Protein AF-A0A2J1DWC1-F1 (afdb_monomer)

Structure (mmCIF, N/CA/C/O backbone):
data_AF-A0A2J1DWC1-F1
#
_entry.id   AF-A0A2J1DWC1-F1
#
loop_
_atom_site.group_PDB
_atom_site.id
_atom_site.type_symbol
_atom_site.label_atom_id
_atom_site.label_alt_id
_atom_site.label_comp_id
_atom_site.label_asym_id
_atom_site.label_entity_id
_atom_site.label_seq_id
_atom_site.pdbx_PDB_ins_code
_atom_site.Cartn_x
_atom_site.Cartn_y
_atom_site.Cartn_z
_atom_site.occupancy
_atom_site.B_iso_or_equiv
_atom_site.auth_seq_id
_atom_site.auth_comp_id
_atom_site.auth_asym_id
_atom_site.auth_atom_id
_atom_site.pdbx_PDB_model_num
ATOM 1 N N . MET A 1 1 ? 9.635 -19.373 20.327 1.00 70.00 1 MET A N 1
ATOM 2 C CA . MET A 1 1 ? 8.698 -18.655 21.226 1.00 70.00 1 MET A CA 1
ATOM 3 C C . MET A 1 1 ? 7.294 -18.745 20.641 1.00 70.00 1 MET A C 1
ATOM 5 O O . MET A 1 1 ? 7.175 -18.596 19.432 1.00 70.00 1 MET A O 1
ATOM 9 N N . LYS A 1 2 ? 6.262 -19.048 21.442 1.00 87.00 2 LYS A N 1
ATOM 10 C CA . LYS A 1 2 ? 4.868 -19.122 20.964 1.00 87.00 2 LYS A CA 1
ATOM 11 C C . LYS A 1 2 ? 4.270 -17.714 20.952 1.00 87.00 2 LYS A C 1
ATOM 13 O O . LYS A 1 2 ? 4.265 -17.069 21.991 1.00 87.00 2 LYS A O 1
ATOM 18 N N . ILE A 1 3 ? 3.750 -17.234 19.822 1.00 90.88 3 ILE A N 1
ATOM 19 C CA . ILE A 1 3 ? 3.245 -15.851 19.717 1.00 90.88 3 ILE A CA 1
ATOM 20 C C . ILE A 1 3 ? 2.165 -15.500 20.764 1.00 90.88 3 ILE A C 1
ATOM 22 O O . ILE A 1 3 ? 2.158 -14.388 21.282 1.00 90.88 3 ILE A O 1
ATOM 26 N N . ASN A 1 4 ? 1.317 -16.459 21.160 1.00 93.69 4 ASN A N 1
ATOM 27 C CA . ASN A 1 4 ? 0.284 -16.251 22.184 1.00 93.69 4 ASN A CA 1
ATOM 28 C C . ASN A 1 4 ? 0.818 -16.148 23.617 1.00 93.69 4 ASN A C 1
ATOM 30 O O . ASN A 1 4 ? 0.072 -15.719 24.491 1.00 93.69 4 ASN A O 1
ATOM 34 N N . SER A 1 5 ? 2.080 -16.488 23.896 1.00 93.69 5 SER A N 1
ATOM 35 C CA . SER A 1 5 ? 2.663 -16.262 25.227 1.00 93.69 5 SER A CA 1
ATOM 36 C C . SER A 1 5 ? 3.180 -14.834 25.412 1.00 93.69 5 SER A C 1
ATOM 38 O O . SER A 1 5 ? 3.588 -14.478 26.511 1.00 93.69 5 SER A O 1
ATOM 40 N N . LEU A 1 6 ? 3.194 -14.020 24.352 1.00 93.12 6 LEU A N 1
ATOM 41 C CA . LEU A 1 6 ? 3.639 -12.632 24.429 1.00 93.12 6 LEU A CA 1
ATOM 42 C C . LEU A 1 6 ? 2.623 -11.773 25.198 1.00 93.12 6 LEU A C 1
ATOM 44 O O . LEU A 1 6 ? 1.414 -11.971 25.019 1.00 93.12 6 LEU A O 1
ATOM 48 N N . PRO A 1 7 ? 3.085 -10.832 26.040 1.00 94.38 7 PRO A N 1
ATOM 49 C CA . PRO A 1 7 ? 2.201 -9.898 26.723 1.00 94.38 7 PRO A CA 1
ATOM 50 C C . PRO A 1 7 ? 1.623 -8.874 25.737 1.00 94.38 7 PRO A C 1
ATOM 52 O O . PRO A 1 7 ? 2.029 -8.807 24.571 1.00 94.38 7 PRO A O 1
ATOM 55 N N . THR A 1 8 ? 0.689 -8.058 26.218 1.00 96.12 8 THR A N 1
ATOM 56 C CA . THR A 1 8 ? 0.310 -6.817 25.539 1.00 96.12 8 THR A CA 1
ATOM 57 C C . THR A 1 8 ? 1.558 -5.959 25.307 1.00 96.12 8 THR A C 1
ATOM 59 O O . THR A 1 8 ? 2.380 -5.844 26.223 1.00 96.12 8 THR A O 1
ATOM 62 N N . PRO A 1 9 ? 1.739 -5.352 24.119 1.00 94.88 9 PRO A N 1
ATOM 63 C CA . PRO A 1 9 ? 2.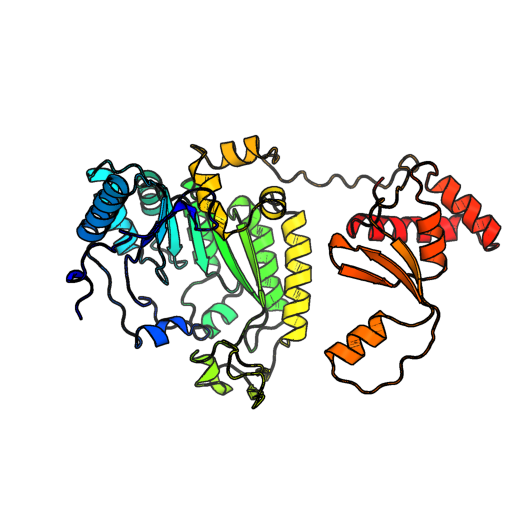834 -4.417 23.892 1.00 94.88 9 PRO A CA 1
ATOM 64 C C . PRO A 1 9 ? 2.860 -3.306 24.951 1.00 94.88 9 PRO A C 1
ATOM 66 O O . PRO A 1 9 ? 1.815 -2.811 25.382 1.00 94.88 9 PRO A O 1
ATOM 69 N N . CYS A 1 10 ? 4.061 -2.939 25.392 1.00 94.62 10 CYS A N 1
ATOM 70 C CA . CYS A 1 10 ? 4.260 -1.898 26.390 1.00 94.62 10 CYS A CA 1
ATOM 71 C C . CYS A 1 10 ? 4.674 -0.598 25.699 1.00 94.62 10 CYS A C 1
ATOM 73 O O . CYS A 1 10 ? 5.706 -0.562 25.032 1.00 94.62 10 CYS A O 1
ATOM 75 N N . PHE A 1 11 ? 3.873 0.451 25.879 1.00 94.88 11 PHE A N 1
ATOM 76 C CA . PHE A 1 11 ? 4.200 1.817 25.460 1.00 94.88 11 PHE A CA 1
ATOM 77 C C . PHE A 1 11 ? 4.398 2.746 26.668 1.00 94.88 11 PHE A C 1
ATOM 79 O O . PHE A 1 11 ? 4.451 3.966 26.519 1.00 94.88 11 PHE A O 1
ATOM 86 N N . ASP A 1 12 ? 4.489 2.183 27.876 1.00 93.00 12 ASP A N 1
ATOM 87 C CA . ASP A 1 12 ? 4.673 2.950 29.103 1.00 93.00 12 ASP A CA 1
ATOM 88 C C . ASP A 1 12 ? 6.047 3.638 29.095 1.00 93.00 12 ASP A C 1
ATOM 90 O O . ASP A 1 12 ? 7.043 3.084 28.629 1.00 93.00 12 ASP A O 1
ATOM 94 N N . GLY A 1 13 ? 6.099 4.873 29.596 1.00 91.56 13 GLY A N 1
ATOM 95 C CA . GLY A 1 13 ? 7.318 5.690 29.598 1.00 91.56 13 GLY A CA 1
ATOM 96 C C . GLY A 1 13 ?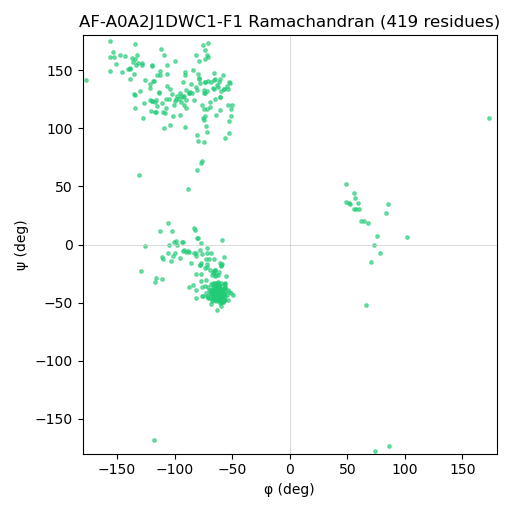 7.652 6.357 28.259 1.00 91.56 13 GLY A C 1
ATOM 97 O O . GLY A 1 13 ? 8.537 7.208 28.224 1.00 91.56 13 GLY A O 1
ATOM 98 N N . LEU A 1 14 ? 6.932 6.041 27.176 1.00 92.38 14 LEU A N 1
ATOM 99 C CA . LEU A 1 14 ? 7.037 6.769 25.913 1.00 92.38 14 LEU A CA 1
ATOM 100 C C . LEU A 1 14 ? 6.128 8.000 25.941 1.00 92.38 14 LEU A C 1
ATOM 102 O O . LEU A 1 14 ? 4.932 7.907 26.226 1.00 92.38 14 LEU A O 1
ATOM 106 N N . ASN A 1 15 ? 6.672 9.162 25.588 1.00 90.12 15 ASN A N 1
ATOM 107 C CA . ASN A 1 15 ? 5.858 10.348 25.364 1.00 90.12 15 ASN A CA 1
ATOM 108 C C . ASN A 1 15 ? 5.235 10.276 23.963 1.00 90.12 15 ASN A C 1
ATOM 110 O O . ASN A 1 15 ? 5.837 10.679 22.972 1.00 90.12 15 ASN A O 1
ATOM 114 N N . LEU A 1 16 ? 4.008 9.753 23.879 1.00 88.94 16 LEU A N 1
ATOM 115 C CA . LEU A 1 16 ? 3.312 9.540 22.602 1.00 88.94 16 LEU A CA 1
ATOM 116 C C . LEU A 1 16 ? 3.104 10.827 21.781 1.00 88.94 16 LEU A C 1
ATOM 118 O O . LEU A 1 16 ? 2.848 10.741 20.585 1.00 88.94 16 LEU A O 1
ATOM 122 N N . LYS A 1 17 ? 3.241 12.009 22.397 1.00 86.06 17 LYS A N 1
ATOM 123 C CA . LYS A 1 17 ? 3.149 13.311 21.719 1.00 86.06 17 LYS A CA 1
ATOM 124 C C . LYS A 1 17 ? 4.401 13.681 20.918 1.00 86.06 17 LYS A C 1
ATOM 126 O O . LYS A 1 17 ? 4.322 14.584 20.096 1.00 86.06 17 LYS A O 1
ATOM 131 N N . ASP A 1 18 ? 5.527 13.003 21.148 1.00 89.06 18 ASP A N 1
ATOM 132 C CA . ASP A 1 18 ? 6.781 13.262 20.426 1.00 89.06 18 ASP A CA 1
ATOM 133 C C . ASP A 1 18 ? 6.815 12.572 19.050 1.00 89.06 18 ASP A C 1
ATOM 135 O O . ASP A 1 18 ? 7.702 12.826 18.235 1.00 89.06 18 ASP A O 1
ATOM 139 N N . TYR A 1 19 ? 5.846 11.696 18.767 1.00 86.25 19 TYR A N 1
ATOM 140 C CA . TYR A 1 19 ? 5.707 11.048 17.468 1.00 86.25 19 TYR A CA 1
ATOM 141 C C . TYR A 1 19 ? 5.052 11.999 16.462 1.00 86.25 19 TYR A C 1
ATOM 143 O O . TYR A 1 19 ? 4.135 12.742 16.790 1.00 86.25 19 TYR A O 1
ATOM 151 N N . LEU A 1 20 ? 5.494 11.933 15.203 1.00 80.88 20 LEU A N 1
ATOM 152 C CA . LEU A 1 20 ? 5.094 12.873 14.144 1.00 80.88 20 LEU A CA 1
ATOM 153 C C . LEU A 1 20 ? 3.621 12.767 13.712 1.00 80.88 20 LEU A C 1
ATOM 155 O O . LEU A 1 20 ? 3.159 13.581 12.915 1.00 80.88 20 LEU A O 1
ATOM 159 N N . SER A 1 21 ? 2.890 11.764 14.201 1.00 81.06 21 SER A N 1
ATOM 160 C CA . SER A 1 21 ? 1.470 11.618 13.901 1.00 81.06 21 SER A CA 1
ATOM 161 C C . SER A 1 21 ? 0.658 12.651 14.697 1.00 81.06 21 SER A C 1
ATOM 163 O O . SER A 1 21 ? 0.834 12.732 15.912 1.00 81.06 21 SER A O 1
ATOM 165 N N . PRO A 1 22 ? -0.252 13.417 14.064 1.00 81.06 22 PRO A N 1
ATOM 166 C CA . PRO A 1 22 ? -1.075 14.417 14.753 1.00 81.06 22 PRO A CA 1
ATOM 167 C C . PRO A 1 22 ? -1.885 13.878 15.941 1.00 81.06 22 PRO A C 1
ATOM 169 O O . PRO A 1 22 ? -2.215 14.627 16.858 1.00 81.06 22 PRO A O 1
ATOM 172 N N . GLU A 1 23 ? -2.229 12.591 15.909 1.00 87.25 23 GLU A N 1
ATOM 173 C CA . GLU A 1 23 ? -2.906 11.872 16.985 1.00 87.25 23 GLU A CA 1
ATOM 174 C C . GLU A 1 23 ? -2.206 10.518 17.184 1.00 87.25 23 GLU A C 1
ATOM 176 O O . GLU A 1 23 ? -1.755 9.931 16.199 1.00 87.25 23 GLU A O 1
ATOM 181 N N . PRO A 1 24 ? -2.121 9.975 18.412 1.00 90.94 24 PRO A N 1
ATOM 182 C CA . PRO A 1 24 ? -1.479 8.684 18.623 1.00 90.94 24 PRO A CA 1
ATOM 183 C C . PRO A 1 24 ? -2.175 7.554 17.851 1.00 90.94 24 PRO A C 1
ATOM 185 O O . PRO A 1 24 ? -3.377 7.324 17.998 1.00 90.94 24 PRO A O 1
ATOM 188 N N . VAL A 1 25 ? -1.390 6.810 17.072 1.00 93.69 25 VAL A N 1
ATOM 189 C CA . VAL A 1 25 ? -1.798 5.564 16.412 1.00 93.69 25 VAL A CA 1
ATOM 190 C C . VAL A 1 25 ? -0.874 4.468 16.913 1.00 93.69 25 VAL A C 1
ATOM 192 O O . VAL A 1 25 ? 0.331 4.518 16.661 1.00 93.69 2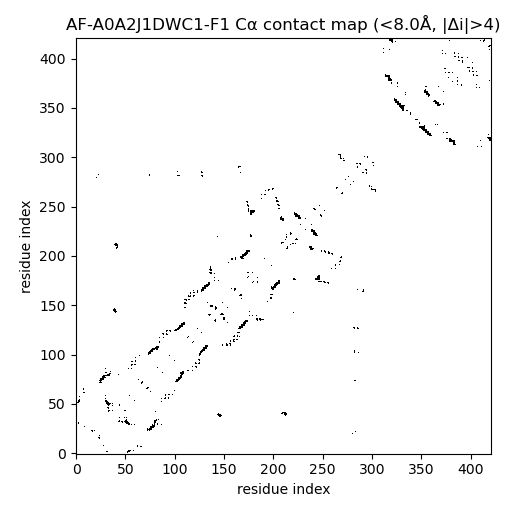5 VAL A O 1
ATOM 195 N N . LEU A 1 26 ? -1.410 3.489 17.642 1.00 95.56 26 LEU A N 1
ATOM 196 C CA . LEU A 1 26 ? -0.563 2.440 18.207 1.00 95.56 26 LEU A CA 1
ATOM 197 C C . LEU A 1 26 ? -0.373 1.284 17.218 1.00 95.56 26 LEU A C 1
ATOM 199 O O . LEU A 1 26 ? -1.359 0.770 16.675 1.00 95.56 26 LEU A O 1
ATOM 203 N N . PRO A 1 27 ? 0.877 0.844 16.982 1.00 95.19 27 PRO A N 1
ATOM 204 C CA . PRO A 1 27 ? 1.138 -0.319 16.158 1.00 95.19 27 PRO A CA 1
ATOM 205 C C . PRO A 1 27 ? 0.773 -1.603 16.908 1.00 95.19 27 PRO A C 1
ATOM 207 O O . PRO A 1 27 ? 1.073 -1.758 18.094 1.00 95.19 27 PRO A O 1
ATOM 210 N N . LEU A 1 28 ? 0.173 -2.556 16.201 1.00 95.50 28 LEU A N 1
ATOM 211 C CA . LEU A 1 28 ? -0.115 -3.893 16.719 1.00 95.50 28 LEU A CA 1
ATOM 212 C C . LEU A 1 28 ? 0.289 -4.970 15.721 1.00 95.50 28 LEU A C 1
ATOM 214 O O . LEU A 1 28 ? 0.321 -4.742 14.519 1.00 95.50 28 LEU A O 1
ATOM 218 N N . LEU A 1 29 ? 0.579 -6.162 16.236 1.00 93.50 29 LEU A N 1
ATOM 219 C CA . LEU A 1 29 ? 0.784 -7.360 15.428 1.00 93.50 29 LEU A CA 1
ATOM 220 C C . LEU A 1 29 ? -0.302 -8.376 15.775 1.00 93.50 29 LEU A C 1
ATOM 222 O O . LEU A 1 29 ? -0.333 -8.907 16.892 1.00 93.50 29 LEU A O 1
ATOM 226 N N . GLY A 1 30 ? -1.170 -8.664 14.808 1.00 94.31 30 GLY A N 1
ATOM 227 C CA . GLY A 1 30 ? -2.077 -9.808 14.853 1.00 94.31 30 GLY A CA 1
ATOM 228 C C . GLY A 1 30 ? -1.357 -11.120 14.530 1.00 94.31 30 GLY A C 1
ATOM 229 O O . GLY A 1 30 ? -1.751 -12.193 14.989 1.00 94.31 30 GLY A O 1
ATOM 230 N N . SER A 1 31 ? -0.258 -11.040 13.788 1.00 94.31 31 SER A N 1
ATOM 231 C CA . SER A 1 31 ? 0.564 -12.162 13.360 1.00 94.31 31 SER A CA 1
ATOM 232 C C . SER A 1 31 ? 2.020 -11.750 13.119 1.00 94.31 31 SER A C 1
ATOM 234 O O . SER A 1 31 ? 2.357 -10.570 13.082 1.00 94.31 31 SER A O 1
ATOM 236 N N . ARG A 1 32 ? 2.908 -12.742 13.013 1.00 92.06 32 ARG A N 1
ATOM 237 C CA . ARG A 1 32 ? 4.313 -12.598 12.607 1.00 92.06 32 ARG A CA 1
ATOM 238 C C . ARG A 1 32 ? 4.558 -13.458 11.372 1.00 92.06 32 ARG A C 1
ATOM 240 O O . ARG A 1 32 ? 4.132 -14.616 11.354 1.00 92.06 32 ARG A O 1
ATOM 247 N N . GLY A 1 33 ? 5.249 -12.896 10.382 1.00 91.50 33 GLY A N 1
ATOM 248 C CA . GLY A 1 33 ? 5.390 -13.480 9.047 1.00 91.50 33 GLY A CA 1
ATOM 249 C C . GLY A 1 33 ? 4.112 -13.370 8.210 1.00 91.50 33 GLY A C 1
ATOM 250 O O . GLY A 1 33 ? 3.098 -12.836 8.655 1.00 91.50 33 GLY A O 1
ATOM 251 N N . CYS A 1 34 ? 4.143 -13.917 6.995 1.00 93.38 34 CYS A N 1
ATOM 252 C CA . CYS A 1 34 ? 2.996 -13.962 6.089 1.00 93.38 34 CYS A CA 1
ATOM 253 C C . CYS A 1 34 ? 2.528 -15.408 5.863 1.00 93.38 34 CYS A C 1
ATOM 255 O O . CYS A 1 34 ? 3.324 -16.273 5.503 1.00 93.38 34 CYS A O 1
ATOM 257 N N . TYR A 1 35 ? 1.222 -15.666 5.988 1.00 94.06 35 TYR A N 1
ATOM 258 C CA . TYR A 1 35 ? 0.635 -16.993 5.740 1.00 94.06 35 TYR A CA 1
ATOM 259 C C . TYR A 1 35 ? 0.745 -17.445 4.277 1.00 94.06 35 TYR A C 1
ATOM 261 O O . TYR A 1 35 ? 0.681 -18.642 4.007 1.00 94.06 35 TYR A O 1
ATOM 269 N N . TRP A 1 36 ? 0.888 -16.507 3.329 1.00 94.62 36 TRP A N 1
ATOM 270 C CA . TRP A 1 36 ? 1.121 -16.850 1.927 1.00 94.62 36 TRP A CA 1
ATOM 271 C C . TRP A 1 36 ? 2.562 -17.289 1.685 1.00 94.62 36 TRP A C 1
ATOM 273 O O . TRP A 1 36 ? 2.786 -18.274 0.990 1.00 94.62 36 TRP A O 1
ATOM 283 N N . GLY A 1 37 ? 3.540 -16.571 2.243 1.00 92.44 37 GLY A N 1
ATOM 284 C CA . GLY A 1 37 ? 4.940 -17.004 2.268 1.00 92.44 37 GLY A CA 1
ATOM 285 C C . GLY A 1 37 ? 5.706 -16.994 0.934 1.00 92.44 37 GLY A C 1
ATOM 286 O O . GLY A 1 37 ? 6.928 -17.084 0.963 1.00 92.44 37 GLY A O 1
ATOM 287 N N . LYS A 1 38 ? 5.025 -16.900 -0.218 1.00 93.69 38 LYS A N 1
ATOM 288 C CA . LYS A 1 38 ? 5.580 -17.322 -1.521 1.00 93.69 38 LYS A CA 1
ATOM 289 C C . LYS A 1 38 ? 5.916 -16.212 -2.517 1.00 93.69 38 LYS A C 1
ATOM 291 O O . LYS A 1 38 ? 6.586 -16.498 -3.497 1.00 93.69 38 LYS A O 1
ATOM 296 N N . CYS A 1 39 ? 5.487 -14.965 -2.295 1.00 95.88 39 CYS A N 1
ATOM 297 C CA . CYS A 1 39 ? 5.739 -13.875 -3.249 1.00 95.88 39 CYS A CA 1
ATOM 298 C C . CYS A 1 39 ? 7.237 -13.757 -3.574 1.00 95.88 39 CYS A C 1
ATOM 300 O O . CYS A 1 39 ? 8.040 -13.475 -2.683 1.00 95.88 39 CYS A O 1
ATOM 302 N N . ALA A 1 40 ? 7.597 -13.904 -4.847 1.00 96.00 40 ALA A N 1
ATOM 303 C CA . ALA A 1 40 ? 8.980 -13.989 -5.292 1.00 96.00 40 ALA A CA 1
ATOM 304 C C . ALA A 1 40 ? 9.793 -12.727 -4.967 1.00 96.00 40 ALA A C 1
ATOM 306 O O . ALA A 1 40 ? 10.974 -12.814 -4.629 1.00 96.00 40 ALA A O 1
ATOM 307 N N . PHE A 1 41 ? 9.153 -11.557 -5.034 1.00 94.62 41 PHE A N 1
ATOM 308 C CA . PHE A 1 41 ? 9.769 -10.257 -4.762 1.00 94.62 41 PHE A CA 1
ATOM 309 C C . PHE A 1 41 ? 9.938 -9.937 -3.270 1.00 94.62 41 PHE A C 1
ATOM 311 O O . PHE A 1 41 ? 10.683 -9.024 -2.922 1.00 94.62 41 PHE A O 1
ATOM 318 N N . CYS A 1 42 ? 9.230 -10.637 -2.381 1.00 92.50 42 CYS A N 1
ATOM 319 C CA . CYS A 1 42 ? 9.119 -10.233 -0.985 1.00 92.50 42 CYS A CA 1
ATOM 320 C C . CYS A 1 42 ? 10.274 -10.789 -0.143 1.00 92.50 42 CYS A C 1
ATOM 322 O O . CYS A 1 42 ? 10.544 -11.991 -0.163 1.00 92.50 42 CYS A O 1
ATOM 324 N N . SER A 1 43 ? 10.919 -9.923 0.639 1.00 88.44 43 SER A N 1
ATOM 325 C CA . SER A 1 43 ? 11.946 -10.295 1.621 1.00 88.44 43 SER A CA 1
ATOM 326 C C . SER A 1 43 ? 11.433 -10.331 3.064 1.00 88.44 43 SER A C 1
ATOM 328 O O . SER A 1 43 ? 12.108 -10.863 3.937 1.00 88.44 43 SER A O 1
ATOM 330 N N . HIS A 1 44 ? 10.220 -9.845 3.343 1.00 85.38 44 HIS A N 1
ATOM 331 C CA . HIS A 1 44 ? 9.707 -9.714 4.714 1.00 85.38 44 HIS A CA 1
ATOM 332 C C . HIS A 1 44 ? 9.638 -11.045 5.481 1.00 85.38 44 HIS A C 1
ATOM 334 O O . HIS A 1 44 ? 9.888 -11.088 6.683 1.00 85.38 44 HIS A O 1
ATOM 340 N N . ASN A 1 45 ? 9.361 -12.161 4.796 1.00 80.00 45 ASN A N 1
ATOM 341 C CA . ASN A 1 45 ? 9.335 -13.481 5.440 1.00 80.00 45 ASN A CA 1
ATOM 342 C C . ASN A 1 45 ? 10.705 -13.929 5.958 1.00 80.00 45 ASN A C 1
ATOM 344 O O . ASN A 1 45 ? 10.758 -14.742 6.881 1.00 80.00 45 ASN A O 1
ATOM 348 N N . GLU A 1 46 ? 11.799 -13.399 5.409 1.00 83.25 46 GLU A N 1
ATOM 349 C CA . GLU A 1 46 ? 13.151 -13.723 5.859 1.00 83.25 46 GLU A CA 1
ATOM 350 C C . GLU A 1 46 ? 13.376 -13.276 7.308 1.00 83.25 46 GLU A C 1
ATOM 352 O O . GLU A 1 46 ? 13.879 -14.058 8.115 1.00 83.25 46 GLU A O 1
ATOM 357 N N . ALA A 1 47 ? 12.895 -12.083 7.678 1.00 82.69 47 ALA A N 1
ATOM 358 C CA . ALA A 1 47 ? 12.998 -11.553 9.041 1.00 82.69 47 ALA A CA 1
ATOM 359 C C . ALA A 1 47 ? 12.277 -12.426 10.087 1.00 82.69 47 ALA A C 1
ATOM 361 O O . ALA A 1 47 ? 12.623 -12.409 11.268 1.00 82.69 47 ALA A O 1
ATOM 362 N N . TYR A 1 48 ? 11.295 -13.220 9.653 1.00 84.00 48 TYR A N 1
ATOM 363 C CA . TYR A 1 48 ? 10.546 -14.153 10.496 1.00 84.00 48 TYR A CA 1
ATOM 364 C C . TYR A 1 48 ? 10.991 -15.614 10.325 1.00 84.00 48 TYR A C 1
ATOM 366 O O . TYR A 1 48 ? 10.305 -16.525 10.794 1.00 84.00 48 TYR A O 1
ATOM 374 N N . GLY A 1 49 ? 12.119 -15.860 9.648 1.00 83.81 49 GLY A N 1
ATOM 375 C CA . GLY A 1 49 ? 12.635 -17.207 9.402 1.00 83.81 49 GLY A CA 1
ATOM 376 C C . GLY A 1 49 ? 11.672 -18.084 8.601 1.00 83.81 49 GLY A C 1
ATOM 377 O O . GLY A 1 49 ? 11.636 -19.290 8.810 1.00 83.81 49 GLY A O 1
ATOM 378 N N . TRP A 1 50 ? 10.864 -17.487 7.718 1.00 82.44 50 TRP A N 1
ATOM 379 C CA . TRP A 1 50 ? 9.858 -18.180 6.898 1.00 82.44 50 TRP A CA 1
ATOM 380 C C . TRP A 1 50 ? 8.750 -18.872 7.705 1.00 82.44 50 TRP A C 1
ATOM 382 O O . TRP A 1 50 ? 8.048 -19.746 7.196 1.00 82.44 50 TRP A O 1
ATOM 392 N N . HIS A 1 51 ? 8.556 -18.461 8.959 1.00 88.50 51 HIS A N 1
ATOM 393 C CA . HIS A 1 51 ? 7.508 -18.981 9.823 1.00 88.50 51 HIS A CA 1
ATOM 394 C C . HIS A 1 51 ? 6.349 -17.997 9.946 1.00 88.50 51 HIS A C 1
ATOM 396 O O . HIS A 1 51 ? 6.539 -16.813 10.215 1.00 88.50 51 HIS A O 1
ATOM 402 N N . TYR A 1 52 ? 5.131 -18.522 9.818 1.00 93.25 52 TYR A N 1
ATOM 403 C CA . TYR A 1 52 ? 3.912 -17.785 10.116 1.00 93.25 52 TYR A CA 1
ATOM 404 C C . TYR A 1 52 ? 3.358 -18.200 11.476 1.00 93.25 52 TYR A C 1
ATOM 406 O O . TYR A 1 52 ? 3.160 -19.387 11.745 1.00 93.25 52 TYR A O 1
ATOM 414 N N . GLN A 1 53 ? 3.070 -17.221 12.329 1.00 93.38 53 GLN A N 1
ATOM 415 C CA . GLN A 1 53 ? 2.342 -17.435 13.576 1.00 93.38 53 GLN A CA 1
ATOM 416 C C . GLN A 1 53 ? 1.293 -16.346 13.741 1.00 93.38 53 GLN A C 1
ATOM 418 O O . GLN A 1 53 ? 1.613 -15.163 13.675 1.00 93.38 53 GLN A O 1
ATOM 423 N N . LYS A 1 54 ? 0.049 -16.739 14.012 1.00 94.62 54 LYS A N 1
ATOM 424 C CA . LYS A 1 54 ? -1.037 -15.806 14.319 1.00 94.62 54 LYS A CA 1
ATOM 425 C C . LYS A 1 54 ? -1.393 -15.836 15.793 1.00 94.62 54 LYS A C 1
ATOM 427 O O . LYS A 1 54 ? -1.322 -16.895 16.420 1.00 94.62 54 LYS A O 1
ATOM 432 N N . ARG A 1 55 ? -1.788 -14.683 16.326 1.00 95.75 55 ARG A N 1
ATOM 433 C CA . ARG A 1 55 ? -2.352 -14.590 17.668 1.00 95.75 55 ARG A CA 1
ATOM 434 C C . ARG A 1 55 ? -3.813 -15.017 17.669 1.00 95.75 55 ARG A C 1
ATOM 436 O O . ARG A 1 55 ? -4.486 -15.008 16.639 1.00 95.75 55 ARG A O 1
ATOM 443 N N . GLU A 1 56 ? -4.296 -15.404 18.840 1.00 97.50 56 GLU A N 1
ATOM 444 C CA . GLU A 1 56 ? -5.727 -15.586 19.074 1.00 97.50 56 GLU A CA 1
ATOM 445 C C . GLU A 1 56 ? -6.455 -14.239 19.006 1.00 97.50 56 GLU A C 1
ATOM 447 O O . GLU A 1 56 ? -6.010 -13.255 19.597 1.00 97.50 56 GLU A O 1
ATOM 452 N N . ALA A 1 57 ? -7.593 -14.208 18.307 1.00 98.25 57 ALA A N 1
ATOM 453 C CA . ALA A 1 57 ? -8.411 -13.009 18.131 1.00 98.25 57 ALA A CA 1
ATOM 454 C C . ALA A 1 57 ? -8.801 -12.361 19.469 1.00 98.25 57 ALA A C 1
ATOM 456 O O . ALA A 1 57 ? -8.645 -11.153 19.629 1.00 98.25 57 ALA A O 1
ATOM 457 N N . ALA A 1 58 ? -9.209 -13.172 20.452 1.00 97.94 58 ALA A N 1
ATOM 458 C CA . ALA A 1 58 ? -9.572 -12.703 21.789 1.00 97.94 58 ALA A CA 1
ATOM 459 C C . ALA A 1 58 ? -8.414 -11.967 22.480 1.00 97.94 58 ALA A C 1
ATOM 461 O O . ALA A 1 58 ? -8.617 -10.920 23.086 1.00 97.94 58 ALA A O 1
ATOM 462 N N . LYS A 1 59 ? -7.184 -12.465 22.317 1.00 97.38 59 LYS A N 1
ATOM 463 C CA . LYS A 1 59 ? -5.988 -11.849 22.895 1.00 97.38 59 LYS A CA 1
ATOM 464 C C . LYS A 1 59 ? -5.615 -10.534 22.206 1.00 97.38 59 LYS A C 1
ATOM 466 O O . LYS A 1 59 ? -5.177 -9.598 22.864 1.00 97.38 59 LYS A O 1
ATOM 471 N N . ILE A 1 60 ? -5.807 -10.438 20.888 1.00 98.06 60 ILE A N 1
ATOM 472 C CA . ILE A 1 60 ? -5.631 -9.170 20.163 1.00 98.06 60 ILE A CA 1
ATOM 473 C C . ILE A 1 60 ? -6.682 -8.149 20.629 1.00 98.06 60 ILE A C 1
ATOM 475 O O . ILE A 1 60 ? -6.336 -7.003 20.898 1.00 98.06 60 ILE A O 1
ATOM 479 N N . ALA A 1 61 ? -7.947 -8.556 20.761 1.00 98.31 61 ALA A N 1
ATOM 480 C CA . ALA A 1 61 ? -9.020 -7.680 21.230 1.00 98.31 61 ALA A CA 1
ATOM 481 C C . ALA A 1 61 ? -8.795 -7.209 22.681 1.00 98.31 61 ALA A C 1
ATOM 483 O O . ALA A 1 61 ? -9.027 -6.041 22.993 1.00 98.31 61 ALA A O 1
ATOM 484 N N . GLU A 1 62 ? -8.298 -8.088 23.556 1.00 97.50 62 GLU A N 1
ATOM 485 C CA . GLU A 1 62 ? -7.886 -7.741 24.921 1.00 97.50 62 GLU A CA 1
ATOM 486 C C . GLU A 1 62 ? -6.735 -6.727 24.933 1.00 97.50 62 GLU A C 1
ATOM 488 O O . GLU A 1 62 ? -6.816 -5.720 25.638 1.00 97.50 62 GLU A O 1
ATOM 493 N N . ASP A 1 63 ? -5.707 -6.930 24.103 1.00 97.56 63 ASP A N 1
ATOM 494 C CA . ASP A 1 63 ? -4.611 -5.970 23.961 1.00 97.56 63 ASP A CA 1
ATOM 495 C C . ASP A 1 63 ? -5.112 -4.601 23.498 1.00 97.56 63 ASP A C 1
ATOM 497 O O . ASP A 1 63 ? -4.733 -3.580 24.070 1.00 97.56 63 ASP A O 1
ATOM 501 N N . MET A 1 64 ? -5.981 -4.568 22.484 1.00 98.25 64 MET A N 1
ATOM 502 C CA . MET A 1 64 ? -6.567 -3.328 21.975 1.00 98.25 64 MET A CA 1
ATOM 503 C C . MET A 1 64 ? -7.364 -2.601 23.059 1.00 98.25 64 MET A C 1
ATOM 505 O O . MET A 1 64 ? -7.196 -1.393 23.224 1.00 98.25 64 MET A O 1
ATOM 509 N N . ARG A 1 65 ? -8.176 -3.328 23.841 1.00 97.75 65 ARG A N 1
ATOM 510 C CA . ARG A 1 65 ? -8.918 -2.762 24.977 1.00 97.75 65 ARG A CA 1
ATOM 511 C C . ARG A 1 65 ? -7.970 -2.166 26.014 1.00 97.75 65 ARG A C 1
ATOM 513 O O . ARG A 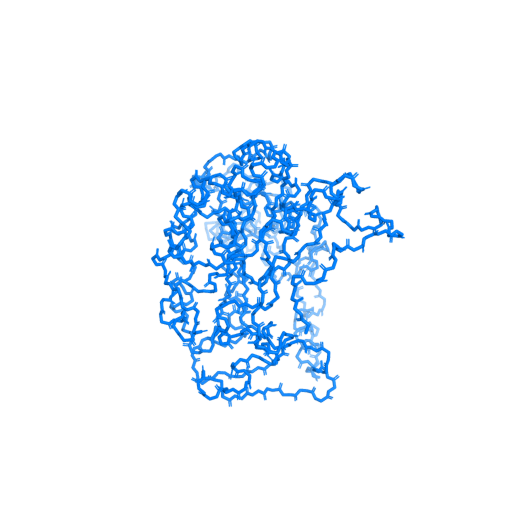1 65 ? -8.091 -0.991 26.346 1.00 97.75 65 ARG A O 1
ATOM 520 N N . SER A 1 66 ? -6.995 -2.952 26.471 1.00 96.94 66 SER A N 1
ATOM 521 C CA . SER A 1 66 ? -6.013 -2.525 27.472 1.00 96.94 66 SER A CA 1
ATOM 522 C C . SER A 1 66 ? -5.245 -1.283 27.020 1.00 96.94 66 SER A C 1
ATOM 524 O O . SER A 1 66 ? -5.078 -0.335 27.783 1.00 96.94 66 SER A O 1
ATOM 526 N N . LEU A 1 67 ? -4.781 -1.264 25.770 1.00 97.12 67 LEU A N 1
ATOM 527 C CA . LEU A 1 67 ? -4.036 -0.138 25.214 1.00 97.12 67 LEU A CA 1
ATOM 528 C C . LEU A 1 67 ? -4.905 1.110 25.065 1.00 97.12 67 LEU A C 1
ATOM 530 O O . LEU A 1 67 ? -4.454 2.207 25.396 1.00 97.12 67 LEU A O 1
ATOM 534 N N . SER A 1 68 ? -6.148 0.942 24.616 1.00 96.25 68 SER A N 1
ATOM 535 C CA . SER A 1 68 ? -7.110 2.036 24.504 1.00 96.25 68 SER A CA 1
ATOM 536 C C . SER A 1 68 ? -7.386 2.677 25.866 1.00 96.25 68 SER A C 1
ATOM 538 O O . SER A 1 68 ? -7.286 3.895 26.017 1.00 96.25 68 SER A O 1
ATOM 540 N N . GLU A 1 69 ? -7.628 1.862 26.894 1.00 95.25 69 GLU A N 1
ATOM 541 C CA . GLU A 1 69 ? -7.904 2.329 28.253 1.00 95.25 69 GLU A CA 1
ATOM 542 C C . GLU A 1 69 ? -6.697 3.019 28.900 1.00 95.25 69 GLU A C 1
ATOM 544 O O . GLU A 1 69 ? -6.862 4.088 29.507 1.00 95.25 69 GLU A O 1
ATOM 549 N N . ARG A 1 70 ? -5.499 2.430 28.754 1.00 95.00 70 ARG A N 1
ATOM 550 C CA . ARG A 1 70 ? -4.248 2.923 29.352 1.00 95.00 70 ARG A CA 1
ATOM 551 C C . ARG A 1 70 ? -3.733 4.195 28.687 1.00 95.00 70 ARG A C 1
ATOM 553 O O . ARG A 1 70 ? -3.354 5.129 29.388 1.00 95.00 70 ARG A O 1
ATOM 560 N N . HIS A 1 71 ? -3.744 4.252 27.357 1.00 94.75 71 HIS A N 1
ATOM 561 C CA . HIS A 1 71 ? -3.128 5.347 26.598 1.00 94.75 71 HIS A CA 1
ATOM 562 C C . HIS A 1 71 ? -4.137 6.341 26.011 1.00 94.75 71 HIS A C 1
ATOM 564 O O . HIS A 1 71 ? -3.724 7.315 25.387 1.00 94.75 71 HIS A O 1
ATOM 570 N N . LYS A 1 72 ? -5.443 6.127 26.227 1.00 93.75 72 LYS A N 1
ATOM 571 C CA . LYS A 1 72 ? -6.532 6.963 25.686 1.00 93.75 72 LYS A CA 1
ATOM 572 C C . LYS A 1 72 ? -6.467 7.084 24.163 1.00 93.75 72 LYS A C 1
ATOM 574 O O . LYS A 1 72 ? -6.618 8.167 23.607 1.00 93.75 72 LYS A O 1
ATOM 579 N N . VAL A 1 73 ? -6.233 5.951 23.505 1.00 94.44 73 VAL A N 1
ATOM 580 C CA . VAL A 1 73 ? -6.149 5.846 22.044 1.00 94.44 73 VAL A CA 1
ATOM 581 C C . VAL A 1 73 ? -7.312 5.037 21.491 1.00 94.44 73 VAL A C 1
ATOM 583 O O . VAL A 1 73 ? -7.794 4.102 22.124 1.00 94.44 73 VAL A O 1
ATOM 586 N N . ASP A 1 74 ? -7.735 5.362 20.281 1.00 96.00 74 ASP A N 1
ATOM 587 C CA . ASP A 1 74 ? -8.788 4.662 19.544 1.00 96.00 74 ASP A CA 1
ATOM 588 C C . ASP A 1 74 ? -8.323 4.207 18.150 1.00 96.00 74 ASP A C 1
ATOM 590 O O . ASP A 1 74 ? -9.074 3.559 17.424 1.00 96.00 74 ASP A O 1
ATOM 594 N N . LYS A 1 75 ? -7.078 4.513 17.765 1.00 96.94 75 LYS A N 1
ATOM 595 C CA . LYS A 1 75 ? -6.521 4.209 16.444 1.00 96.94 75 LYS A CA 1
ATOM 596 C C . LYS A 1 75 ? -5.397 3.190 16.535 1.00 96.94 75 LYS A C 1
ATOM 598 O O . LYS A 1 75 ? -4.441 3.360 17.293 1.00 96.94 75 LYS A O 1
ATOM 603 N N . PHE A 1 76 ? -5.498 2.160 15.702 1.00 97.44 76 PHE A N 1
ATOM 604 C CA . PHE A 1 76 ? -4.530 1.071 15.640 1.00 97.44 76 PHE A CA 1
ATOM 605 C C . PHE A 1 76 ? -4.082 0.813 14.203 1.00 97.44 76 PHE A C 1
ATOM 607 O O . PHE A 1 76 ? -4.906 0.679 13.299 1.00 97.44 76 PHE A O 1
ATOM 614 N N . ALA A 1 77 ? -2.772 0.703 13.999 1.00 96.44 77 ALA A N 1
ATOM 615 C CA . ALA A 1 77 ? -2.191 0.288 12.728 1.00 96.44 77 ALA A CA 1
ATOM 616 C C . ALA A 1 77 ? -1.617 -1.121 12.885 1.00 96.44 77 ALA A C 1
ATOM 618 O O . ALA A 1 77 ? -0.654 -1.336 13.620 1.00 96.44 77 ALA A O 1
ATOM 619 N N . PHE A 1 78 ? -2.212 -2.099 12.211 1.00 97.19 78 PHE A N 1
ATOM 620 C CA . PHE A 1 78 ? -1.674 -3.452 12.199 1.00 97.19 78 PHE A CA 1
ATOM 621 C C . PHE A 1 78 ? -0.438 -3.494 11.301 1.00 97.19 78 PHE A C 1
ATOM 623 O O . PHE A 1 78 ? -0.527 -3.281 10.092 1.00 97.19 78 PHE A O 1
ATOM 630 N N . ALA A 1 79 ? 0.707 -3.791 11.908 1.00 93.25 79 ALA A N 1
ATOM 631 C CA . ALA A 1 79 ? 2.002 -3.942 11.254 1.00 93.25 79 ALA A CA 1
ATOM 632 C C . ALA A 1 79 ? 2.200 -5.350 10.656 1.00 93.25 79 ALA A C 1
ATOM 634 O O . ALA A 1 79 ? 3.318 -5.752 10.350 1.00 93.25 79 ALA A O 1
ATOM 635 N N . ASP A 1 80 ? 1.119 -6.123 10.533 1.00 93.25 80 ASP A N 1
ATOM 636 C CA . ASP A 1 80 ? 1.103 -7.426 9.884 1.00 93.25 80 ASP A CA 1
ATOM 637 C C . ASP A 1 80 ? 1.519 -7.319 8.408 1.00 93.25 80 ASP A C 1
ATOM 639 O O . ASP A 1 80 ? 1.084 -6.421 7.684 1.00 93.25 80 ASP A O 1
ATOM 643 N N . GLU A 1 81 ? 2.268 -8.318 7.935 1.00 91.50 81 GLU A N 1
ATOM 644 C CA . GLU A 1 81 ? 2.610 -8.495 6.511 1.00 91.50 81 GLU A CA 1
ATOM 645 C C . GLU A 1 81 ? 1.376 -8.784 5.638 1.00 91.50 81 GLU A C 1
ATOM 647 O O . GLU A 1 81 ? 1.381 -8.629 4.418 1.00 91.50 81 GLU A O 1
ATOM 652 N N . GLY A 1 82 ? 0.310 -9.270 6.269 1.00 92.50 82 GLY A N 1
ATOM 653 C CA . GLY A 1 82 ? -0.955 -9.600 5.637 1.00 92.50 82 GLY A CA 1
ATOM 654 C C . GLY A 1 82 ? -1.877 -10.278 6.638 1.00 92.50 82 GLY A C 1
ATOM 655 O O . GLY A 1 82 ? -1.655 -11.434 7.010 1.00 92.50 82 GLY A O 1
ATOM 656 N N . LEU A 1 83 ? -2.927 -9.580 7.063 1.00 95.62 83 LEU A N 1
ATOM 657 C CA . LEU A 1 83 ? -3.933 -10.142 7.955 1.00 95.62 83 LEU A CA 1
ATOM 658 C C . LEU A 1 83 ? -4.788 -11.153 7.185 1.00 95.62 83 LEU A C 1
ATOM 660 O O . LEU A 1 83 ? -5.483 -10.811 6.228 1.00 95.62 83 LEU A O 1
ATOM 664 N N . ALA A 1 84 ? -4.729 -12.416 7.607 1.00 96.50 84 ALA A N 1
ATOM 665 C CA . ALA A 1 84 ? -5.499 -13.484 6.982 1.00 96.50 84 ALA A CA 1
ATOM 666 C C . ALA A 1 84 ? -7.013 -13.254 7.172 1.00 96.50 84 ALA A C 1
ATOM 668 O O . ALA A 1 84 ? -7.420 -12.907 8.285 1.00 96.50 84 ALA A O 1
ATOM 669 N N . PRO A 1 85 ? -7.872 -13.567 6.180 1.00 97.50 85 PRO A N 1
ATOM 670 C CA . PRO A 1 85 ? -9.324 -13.403 6.301 1.00 97.50 85 PRO A CA 1
ATOM 671 C C . PRO A 1 85 ? -9.911 -14.106 7.525 1.00 97.50 85 PRO A C 1
ATOM 673 O O . PRO A 1 85 ? -10.747 -13.544 8.215 1.00 97.50 85 PRO A O 1
ATOM 676 N N . SER A 1 86 ? -9.417 -15.309 7.851 1.00 97.56 86 SER A N 1
ATOM 677 C CA . SER A 1 86 ? -9.861 -16.052 9.043 1.00 97.56 86 SER A CA 1
ATOM 678 C C . SER A 1 86 ? -9.572 -15.327 10.362 1.00 97.56 86 SER A C 1
ATOM 680 O O . SER A 1 86 ? -10.319 -15.480 11.322 1.00 97.56 86 SER A O 1
ATOM 682 N N . LEU A 1 87 ? -8.478 -14.560 10.428 1.00 98.00 87 LEU A N 1
ATOM 683 C CA . LEU A 1 87 ? -8.149 -13.766 11.606 1.00 98.00 87 LEU A CA 1
ATOM 684 C C . LEU A 1 87 ? -8.931 -12.453 11.606 1.00 98.00 87 LEU A C 1
ATOM 686 O O . LEU A 1 87 ? -9.410 -12.057 12.659 1.00 98.00 87 LEU A O 1
ATOM 690 N N . ALA A 1 88 ? -9.097 -11.817 10.443 1.00 98.19 88 ALA A N 1
ATOM 691 C CA . ALA A 1 88 ? -9.936 -10.632 10.297 1.00 98.19 88 ALA A CA 1
ATOM 692 C C . ALA A 1 88 ? -11.384 -10.907 10.732 1.00 98.19 88 ALA A C 1
ATOM 694 O O . ALA A 1 88 ? -11.962 -10.106 11.460 1.00 98.19 88 ALA A O 1
ATOM 695 N N . ASP A 1 89 ? -11.937 -12.057 10.342 1.00 98.62 89 ASP A N 1
ATOM 696 C CA . ASP A 1 89 ? -13.286 -12.497 10.702 1.00 98.62 89 ASP A CA 1
ATOM 697 C C . ASP A 1 89 ? -13.432 -12.693 12.218 1.00 98.62 89 ASP A C 1
ATOM 699 O O . ASP A 1 89 ? -14.235 -12.015 12.860 1.00 98.62 89 ASP A O 1
ATOM 703 N N . ALA A 1 90 ? -12.573 -13.532 12.807 1.00 98.69 90 ALA A N 1
ATOM 704 C CA . ALA A 1 90 ? -12.600 -13.825 14.239 1.00 98.69 90 ALA A CA 1
ATOM 705 C C . ALA A 1 90 ? -12.312 -12.588 15.108 1.00 98.69 90 ALA A C 1
ATOM 707 O O . ALA A 1 90 ? -12.950 -12.387 16.137 1.00 98.69 90 ALA A O 1
ATOM 708 N N . LEU A 1 91 ? -11.365 -11.736 14.702 1.00 98.69 91 LEU A N 1
ATOM 709 C CA . LEU A 1 91 ? -11.073 -10.487 15.406 1.00 98.69 91 LEU A CA 1
ATOM 710 C C . LEU A 1 91 ? -12.250 -9.518 15.322 1.00 98.69 91 LEU A C 1
ATOM 712 O O . LEU A 1 91 ? -12.573 -8.871 16.314 1.00 98.69 91 LEU A O 1
ATOM 716 N N . SER A 1 92 ? -12.917 -9.444 14.170 1.00 98.69 92 SER A N 1
ATOM 717 C CA . SER A 1 92 ? -14.096 -8.595 14.029 1.00 98.69 92 SER A CA 1
ATOM 718 C C . SER A 1 92 ? -15.212 -9.023 14.982 1.00 98.69 92 SER A C 1
ATOM 720 O O . SER A 1 92 ? -15.819 -8.165 15.621 1.00 98.69 92 SER A O 1
ATOM 722 N N . ASP A 1 93 ? -15.440 -10.331 15.140 1.00 98.69 93 ASP A N 1
ATOM 723 C CA . ASP A 1 93 ? -16.421 -10.855 16.096 1.00 98.69 93 ASP A CA 1
ATOM 724 C C . ASP A 1 93 ? -16.074 -10.472 17.545 1.00 98.69 93 ASP A C 1
ATOM 726 O O . ASP A 1 93 ? -16.946 -9.998 18.277 1.00 98.69 93 ASP A O 1
ATOM 730 N N . GLU A 1 94 ? -14.807 -10.592 17.954 1.00 98.62 94 GLU A N 1
ATOM 731 C CA . GLU A 1 94 ? -14.363 -10.223 19.308 1.00 98.62 94 GLU A CA 1
ATOM 732 C C . GLU A 1 94 ? -14.465 -8.713 19.583 1.00 98.62 94 GLU A C 1
ATOM 734 O O . GLU A 1 94 ? -14.913 -8.309 20.659 1.00 98.62 94 GLU A O 1
ATOM 739 N N . LEU A 1 95 ? -14.113 -7.863 18.611 1.00 98.44 95 LEU A N 1
ATOM 740 C CA . LEU A 1 95 ? -14.226 -6.406 18.745 1.00 98.44 95 LEU A CA 1
ATOM 741 C C . LEU A 1 95 ? -15.690 -5.956 18.841 1.00 98.44 95 LEU A C 1
ATOM 743 O O . LEU A 1 95 ? -16.031 -5.151 19.712 1.00 98.44 95 LEU A O 1
ATOM 747 N N . ILE A 1 96 ? -16.565 -6.518 17.999 1.00 98.56 96 ILE A N 1
ATOM 748 C CA . ILE A 1 96 ? -18.006 -6.229 18.011 1.00 98.56 96 ILE A CA 1
ATOM 749 C C . ILE A 1 96 ? -18.631 -6.696 19.326 1.00 98.56 96 ILE A C 1
ATOM 751 O O . ILE A 1 96 ? -19.345 -5.929 19.971 1.00 98.56 96 ILE A O 1
ATOM 755 N N . LYS A 1 97 ? -18.352 -7.936 19.745 1.00 97.81 97 LYS A N 1
ATOM 756 C CA . LYS A 1 97 ? -18.847 -8.504 21.006 1.00 97.81 97 LYS A CA 1
ATOM 757 C C . LYS A 1 97 ? -18.363 -7.705 22.215 1.00 97.81 97 LYS A C 1
ATOM 759 O O . LYS A 1 97 ? -19.114 -7.518 23.166 1.00 97.81 97 LYS A O 1
ATOM 764 N N . GLY A 1 98 ? -17.118 -7.235 22.174 1.00 95.81 98 GLY A N 1
ATOM 765 C CA . GLY A 1 98 ? -16.513 -6.424 23.223 1.00 95.81 98 GLY A CA 1
ATOM 766 C C . GLY A 1 98 ? -16.962 -4.961 23.244 1.00 95.81 98 GLY A C 1
ATOM 767 O O . GLY A 1 98 ? -16.583 -4.257 24.176 1.00 95.81 98 GLY A O 1
ATOM 768 N N . GLY A 1 99 ? -17.717 -4.494 22.241 1.00 95.75 99 GLY A N 1
ATOM 769 C CA . GLY A 1 99 ? -18.184 -3.107 22.143 1.00 95.75 99 GLY A CA 1
ATOM 770 C C . GLY A 1 99 ? -17.066 -2.070 21.982 1.00 95.75 99 GLY A C 1
ATOM 771 O O . GLY A 1 99 ? -17.282 -0.894 22.273 1.00 95.75 99 GLY A O 1
ATOM 772 N N . ILE A 1 100 ? -15.874 -2.488 21.546 1.00 92.75 100 ILE A N 1
ATOM 773 C CA . ILE A 1 100 ? -14.685 -1.633 21.489 1.00 92.75 100 ILE A CA 1
ATOM 774 C C . ILE A 1 100 ? -14.808 -0.683 20.289 1.00 92.75 100 ILE A C 1
ATOM 776 O O . ILE A 1 100 ? -14.905 -1.126 19.147 1.00 92.75 100 ILE A O 1
ATOM 780 N N . GLN A 1 101 ? -14.803 0.627 20.543 1.00 94.56 101 GLN A N 1
ATOM 781 C CA . GLN A 1 101 ? 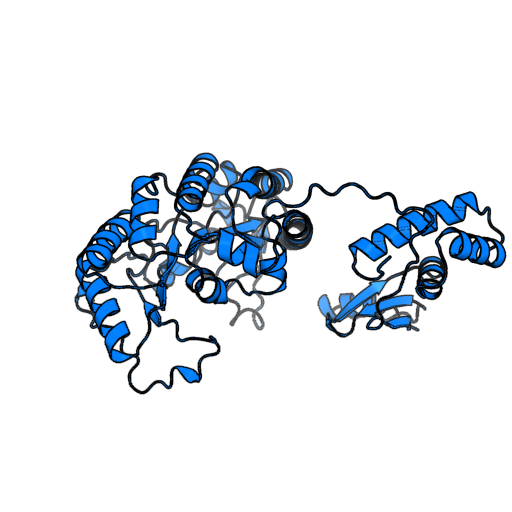-14.887 1.656 19.502 1.00 94.56 101 GLN A CA 1
ATOM 782 C C . GLN A 1 101 ? -13.482 2.049 19.047 1.00 94.56 101 GLN A C 1
ATOM 784 O O . GLN A 1 101 ? -12.792 2.801 19.730 1.00 94.56 101 GLN A O 1
ATOM 789 N N . VAL A 1 102 ? -13.052 1.515 17.906 1.00 97.19 102 VAL A N 1
ATOM 790 C CA . VAL A 1 102 ? -11.706 1.729 17.360 1.00 97.19 102 VAL A CA 1
ATOM 791 C C . VAL A 1 102 ? -11.740 1.981 15.861 1.00 97.19 102 VAL A C 1
ATOM 793 O O . VAL A 1 102 ? -12.701 1.644 15.173 1.00 97.19 102 VAL A O 1
ATOM 796 N N . SER A 1 103 ? -10.663 2.567 15.348 1.00 98.12 103 SER A N 1
ATOM 797 C CA . SER A 1 103 ? -10.381 2.686 13.923 1.00 98.12 103 SER A CA 1
ATOM 798 C C . SER A 1 103 ? -9.069 1.988 13.590 1.00 98.12 103 SER A C 1
ATOM 800 O O . SER A 1 103 ? -8.021 2.310 14.150 1.00 98.12 103 SER A O 1
ATOM 802 N N . CYS A 1 104 ? -9.116 1.040 12.658 1.00 97.94 104 CYS A N 1
ATOM 803 C CA . CYS A 1 104 ? -7.970 0.213 12.304 1.00 97.94 104 CYS A CA 1
ATOM 804 C C . CYS A 1 104 ? -7.552 0.383 10.844 1.00 97.94 104 CYS A C 1
ATOM 806 O O . CYS A 1 104 ? -8.399 0.443 9.944 1.00 97.94 104 CYS A O 1
ATOM 808 N N . SER A 1 105 ? -6.240 0.392 10.615 1.00 97.94 105 SER A N 1
ATOM 809 C CA . SER A 1 105 ? -5.639 0.144 9.305 1.00 97.94 105 SER A CA 1
ATOM 810 C C . SER A 1 105 ? -4.869 -1.173 9.312 1.00 97.94 105 SER A C 1
ATOM 812 O O . SER A 1 105 ? -4.305 -1.558 10.338 1.00 97.94 105 SER A O 1
ATOM 814 N N . VAL A 1 106 ? -4.868 -1.891 8.188 1.00 97.56 106 VAL A N 1
ATOM 815 C CA . VAL A 1 106 ? -4.147 -3.167 8.076 1.00 97.56 106 VAL A CA 1
ATOM 816 C C . VAL A 1 106 ? -3.792 -3.507 6.630 1.00 97.56 106 VAL A C 1
ATOM 818 O O . VAL A 1 106 ? -4.525 -3.156 5.703 1.00 97.56 106 VAL A O 1
ATOM 821 N N . ASN A 1 107 ? -2.676 -4.213 6.438 1.00 97.06 107 ASN A N 1
ATOM 822 C CA . ASN A 1 107 ? -2.341 -4.834 5.159 1.00 97.06 107 ASN A CA 1
ATOM 823 C C . ASN A 1 107 ? -3.103 -6.147 4.993 1.00 97.06 107 ASN A C 1
ATOM 825 O O . ASN A 1 107 ? -3.096 -6.997 5.885 1.00 97.06 107 ASN A O 1
ATOM 829 N N . VAL A 1 108 ? -3.715 -6.352 3.831 1.00 96.88 108 VAL A N 1
ATOM 830 C CA . VAL A 1 108 ? -4.318 -7.631 3.459 1.00 96.88 108 VAL A CA 1
ATOM 831 C C . VAL A 1 108 ? -3.941 -8.013 2.038 1.00 96.88 108 VAL A C 1
ATOM 833 O O . VAL A 1 108 ? -3.545 -7.203 1.200 1.00 96.88 108 VAL A O 1
ATOM 836 N N . ARG A 1 109 ? -4.065 -9.302 1.766 1.00 96.12 109 ARG A N 1
ATOM 837 C CA . ARG A 1 109 ? -3.881 -9.869 0.440 1.00 96.12 109 ARG A CA 1
ATOM 838 C C . ARG A 1 109 ? -5.213 -9.895 -0.302 1.00 96.12 109 ARG A C 1
ATOM 840 O O . ARG A 1 109 ? -6.250 -10.173 0.290 1.00 96.12 109 ARG A O 1
ATOM 847 N N . LEU A 1 110 ? -5.176 -9.693 -1.615 1.00 96.50 110 LEU A N 1
ATOM 848 C CA . LEU A 1 110 ? -6.341 -9.891 -2.475 1.00 96.50 110 LEU A CA 1
ATOM 849 C C . LEU A 1 110 ? -6.629 -11.391 -2.626 1.00 96.50 110 LEU A C 1
ATOM 851 O O . LEU A 1 110 ? -5.950 -12.094 -3.374 1.00 96.50 110 LEU A O 1
ATOM 855 N N . GLU A 1 111 ? -7.629 -11.887 -1.903 1.00 95.38 111 GLU A N 1
ATOM 856 C CA . GLU A 1 111 ? -8.114 -13.265 -1.994 1.00 95.38 111 GLU A CA 1
ATOM 857 C C . GLU A 1 111 ? -9.642 -13.328 -1.898 1.00 95.38 111 GLU A C 1
ATOM 859 O O . GLU A 1 111 ? -10.272 -12.511 -1.228 1.00 95.38 111 GLU A O 1
ATOM 864 N N . SER A 1 112 ? -10.248 -14.334 -2.533 1.00 96.31 112 SER A N 1
ATOM 865 C CA . SER A 1 112 ? -11.709 -14.476 -2.660 1.00 96.31 112 SER A CA 1
ATOM 866 C C . SER A 1 112 ? -12.463 -14.578 -1.329 1.00 96.31 112 SER A C 1
ATOM 868 O O . SER A 1 112 ? -13.669 -14.348 -1.284 1.00 96.31 112 SER A O 1
ATOM 870 N N . ARG A 1 113 ? -11.760 -14.889 -0.234 1.00 97.75 113 ARG A N 1
ATOM 871 C CA . ARG A 1 113 ? -12.313 -14.949 1.124 1.00 97.75 113 ARG A CA 1
ATOM 872 C C . ARG A 1 113 ? -12.679 -13.587 1.717 1.00 97.75 113 ARG A C 1
ATOM 874 O O . ARG A 1 113 ? -13.390 -13.566 2.715 1.00 97.75 113 ARG A O 1
ATOM 881 N N . PHE A 1 114 ? -12.263 -12.470 1.119 1.00 98.12 114 PHE A N 1
ATOM 882 C CA . PHE A 1 114 ? -12.814 -11.148 1.440 1.00 98.12 114 PHE A CA 1
ATOM 883 C C . PHE A 1 114 ? -14.194 -10.971 0.788 1.00 98.12 114 PHE A C 1
ATOM 885 O O . PHE A 1 114 ? -14.368 -10.230 -0.184 1.00 98.12 114 PHE A O 1
ATOM 892 N N . THR A 1 115 ? -15.176 -11.716 1.302 1.00 98.56 115 THR A N 1
ATOM 893 C CA . THR A 1 115 ? -16.571 -11.684 0.839 1.00 98.56 115 THR A CA 1
ATOM 894 C C . THR A 1 115 ? -17.266 -10.382 1.261 1.00 98.56 115 THR A C 1
ATOM 896 O O . THR A 1 115 ? -16.773 -9.690 2.160 1.00 98.56 115 THR A O 1
ATOM 899 N N . PRO A 1 116 ? -18.416 -10.021 0.655 1.00 98.62 116 PRO A N 1
ATOM 900 C CA . PRO A 1 116 ? -19.189 -8.855 1.086 1.00 98.62 116 PRO A CA 1
ATOM 901 C C . PRO A 1 116 ? -19.510 -8.873 2.587 1.00 98.62 116 PRO A C 1
ATOM 903 O O . PRO A 1 116 ? -19.384 -7.850 3.258 1.00 98.62 116 PRO A O 1
ATOM 906 N N . GLU A 1 117 ? -19.867 -10.038 3.128 1.00 98.62 117 GLU A N 1
ATOM 907 C CA . GLU A 1 117 ? -20.229 -10.228 4.535 1.00 98.62 117 GLU A CA 1
ATOM 908 C C . GLU A 1 117 ? -19.031 -9.985 5.451 1.00 98.62 117 GLU A C 1
ATOM 910 O O . GLU A 1 117 ? -19.159 -9.273 6.449 1.00 98.62 117 GLU A O 1
ATOM 915 N N . LEU A 1 118 ? -17.856 -10.519 5.094 1.00 98.81 118 LEU A N 1
ATOM 916 C CA . LEU A 1 118 ? -16.634 -10.279 5.856 1.00 98.81 118 LEU A CA 1
ATOM 917 C C . LEU A 1 118 ? -16.253 -8.796 5.825 1.00 98.81 118 LEU A C 1
ATOM 919 O O . LEU A 1 118 ? -15.968 -8.221 6.872 1.00 98.81 118 LEU A O 1
ATOM 923 N N . CYS A 1 119 ? -16.291 -8.147 4.659 1.00 98.81 119 CYS A N 1
ATOM 924 C CA . CYS A 1 119 ? -15.973 -6.723 4.554 1.00 98.81 119 CYS A CA 1
ATOM 925 C C . CYS A 1 119 ? -16.930 -5.856 5.392 1.00 98.81 119 CYS A C 1
ATOM 927 O O . CYS A 1 119 ? -16.476 -4.961 6.103 1.00 98.81 119 CYS A O 1
ATOM 929 N N . LEU A 1 120 ? -18.237 -6.144 5.383 1.00 98.69 120 LEU A N 1
ATOM 930 C CA . LEU A 1 120 ? -19.217 -5.453 6.232 1.00 98.69 120 LEU A CA 1
ATOM 931 C C . LEU A 1 120 ? -18.969 -5.701 7.725 1.00 98.69 120 LEU A C 1
ATOM 933 O O . LEU A 1 120 ? -19.061 -4.775 8.535 1.00 98.69 120 LEU A O 1
ATOM 937 N N . LYS A 1 121 ? -18.618 -6.935 8.101 1.00 98.75 121 LYS A N 1
ATOM 938 C CA . LYS A 1 121 ? -18.259 -7.280 9.480 1.00 98.75 121 LYS A CA 1
ATOM 939 C C . LYS A 1 121 ? -17.015 -6.509 9.933 1.00 98.75 121 LYS A C 1
ATOM 941 O O . LYS A 1 121 ? -17.048 -5.873 10.984 1.00 98.75 121 LYS A O 1
ATOM 946 N N . MET A 1 122 ? -15.966 -6.481 9.112 1.00 98.75 122 MET A N 1
ATOM 947 C CA . MET A 1 122 ? -14.753 -5.698 9.361 1.00 98.75 122 MET A CA 1
ATOM 948 C C . MET A 1 122 ? -15.074 -4.208 9.519 1.00 98.75 122 MET A C 1
ATOM 950 O O . MET A 1 122 ? -14.601 -3.566 10.458 1.00 98.75 122 MET A O 1
ATOM 954 N N . ARG A 1 123 ? -15.938 -3.653 8.661 1.00 98.50 123 ARG A N 1
ATOM 955 C CA . ARG A 1 123 ? -16.365 -2.254 8.771 1.00 98.50 123 ARG A CA 1
ATOM 956 C C . ARG A 1 123 ? -17.018 -1.959 10.119 1.00 98.50 123 ARG A C 1
ATOM 958 O O . ARG A 1 123 ? -16.726 -0.928 10.727 1.00 98.50 123 ARG A O 1
ATOM 965 N N . LYS A 1 124 ? -17.906 -2.848 10.574 1.00 98.31 124 LYS A N 1
ATOM 966 C CA . LYS A 1 124 ? -18.598 -2.739 11.866 1.00 98.31 124 LYS A CA 1
ATOM 967 C C . LYS A 1 124 ? -17.635 -2.874 13.049 1.00 98.31 124 LYS A C 1
ATOM 969 O O . LYS A 1 124 ? -17.844 -2.225 14.066 1.00 98.31 124 LYS A O 1
ATOM 974 N N . ALA A 1 125 ? -16.587 -3.681 12.905 1.00 98.50 125 ALA A N 1
ATOM 975 C CA . ALA A 1 125 ? -15.551 -3.868 13.917 1.00 98.50 125 ALA A CA 1
ATOM 976 C C . ALA A 1 125 ? -14.524 -2.723 13.994 1.00 98.50 125 ALA A C 1
ATOM 978 O O . ALA A 1 125 ? -13.657 -2.748 14.863 1.00 98.50 125 ALA A O 1
ATOM 979 N N . GLY A 1 126 ? -14.604 -1.733 13.098 1.00 98.12 126 GLY A N 1
ATOM 980 C CA . GLY A 1 126 ? -13.729 -0.561 13.119 1.00 98.12 126 GLY A CA 1
ATOM 981 C C . GLY A 1 126 ? -12.590 -0.583 12.102 1.00 98.12 126 GLY A C 1
ATOM 982 O O . GLY A 1 126 ? -11.772 0.331 12.092 1.00 98.12 126 GLY A O 1
ATOM 983 N N . PHE A 1 127 ? -12.514 -1.557 11.192 1.00 98.38 127 PHE A N 1
ATOM 984 C CA . PHE A 1 127 ? -11.552 -1.481 10.088 1.00 98.38 127 PHE A CA 1
ATOM 985 C C . PHE A 1 127 ? -11.963 -0.370 9.118 1.00 98.38 127 PHE A C 1
ATOM 987 O O . PHE A 1 127 ? -13.048 -0.401 8.536 1.00 98.38 127 PHE A O 1
ATOM 994 N N . ARG A 1 128 ? -11.093 0.633 8.961 1.00 98.06 128 ARG A N 1
ATOM 995 C CA . ARG A 1 128 ? -11.353 1.829 8.147 1.00 98.06 128 ARG A CA 1
ATOM 996 C C . ARG A 1 128 ? -10.495 1.892 6.891 1.00 98.06 128 ARG A C 1
ATOM 998 O O . ARG A 1 128 ? -10.946 2.451 5.895 1.00 98.06 128 ARG A O 1
ATOM 1005 N N . VAL A 1 129 ? -9.291 1.319 6.924 1.00 97.81 129 VAL A N 1
ATOM 1006 C CA . VAL A 1 129 ? -8.343 1.341 5.802 1.00 97.81 129 VAL A CA 1
ATOM 1007 C C . VAL A 1 129 ? -7.747 -0.047 5.586 1.00 97.81 129 VAL A C 1
ATOM 1009 O O . VAL A 1 129 ? -7.218 -0.645 6.521 1.00 97.81 129 VAL A O 1
ATOM 1012 N N . LEU A 1 130 ? -7.799 -0.538 4.350 1.00 98.25 130 LEU A N 1
ATOM 1013 C CA . LEU A 1 130 ? -7.116 -1.755 3.923 1.00 98.25 130 LEU A CA 1
ATOM 1014 C C . LEU A 1 130 ? -6.088 -1.417 2.854 1.00 98.25 130 LEU A C 1
ATOM 1016 O O . LEU A 1 130 ? -6.422 -0.877 1.798 1.00 98.25 130 LEU A O 1
ATOM 1020 N N . PHE A 1 131 ? -4.843 -1.770 3.138 1.00 97.69 131 PHE A N 1
ATOM 1021 C CA . PHE A 1 131 ? -3.742 -1.702 2.194 1.00 97.69 131 PHE A CA 1
ATOM 1022 C C . PHE A 1 131 ? -3.613 -3.047 1.477 1.00 97.69 131 PHE A C 1
ATOM 1024 O O . PHE A 1 131 ? -3.586 -4.098 2.115 1.00 97.69 131 PHE A O 1
ATOM 1031 N N . LEU A 1 132 ? -3.580 -3.024 0.150 1.00 97.44 132 LEU A N 1
ATOM 1032 C CA . LEU A 1 132 ? -3.778 -4.190 -0.703 1.00 97.44 132 LEU A CA 1
ATOM 1033 C C . LEU A 1 132 ? -2.623 -4.303 -1.690 1.00 97.44 132 LEU A C 1
ATOM 1035 O O . LEU A 1 132 ? -2.539 -3.526 -2.634 1.00 97.44 132 LEU A O 1
ATOM 1039 N N . GLY A 1 133 ? -1.749 -5.290 -1.515 1.00 95.50 133 GLY A N 1
ATOM 1040 C CA . GLY A 1 133 ? -0.710 -5.566 -2.510 1.00 95.50 133 GLY A CA 1
ATOM 1041 C C . GLY A 1 133 ? -1.309 -6.199 -3.765 1.00 95.50 133 GLY A C 1
ATOM 1042 O O . GLY A 1 133 ? -1.523 -7.415 -3.762 1.00 95.50 133 GLY A O 1
ATOM 1043 N N . LEU A 1 134 ? -1.578 -5.393 -4.797 1.00 97.06 134 LEU A N 1
ATOM 1044 C CA . LEU A 1 134 ? -1.952 -5.854 -6.138 1.00 97.06 134 LEU A CA 1
ATOM 1045 C C . LEU A 1 134 ? -0.703 -6.238 -6.928 1.00 97.06 134 LEU A C 1
ATOM 1047 O O . LEU A 1 134 ? -0.649 -7.325 -7.489 1.00 97.06 134 LEU A O 1
ATOM 1051 N N . GLU A 1 135 ? 0.316 -5.384 -6.879 1.00 97.19 135 GLU A N 1
ATOM 1052 C CA . GLU A 1 135 ? 1.586 -5.452 -7.609 1.00 97.19 135 GLU A CA 1
ATOM 1053 C C . GLU A 1 135 ? 1.453 -5.300 -9.127 1.00 97.19 135 GLU A C 1
ATOM 1055 O O . GLU A 1 135 ? 2.105 -4.426 -9.679 1.00 97.19 135 GLU A O 1
ATOM 1060 N N . SER A 1 136 ? 0.593 -6.083 -9.787 1.00 97.94 136 SER A N 1
ATOM 1061 C CA . SER A 1 136 ? 0.360 -6.034 -11.237 1.00 97.94 136 SER A CA 1
ATOM 1062 C C . SER A 1 136 ? -1.105 -6.331 -11.578 1.00 97.94 136 SER A C 1
ATOM 1064 O O . SER A 1 136 ? -1.782 -7.090 -10.884 1.00 97.94 136 SER A O 1
ATOM 1066 N N . GLY A 1 137 ? -1.608 -5.728 -12.654 1.00 97.19 137 GLY A N 1
ATOM 1067 C CA . GLY A 1 137 ? -2.911 -6.036 -13.252 1.00 97.19 137 GLY A CA 1
ATOM 1068 C C . GLY A 1 137 ? -2.857 -7.163 -14.289 1.00 97.19 137 GLY A C 1
ATOM 1069 O O . GLY A 1 137 ? -3.913 -7.601 -14.745 1.00 97.19 137 GLY A O 1
ATOM 1070 N N . CYS A 1 138 ? -1.661 -7.651 -14.637 1.00 98.44 138 CYS A N 1
ATOM 1071 C CA . CYS A 1 138 ? -1.454 -8.720 -15.611 1.00 98.44 138 CYS A CA 1
ATOM 1072 C C . CYS A 1 138 ? -1.351 -10.093 -14.923 1.00 98.44 138 CYS A C 1
ATOM 1074 O O . CYS A 1 138 ? -0.466 -10.337 -14.098 1.00 98.44 138 CYS A O 1
ATOM 1076 N N . ASN A 1 139 ? -2.221 -11.037 -15.300 1.00 98.44 139 ASN A N 1
ATOM 1077 C CA . ASN A 1 139 ? -2.269 -12.370 -14.683 1.00 98.44 139 ASN A CA 1
ATOM 1078 C C . ASN A 1 139 ? -0.967 -13.172 -14.865 1.00 98.44 139 ASN A C 1
ATOM 1080 O O . ASN A 1 139 ? -0.543 -13.840 -13.923 1.00 98.44 139 ASN A O 1
ATOM 1084 N N . ARG A 1 140 ? -0.290 -13.066 -16.019 1.00 98.25 140 ARG A N 1
ATOM 1085 C CA . ARG A 1 140 ? 1.004 -13.741 -16.238 1.00 98.25 140 ARG A CA 1
ATOM 1086 C C . ARG A 1 140 ? 2.070 -13.222 -15.272 1.00 98.25 140 ARG A C 1
ATOM 1088 O O . ARG A 1 140 ? 2.825 -14.001 -14.696 1.00 98.25 140 ARG A O 1
ATOM 1095 N N . VAL A 1 141 ? 2.130 -11.905 -15.080 1.00 98.44 141 VAL A N 1
ATOM 1096 C CA . VAL A 1 141 ? 3.096 -11.270 -14.176 1.00 98.44 141 VAL A CA 1
ATOM 1097 C C . VAL A 1 141 ? 2.802 -11.653 -12.722 1.00 98.44 141 VAL A C 1
ATOM 1099 O O . VAL A 1 141 ? 3.718 -12.026 -11.991 1.00 98.44 141 VAL A O 1
ATOM 1102 N N . LEU A 1 142 ? 1.528 -11.653 -12.312 1.00 98.44 142 LEU A N 1
ATOM 1103 C CA . LEU A 1 142 ? 1.099 -12.121 -10.988 1.00 98.44 142 LEU A CA 1
ATOM 1104 C C . LEU A 1 142 ? 1.485 -13.583 -10.723 1.00 98.44 142 LEU A C 1
ATOM 1106 O O . LEU A 1 142 ? 1.904 -13.921 -9.611 1.00 98.44 142 LEU A O 1
ATOM 1110 N N . GLU A 1 143 ? 1.353 -14.450 -11.726 1.00 98.31 143 GLU A N 1
ATOM 1111 C CA . GLU A 1 143 ? 1.790 -15.844 -11.653 1.00 98.31 143 GLU A CA 1
ATOM 1112 C C . GLU A 1 143 ? 3.313 -15.946 -11.512 1.00 98.31 143 GLU A C 1
ATOM 1114 O O . GLU A 1 143 ? 3.795 -16.639 -10.616 1.00 98.31 143 GLU A O 1
ATOM 1119 N N . HIS A 1 144 ? 4.070 -15.183 -12.309 1.00 97.75 144 HIS A N 1
ATOM 1120 C CA . HIS A 1 144 ? 5.539 -15.145 -12.254 1.00 97.75 144 HIS A CA 1
ATOM 1121 C C . HIS A 1 144 ? 6.074 -14.635 -10.907 1.00 97.75 144 HIS A C 1
ATOM 1123 O O . HIS A 1 144 ? 7.087 -15.109 -10.397 1.00 97.75 144 HIS A O 1
ATOM 1129 N N . MET A 1 145 ? 5.358 -13.701 -10.280 1.00 97.44 145 MET A N 1
ATOM 1130 C CA . MET A 1 145 ? 5.632 -13.238 -8.917 1.00 97.44 145 MET A CA 1
ATOM 1131 C C . MET A 1 145 ? 5.276 -14.266 -7.838 1.00 97.44 145 MET A C 1
ATOM 1133 O O . MET A 1 145 ? 5.506 -13.998 -6.658 1.00 97.44 145 MET A O 1
ATOM 1137 N N . GLU A 1 146 ? 4.639 -15.385 -8.187 1.00 97.12 146 GLU A N 1
ATOM 1138 C CA . GLU A 1 146 ? 3.989 -16.298 -7.244 1.00 97.12 146 GLU A CA 1
ATOM 1139 C C . GLU A 1 146 ? 3.037 -15.536 -6.308 1.00 97.12 146 GLU A C 1
ATOM 1141 O O . GLU A 1 146 ? 2.893 -15.830 -5.114 1.00 97.12 146 GLU A O 1
ATOM 1146 N N . LYS A 1 147 ? 2.381 -14.498 -6.846 1.00 96.06 147 LYS A N 1
ATOM 1147 C CA . LYS A 1 147 ? 1.501 -13.631 -6.073 1.00 96.06 147 LYS A CA 1
ATOM 1148 C C . LYS A 1 147 ? 0.225 -14.354 -5.713 1.00 96.06 147 LYS A C 1
ATOM 1150 O O . LYS A 1 147 ? -0.369 -13.917 -4.752 1.00 96.06 147 LYS A O 1
ATOM 1155 N N . GLY A 1 148 ? -0.180 -15.445 -6.376 1.00 94.56 148 GLY A N 1
ATOM 1156 C CA . GLY A 1 148 ? -1.309 -16.325 -6.006 1.00 94.56 148 GLY A CA 1
ATOM 1157 C C . GLY A 1 148 ? -2.675 -15.630 -5.895 1.00 94.56 148 GLY A C 1
ATOM 1158 O O . GLY A 1 148 ? -3.494 -15.988 -5.046 1.00 94.56 148 GLY A O 1
ATOM 1159 N N . THR A 1 149 ? -2.864 -14.586 -6.690 1.00 96.44 149 THR A N 1
ATOM 1160 C CA . THR A 1 149 ? -4.127 -13.880 -6.911 1.00 96.44 149 THR A CA 1
ATOM 1161 C C . THR A 1 149 ? -4.279 -13.664 -8.415 1.00 96.44 149 THR A C 1
ATOM 1163 O O . THR A 1 149 ? -3.345 -13.944 -9.166 1.00 96.44 149 THR A O 1
ATOM 1166 N N . THR A 1 150 ? -5.434 -13.178 -8.850 1.00 97.81 150 THR A N 1
ATOM 1167 C CA . THR A 1 150 ? -5.674 -12.807 -10.247 1.00 97.81 150 THR A CA 1
ATOM 1168 C C . THR A 1 150 ? -6.326 -11.435 -10.313 1.00 97.81 150 THR A C 1
ATOM 1170 O O . THR A 1 150 ? -6.894 -10.949 -9.328 1.00 97.81 150 THR A O 1
ATOM 1173 N N . ARG A 1 151 ? -6.291 -10.829 -11.497 1.00 97.38 151 ARG A N 1
ATOM 1174 C CA . ARG A 1 151 ? -6.995 -9.594 -11.832 1.00 97.38 151 ARG A CA 1
ATOM 1175 C C . ARG A 1 151 ? -8.472 -9.654 -11.428 1.00 97.38 151 ARG A C 1
ATOM 1177 O O . ARG A 1 151 ? -8.995 -8.714 -10.839 1.00 97.38 151 ARG A O 1
ATOM 1184 N N . GLU A 1 152 ? -9.146 -10.770 -11.683 1.00 97.81 152 GLU A N 1
ATOM 1185 C CA . GLU A 1 152 ? -10.575 -10.960 -11.410 1.00 97.81 152 GLU A CA 1
ATOM 1186 C C . GLU A 1 152 ? -10.858 -10.997 -9.904 1.00 97.81 152 GLU A C 1
ATOM 1188 O O . GLU A 1 152 ? -11.796 -10.352 -9.425 1.00 97.81 152 GLU A O 1
ATOM 1193 N N . ILE A 1 153 ? -10.013 -11.705 -9.144 1.00 98.25 153 ILE A N 1
ATOM 1194 C CA . ILE A 1 153 ? -10.072 -11.711 -7.678 1.00 98.25 153 ILE A CA 1
ATOM 1195 C C . ILE A 1 153 ? -9.847 -10.294 -7.148 1.00 98.25 153 ILE A C 1
ATOM 1197 O O . ILE A 1 153 ? -10.589 -9.852 -6.270 1.00 98.25 153 ILE A O 1
ATOM 1201 N N . ALA A 1 154 ? -8.875 -9.564 -7.700 1.00 98.06 154 ALA A N 1
ATOM 1202 C CA . ALA A 1 154 ? -8.592 -8.193 -7.301 1.00 98.06 154 ALA A CA 1
ATOM 1203 C C . ALA A 1 154 ? -9.814 -7.278 -7.477 1.00 98.06 154 ALA A C 1
ATOM 1205 O O . ALA A 1 154 ? -10.217 -6.610 -6.524 1.00 98.06 154 ALA A O 1
ATOM 1206 N N . VAL A 1 155 ? -10.460 -7.308 -8.651 1.00 98.12 155 VAL A N 1
ATOM 1207 C CA . VAL A 1 155 ? -11.692 -6.541 -8.916 1.00 98.12 155 VAL A CA 1
ATOM 1208 C C . VAL A 1 155 ? -12.791 -6.898 -7.913 1.00 98.12 155 VAL A C 1
ATOM 1210 O O . VAL A 1 155 ? -13.419 -6.008 -7.333 1.00 98.12 155 VAL A O 1
ATOM 1213 N N . GLN A 1 156 ? -13.034 -8.193 -7.688 1.00 98.06 156 GLN A N 1
ATOM 1214 C CA . GLN A 1 156 ? -14.090 -8.646 -6.783 1.00 98.06 156 GLN A CA 1
ATOM 1215 C C . GLN A 1 156 ? -13.857 -8.167 -5.344 1.00 98.06 156 GLN A C 1
ATOM 1217 O O . GLN A 1 156 ? -14.783 -7.668 -4.701 1.00 98.06 156 GLN A O 1
ATOM 1222 N N . VAL A 1 157 ? -12.628 -8.295 -4.846 1.00 98.44 157 VAL A N 1
ATOM 1223 C CA . VAL A 1 157 ? -12.270 -7.909 -3.478 1.00 98.44 157 VAL A CA 1
ATOM 1224 C C . VAL A 1 157 ? -12.313 -6.391 -3.308 1.00 98.44 157 VAL A C 1
ATOM 1226 O O . VAL A 1 157 ? -12.943 -5.913 -2.365 1.00 98.44 157 VAL A O 1
ATOM 1229 N N . CYS A 1 158 ? -11.747 -5.617 -4.241 1.00 98.44 158 CYS A N 1
ATOM 1230 C CA . CYS A 1 158 ? -11.825 -4.152 -4.206 1.00 98.44 158 CYS A CA 1
ATOM 1231 C C . CYS A 1 158 ? -13.279 -3.667 -4.176 1.00 98.44 158 CYS A C 1
ATOM 1233 O O . CYS A 1 158 ? -13.623 -2.802 -3.370 1.00 98.44 158 CYS A O 1
ATOM 1235 N N . ARG A 1 159 ? -14.162 -4.282 -4.976 1.00 98.38 159 ARG A N 1
ATOM 1236 C CA . ARG A 1 159 ? -15.598 -3.974 -4.984 1.00 98.38 159 ARG A CA 1
ATOM 1237 C C . ARG A 1 159 ? -16.273 -4.279 -3.645 1.00 98.38 159 ARG A C 1
ATOM 1239 O O . ARG A 1 159 ? -17.075 -3.470 -3.182 1.00 98.38 159 ARG A O 1
ATOM 1246 N N . ASN A 1 160 ? -15.965 -5.416 -3.022 1.00 98.56 160 ASN A N 1
ATOM 1247 C CA . ASN A 1 160 ? -16.524 -5.786 -1.717 1.00 98.56 160 ASN A CA 1
ATOM 1248 C C . ASN A 1 160 ? -16.091 -4.802 -0.624 1.00 98.56 160 ASN A C 1
ATOM 1250 O O . ASN A 1 160 ? -16.929 -4.310 0.131 1.00 98.56 160 ASN A O 1
ATOM 1254 N N . ILE A 1 161 ? -14.802 -4.457 -0.594 1.00 98.62 161 ILE A N 1
ATOM 1255 C CA . ILE A 1 161 ? -14.234 -3.501 0.363 1.00 98.62 161 ILE A CA 1
ATOM 1256 C C . ILE A 1 161 ? -14.836 -2.104 0.152 1.00 98.62 161 ILE A C 1
ATOM 1258 O O . ILE A 1 161 ? -15.256 -1.462 1.112 1.00 98.62 161 ILE A O 1
ATOM 1262 N N . TYR A 1 162 ? -14.944 -1.657 -1.104 1.00 97.12 162 TYR A N 1
ATOM 1263 C CA . TYR A 1 162 ? -15.553 -0.373 -1.450 1.00 97.12 162 TYR A CA 1
ATOM 1264 C C . TYR A 1 162 ? -17.005 -0.276 -0.970 1.00 97.12 162 TYR A C 1
ATOM 1266 O O . TYR A 1 162 ? -17.385 0.711 -0.341 1.00 97.12 162 TYR A O 1
ATOM 1274 N N . ARG A 1 163 ? -17.818 -1.309 -1.240 1.00 96.62 163 ARG A N 1
ATOM 1275 C CA . ARG A 1 163 ? -19.236 -1.362 -0.840 1.00 96.62 163 ARG A CA 1
ATOM 1276 C C . ARG A 1 163 ? -19.426 -1.393 0.673 1.00 96.62 163 ARG A C 1
ATOM 1278 O O . ARG A 1 163 ? -20.455 -0.934 1.154 1.00 96.62 163 ARG A O 1
ATOM 1285 N N . ALA A 1 164 ? -18.446 -1.908 1.407 1.00 97.94 164 ALA A N 1
ATOM 1286 C CA . ALA A 1 164 ? -18.436 -1.877 2.861 1.00 97.94 164 ALA A CA 1
ATOM 1287 C C . ALA A 1 164 ? -17.997 -0.520 3.443 1.00 97.94 164 ALA A C 1
ATOM 1289 O O . ALA A 1 164 ? -17.845 -0.425 4.653 1.00 97.94 164 ALA A O 1
ATOM 1290 N N . ASP A 1 165 ? -17.778 0.520 2.626 1.00 97.25 165 ASP A N 1
ATOM 1291 C CA . ASP A 1 165 ? -17.287 1.835 3.076 1.00 97.25 165 ASP A CA 1
ATOM 1292 C C . ASP A 1 165 ? -15.949 1.735 3.836 1.00 97.25 165 ASP A C 1
ATOM 1294 O O . ASP A 1 165 ? -15.703 2.393 4.849 1.00 97.25 165 ASP A O 1
ATOM 1298 N N . ILE A 1 166 ? -15.066 0.868 3.339 1.00 98.00 166 ILE A N 1
ATOM 1299 C CA . ILE A 1 166 ? -13.684 0.748 3.796 1.00 98.00 166 ILE A CA 1
ATOM 1300 C C . ILE A 1 166 ? -12.774 1.341 2.723 1.00 98.00 166 ILE A C 1
ATOM 1302 O O . ILE A 1 166 ? -12.942 1.101 1.523 1.00 98.00 166 ILE A O 1
ATOM 1306 N N . TRP A 1 167 ? -11.782 2.120 3.148 1.00 96.69 167 TRP A N 1
ATOM 1307 C CA . TRP A 1 167 ? -10.833 2.720 2.229 1.00 96.69 167 TRP A CA 1
ATOM 1308 C C . TRP A 1 167 ? -9.866 1.653 1.713 1.00 96.69 167 TRP A C 1
ATOM 1310 O O . TRP A 1 167 ? -9.017 1.179 2.463 1.00 96.69 167 TRP A O 1
ATOM 1320 N N . ASN A 1 168 ? -9.962 1.289 0.434 1.00 96.62 168 ASN A N 1
ATOM 1321 C CA . ASN A 1 168 ? -8.997 0.400 -0.210 1.00 96.62 168 ASN A CA 1
ATOM 1322 C C . ASN A 1 168 ? -7.845 1.206 -0.845 1.00 96.62 168 ASN A C 1
ATOM 1324 O O . ASN A 1 168 ? -8.070 2.121 -1.635 1.00 96.62 168 ASN A O 1
ATOM 1328 N N . HIS A 1 169 ? -6.608 0.892 -0.463 1.00 95.94 169 HIS A N 1
ATOM 1329 C CA . HIS A 1 169 ? -5.396 1.444 -1.071 1.00 95.94 169 HIS A CA 1
ATOM 1330 C C . HIS A 1 169 ? -4.616 0.326 -1.748 1.00 95.94 169 HIS A C 1
ATOM 1332 O O . HIS A 1 169 ? -4.203 -0.611 -1.070 1.00 95.94 169 HIS A O 1
ATOM 1338 N N . LEU A 1 170 ? -4.408 0.416 -3.059 1.00 96.50 170 LEU A N 1
ATOM 1339 C CA . LEU A 1 170 ? -3.635 -0.580 -3.798 1.00 96.50 170 LEU A CA 1
ATOM 1340 C C . LEU A 1 170 ? -2.149 -0.222 -3.851 1.00 96.50 170 LEU A C 1
ATOM 1342 O O . LEU A 1 170 ? -1.795 0.898 -4.217 1.00 96.50 170 LEU A O 1
ATOM 1346 N N . TYR A 1 171 ? -1.299 -1.205 -3.563 1.00 95.81 171 TYR A N 1
ATOM 1347 C CA . TYR A 1 171 ? 0.118 -1.148 -3.883 1.00 95.81 171 TYR A CA 1
ATOM 1348 C C . TYR A 1 171 ? 0.395 -1.777 -5.244 1.00 95.81 171 TYR A C 1
ATOM 1350 O O . TYR A 1 171 ? -0.035 -2.908 -5.493 1.00 95.81 171 TYR A O 1
ATOM 1358 N N . VAL A 1 172 ? 1.080 -1.037 -6.117 1.00 96.75 172 VAL A N 1
ATOM 1359 C CA . VAL A 1 172 ? 1.421 -1.449 -7.486 1.00 96.75 172 VAL A CA 1
ATOM 1360 C C . VAL A 1 172 ? 2.850 -1.033 -7.806 1.00 96.75 172 VAL A C 1
ATOM 1362 O O . VAL A 1 172 ? 3.284 0.061 -7.437 1.00 96.75 172 VAL A O 1
ATOM 1365 N N . PHE A 1 173 ? 3.575 -1.874 -8.539 1.00 97.19 173 PHE A N 1
ATOM 1366 C CA . PHE A 1 173 ? 4.858 -1.499 -9.115 1.00 97.19 173 PHE A CA 1
ATOM 1367 C C . PHE A 1 173 ? 4.999 -2.041 -10.537 1.00 97.19 173 PHE A C 1
ATOM 1369 O O . PHE A 1 173 ? 4.443 -3.079 -10.868 1.00 97.19 173 PHE A O 1
ATOM 1376 N N . LEU A 1 174 ? 5.767 -1.345 -11.371 1.00 97.50 174 LEU A N 1
ATOM 1377 C CA . LEU A 1 174 ? 6.040 -1.747 -12.751 1.00 97.50 174 LEU A CA 1
ATOM 1378 C C . LEU A 1 174 ? 7.475 -2.262 -12.902 1.00 97.50 174 LEU A C 1
ATOM 1380 O O . LEU A 1 174 ? 8.380 -1.856 -12.172 1.00 97.50 174 LEU A O 1
ATOM 1384 N N . GLY A 1 175 ? 7.711 -3.114 -13.887 1.00 96.38 175 GLY A N 1
ATOM 1385 C CA . GLY A 1 175 ? 9.035 -3.605 -14.255 1.00 96.38 175 GLY A CA 1
ATOM 1386 C C . GLY A 1 175 ? 9.488 -4.801 -13.443 1.00 96.38 175 GLY A C 1
ATOM 1387 O O . GLY A 1 175 ? 10.680 -4.929 -13.155 1.00 96.38 175 GLY A O 1
ATOM 1388 N N . PHE A 1 176 ? 8.564 -5.686 -13.062 1.00 97.88 176 PHE A N 1
ATOM 1389 C CA . PHE A 1 176 ? 8.986 -7.003 -12.587 1.00 97.88 176 PHE A CA 1
ATOM 1390 C C . PHE A 1 176 ? 9.810 -7.703 -13.684 1.00 97.88 176 PHE A C 1
ATOM 1392 O O . PHE A 1 176 ? 9.536 -7.493 -14.867 1.00 97.88 176 PHE A O 1
ATOM 1399 N N . PRO A 1 177 ? 10.829 -8.522 -13.365 1.00 97.25 177 PRO A N 1
ATOM 1400 C CA . PRO A 1 177 ? 11.655 -9.142 -14.391 1.00 97.25 177 PRO A CA 1
ATOM 1401 C C . PRO A 1 177 ? 10.795 -9.904 -15.409 1.00 97.25 177 PRO A C 1
ATOM 1403 O O . PRO A 1 177 ? 9.900 -10.657 -15.022 1.00 97.25 177 PRO A O 1
ATOM 1406 N N . THR A 1 178 ? 11.073 -9.705 -16.704 1.00 97.56 178 THR A N 1
ATOM 1407 C CA . THR A 1 178 ? 10.293 -10.191 -17.866 1.00 97.56 178 THR A CA 1
ATOM 1408 C C . THR A 1 178 ? 8.955 -9.496 -18.144 1.00 97.56 178 THR A C 1
ATOM 1410 O O . THR A 1 178 ? 8.288 -9.871 -19.105 1.00 97.56 178 THR A O 1
ATOM 1413 N N . GLU A 1 179 ? 8.527 -8.512 -17.351 1.00 98.31 179 GLU A N 1
ATOM 1414 C CA . GLU A 1 179 ? 7.317 -7.730 -17.638 1.00 98.31 179 GLU A CA 1
ATOM 1415 C C . GLU A 1 179 ? 7.544 -6.834 -18.860 1.00 98.31 179 GLU A C 1
ATOM 1417 O O . GLU A 1 179 ? 8.486 -6.042 -18.902 1.00 98.31 179 GLU A O 1
ATOM 1422 N N . SER A 1 180 ? 6.707 -6.984 -19.882 1.00 98.25 180 SER A N 1
ATOM 1423 C CA . SER A 1 180 ? 6.741 -6.137 -21.075 1.00 98.25 180 SER A CA 1
ATOM 1424 C C . SER A 1 180 ? 6.022 -4.805 -20.843 1.00 98.25 180 SER A C 1
ATOM 1426 O O . SER A 1 180 ? 5.216 -4.666 -19.925 1.00 98.25 180 SER A O 1
ATOM 1428 N N . GLU A 1 181 ? 6.269 -3.818 -21.709 1.00 96.69 181 GLU A N 1
ATOM 1429 C CA . GLU A 1 181 ? 5.579 -2.522 -21.630 1.00 96.69 181 GLU A CA 1
ATOM 1430 C C . GLU A 1 181 ? 4.057 -2.672 -21.790 1.00 96.69 181 GLU A C 1
ATOM 1432 O O . GLU A 1 181 ? 3.301 -1.989 -21.106 1.00 96.69 181 GLU A O 1
ATOM 1437 N N . ALA A 1 182 ? 3.601 -3.607 -22.631 1.00 97.88 182 ALA A N 1
ATOM 1438 C CA . ALA A 1 182 ? 2.178 -3.886 -22.817 1.00 97.88 182 ALA A CA 1
ATOM 1439 C C . ALA A 1 182 ? 1.517 -4.420 -21.532 1.00 97.88 182 ALA A C 1
ATOM 1441 O O . ALA A 1 182 ? 0.433 -3.977 -21.170 1.00 97.88 182 ALA A O 1
ATOM 1442 N N . GLU A 1 183 ? 2.192 -5.309 -20.802 1.00 98.38 183 GLU A N 1
ATOM 1443 C CA . GLU A 1 183 ? 1.682 -5.887 -19.548 1.00 98.38 183 GLU A CA 1
ATOM 1444 C C . GLU A 1 183 ? 1.731 -4.889 -18.385 1.00 98.38 183 GLU A C 1
ATOM 1446 O O . GLU A 1 183 ? 0.818 -4.830 -17.556 1.00 98.38 183 GLU A O 1
ATOM 1451 N N . ALA A 1 184 ? 2.760 -4.039 -18.353 1.00 97.81 184 ALA A N 1
ATOM 1452 C CA . ALA A 1 184 ? 2.771 -2.873 -17.478 1.00 97.81 184 ALA A CA 1
ATOM 1453 C C . ALA A 1 184 ? 1.609 -1.917 -17.829 1.00 97.81 184 ALA A C 1
ATOM 1455 O O . ALA A 1 184 ? 0.978 -1.352 -16.935 1.00 97.81 184 ALA A O 1
ATOM 1456 N N . GLY A 1 185 ? 1.274 -1.793 -19.118 1.00 97.06 185 GLY A N 1
ATOM 1457 C CA . GLY A 1 185 ? 0.077 -1.116 -19.623 1.00 97.06 185 GLY A CA 1
ATOM 1458 C C . GLY A 1 185 ? -1.223 -1.706 -19.072 1.00 97.06 185 GLY A C 1
ATOM 1459 O O . GLY A 1 185 ? -2.032 -0.960 -18.532 1.00 97.06 185 GLY A O 1
ATOM 1460 N N . GLU A 1 186 ? -1.384 -3.034 -19.072 1.00 98.00 186 GLU A N 1
ATOM 1461 C CA . GLU A 1 186 ? -2.560 -3.698 -18.477 1.00 98.00 186 GLU A CA 1
ATOM 1462 C C . GLU A 1 186 ? -2.751 -3.339 -16.996 1.00 98.00 186 GLU A C 1
ATOM 1464 O O . GLU A 1 186 ? -3.876 -3.237 -16.502 1.00 98.00 186 GLU A O 1
ATOM 1469 N N . THR A 1 187 ? -1.650 -3.131 -16.272 1.00 98.00 187 THR A N 1
ATOM 1470 C CA . THR A 1 187 ? -1.677 -2.700 -14.870 1.00 98.00 187 THR A CA 1
ATOM 1471 C C . THR A 1 187 ? -2.187 -1.266 -14.717 1.00 98.00 187 THR A C 1
ATOM 1473 O O . THR A 1 187 ? -2.964 -0.972 -13.806 1.00 98.00 187 THR A O 1
ATOM 1476 N N . ILE A 1 188 ? -1.785 -0.369 -15.617 1.00 95.75 188 ILE A N 1
ATOM 1477 C CA . ILE A 1 188 ? -2.260 1.020 -15.657 1.00 95.75 188 ILE A CA 1
ATOM 1478 C C . ILE A 1 188 ? -3.745 1.053 -16.030 1.00 95.75 188 ILE A C 1
ATOM 1480 O O . ILE A 1 188 ? -4.531 1.714 -15.347 1.00 95.75 188 ILE A O 1
ATOM 1484 N N . ASP A 1 189 ? -4.138 0.289 -17.049 1.00 95.44 189 ASP A N 1
ATOM 1485 C CA . ASP A 1 189 ? -5.525 0.166 -17.499 1.00 95.44 189 ASP A CA 1
ATOM 1486 C C . ASP A 1 189 ? -6.410 -0.406 -16.391 1.00 95.44 189 ASP A C 1
ATOM 1488 O O . ASP A 1 189 ? -7.488 0.118 -16.121 1.00 95.44 189 ASP A O 1
ATOM 1492 N N . PHE A 1 190 ? -5.924 -1.405 -15.645 1.00 97.25 190 PHE A N 1
ATOM 1493 C CA . PHE A 1 190 ? -6.623 -1.922 -14.472 1.00 97.25 190 PHE A CA 1
ATOM 1494 C C . PHE A 1 190 ? -6.978 -0.812 -13.475 1.00 97.25 190 PHE A C 1
ATOM 1496 O O . PHE A 1 190 ? -8.118 -0.751 -13.006 1.00 97.25 190 PHE A O 1
ATOM 1503 N N . LEU A 1 191 ? -6.027 0.066 -13.143 1.00 95.56 191 LEU A N 1
ATOM 1504 C CA . LEU A 1 191 ? -6.267 1.177 -12.219 1.00 95.56 191 LEU A CA 1
ATOM 1505 C C . LEU A 1 191 ? -7.243 2.207 -12.811 1.00 95.56 191 LEU A C 1
ATOM 1507 O O . LEU A 1 191 ? -8.102 2.721 -12.091 1.00 95.56 191 LEU A O 1
ATOM 1511 N N . ALA A 1 192 ? -7.140 2.493 -14.111 1.00 91.56 192 ALA A N 1
ATOM 1512 C CA . ALA A 1 192 ? -8.006 3.444 -14.810 1.00 91.56 192 ALA A CA 1
ATOM 1513 C C . ALA A 1 192 ? -9.467 2.970 -14.902 1.00 91.56 192 ALA A C 1
ATOM 1515 O O . ALA A 1 192 ? -10.395 3.761 -14.669 1.00 91.56 192 ALA A O 1
ATOM 1516 N N . ASP A 1 193 ? -9.654 1.689 -15.225 1.00 93.88 193 ASP A N 1
ATOM 1517 C CA . ASP A 1 193 ? -10.946 1.039 -15.451 1.00 93.88 193 ASP A CA 1
ATOM 1518 C C . ASP A 1 193 ? -11.723 0.827 -14.151 1.00 93.88 193 ASP A C 1
ATOM 1520 O O . ASP A 1 193 ? -12.950 0.868 -14.151 1.00 93.88 193 ASP A O 1
ATOM 1524 N N . ASN A 1 194 ? -11.016 0.632 -13.034 1.00 95.06 194 ASN A N 1
ATOM 1525 C CA . ASN A 1 194 ? -11.609 0.309 -11.733 1.00 95.06 194 ASN A CA 1
ATOM 1526 C C . ASN A 1 194 ? -11.596 1.496 -10.752 1.00 95.06 194 ASN A C 1
ATOM 1528 O O . ASN A 1 194 ? -11.739 1.314 -9.541 1.00 95.06 194 ASN A O 1
ATOM 1532 N N . ARG A 1 195 ? -11.437 2.731 -11.248 1.00 91.25 195 ARG A N 1
ATOM 1533 C CA . ARG A 1 195 ? -11.412 3.968 -10.434 1.00 91.25 195 ARG A CA 1
ATOM 1534 C C . ARG A 1 195 ? -12.692 4.239 -9.631 1.00 91.25 195 ARG A C 1
ATOM 1536 O O . ARG A 1 195 ? -12.711 5.111 -8.768 1.00 91.25 195 ARG A O 1
ATOM 1543 N N . ASP A 1 196 ? -13.786 3.561 -9.961 1.00 89.50 196 ASP A N 1
ATOM 1544 C CA . ASP A 1 196 ? -15.069 3.636 -9.262 1.00 89.50 196 ASP A CA 1
ATOM 1545 C C . ASP A 1 196 ? -15.100 2.761 -8.001 1.00 89.50 196 ASP A C 1
ATOM 1547 O O . ASP A 1 196 ? -15.827 3.077 -7.062 1.00 89.50 196 ASP A O 1
ATOM 1551 N N . ILE A 1 197 ? -14.286 1.703 -7.959 1.00 93.69 197 ILE A N 1
ATOM 1552 C CA . ILE A 1 197 ? -14.158 0.788 -6.818 1.00 93.69 197 ILE A CA 1
ATOM 1553 C C . ILE A 1 197 ? -12.807 0.893 -6.104 1.00 93.69 197 ILE A C 1
ATOM 1555 O O . ILE A 1 197 ? -12.662 0.341 -5.013 1.00 93.69 197 ILE A O 1
ATOM 1559 N N . ILE A 1 198 ? -11.832 1.605 -6.673 1.00 94.56 198 ILE A N 1
ATOM 1560 C CA . ILE A 1 198 ? -10.526 1.868 -6.063 1.00 94.56 198 ILE A CA 1
ATOM 1561 C C . ILE A 1 198 ? -10.531 3.262 -5.429 1.00 94.56 198 ILE A C 1
ATOM 1563 O O . ILE A 1 198 ? -10.834 4.253 -6.087 1.00 94.56 198 ILE A O 1
ATOM 1567 N N . ARG A 1 199 ? -10.208 3.373 -4.135 1.00 91.50 199 ARG A N 1
ATOM 1568 C CA . ARG A 1 199 ? -10.180 4.674 -3.438 1.00 91.50 199 ARG A CA 1
ATOM 1569 C C . ARG A 1 199 ? -8.836 5.365 -3.574 1.00 91.50 199 ARG A C 1
ATOM 1571 O O . ARG A 1 199 ? -8.795 6.594 -3.676 1.00 91.50 199 ARG A O 1
ATOM 1578 N N . SER A 1 200 ? -7.755 4.596 -3.555 1.00 91.31 200 SER A N 1
ATOM 1579 C CA . SER A 1 200 ? -6.395 5.089 -3.717 1.00 91.31 200 SER A CA 1
ATOM 1580 C C . SER A 1 200 ? -5.454 4.009 -4.232 1.00 91.31 200 SER A C 1
ATOM 1582 O O . SER A 1 200 ? -5.717 2.817 -4.094 1.00 91.31 200 SER A O 1
ATOM 1584 N N . PHE A 1 201 ? -4.320 4.434 -4.774 1.00 92.81 201 PHE A N 1
ATOM 1585 C CA . PHE A 1 201 ? -3.227 3.549 -5.151 1.00 92.81 201 PHE A CA 1
ATOM 1586 C C . PHE A 1 201 ? -1.896 4.305 -5.088 1.00 92.81 201 PHE A C 1
ATOM 1588 O O . PHE A 1 201 ? -1.878 5.540 -5.105 1.00 92.81 201 PHE A O 1
ATOM 1595 N N . ASN A 1 202 ? -0.786 3.580 -5.020 1.00 89.88 202 ASN A N 1
ATOM 1596 C CA . ASN A 1 202 ? 0.513 4.084 -5.454 1.00 89.88 202 ASN A CA 1
ATOM 1597 C C . ASN A 1 202 ? 0.931 3.353 -6.741 1.00 89.88 202 ASN A C 1
ATOM 1599 O O . ASN A 1 202 ? 0.371 2.317 -7.086 1.00 89.88 202 ASN A O 1
ATOM 1603 N N . ILE A 1 203 ? 1.895 3.921 -7.461 1.00 90.06 203 ILE A N 1
ATOM 1604 C CA . ILE A 1 203 ? 2.564 3.244 -8.573 1.00 90.06 203 ILE A CA 1
ATOM 1605 C C . ILE A 1 203 ? 4.045 3.504 -8.384 1.00 90.06 203 ILE A C 1
ATOM 1607 O O . ILE A 1 203 ? 4.475 4.657 -8.396 1.00 90.06 203 ILE A O 1
ATOM 1611 N N . ASP A 1 204 ? 4.801 2.438 -8.178 1.00 91.94 204 ASP A N 1
ATOM 1612 C CA . ASP A 1 204 ? 6.254 2.483 -8.087 1.00 91.94 204 ASP A CA 1
ATOM 1613 C C . ASP A 1 204 ? 6.881 1.644 -9.211 1.00 91.94 204 ASP A C 1
ATOM 1615 O O . ASP A 1 204 ? 6.212 1.242 -10.165 1.00 91.94 204 ASP A O 1
ATOM 1619 N N . TYR A 1 205 ? 8.179 1.393 -9.132 1.00 93.56 205 TYR A N 1
ATOM 1620 C CA . TYR A 1 205 ? 8.894 0.459 -9.988 1.00 93.56 205 TYR A CA 1
ATOM 1621 C C . TYR A 1 205 ? 9.537 -0.650 -9.152 1.00 93.56 205 TYR A C 1
ATOM 1623 O O . TYR A 1 205 ? 9.830 -0.484 -7.966 1.00 93.56 205 TYR A O 1
ATOM 1631 N N . PHE A 1 206 ? 9.766 -1.808 -9.767 1.00 96.00 206 PHE A N 1
ATOM 1632 C CA . PHE A 1 206 ? 10.287 -2.967 -9.063 1.00 96.00 206 PHE A CA 1
ATOM 1633 C C . PHE A 1 206 ? 11.712 -2.720 -8.544 1.00 96.00 206 PHE A C 1
ATOM 1635 O O . PHE A 1 206 ? 12.661 -2.409 -9.282 1.00 96.00 206 PHE A O 1
ATOM 1642 N N . SER A 1 207 ? 11.861 -2.930 -7.240 1.00 91.75 207 SER A N 1
ATOM 1643 C CA . SER A 1 207 ? 13.122 -2.880 -6.514 1.00 91.75 207 SER A CA 1
ATOM 1644 C C . SER A 1 207 ? 13.481 -4.292 -6.053 1.00 91.75 207 SER A C 1
ATOM 1646 O O . SER A 1 207 ? 12.708 -4.932 -5.339 1.00 91.75 207 SER A O 1
ATOM 1648 N N . LEU A 1 208 ? 14.652 -4.792 -6.458 1.00 92.75 208 LEU A N 1
ATOM 1649 C CA . LEU A 1 208 ? 15.089 -6.150 -6.134 1.00 92.75 208 LEU A CA 1
ATOM 1650 C C . LEU A 1 208 ? 15.528 -6.236 -4.669 1.00 92.75 208 LEU A C 1
ATOM 1652 O O . LEU A 1 208 ? 16.698 -6.031 -4.355 1.00 92.75 208 LEU A O 1
ATOM 1656 N N . GLY A 1 209 ? 14.588 -6.513 -3.767 1.00 90.81 209 GLY A N 1
ATOM 1657 C CA . GLY A 1 209 ? 14.857 -6.624 -2.334 1.00 90.81 209 GLY A CA 1
ATOM 1658 C C . GLY A 1 209 ? 15.917 -7.682 -2.021 1.00 90.81 209 GLY A C 1
ATOM 1659 O O . GLY A 1 209 ? 15.851 -8.811 -2.528 1.00 90.81 209 GLY A O 1
ATOM 1660 N N . LYS A 1 210 ? 16.878 -7.325 -1.162 1.00 87.75 210 LYS A N 1
ATOM 1661 C CA . LYS A 1 210 ? 17.829 -8.281 -0.580 1.00 87.75 210 LYS A CA 1
ATOM 1662 C C . LYS A 1 210 ? 17.041 -9.378 0.138 1.00 87.75 210 LYS A C 1
ATOM 1664 O O . LYS A 1 210 ? 16.069 -9.074 0.822 1.00 87.75 210 LYS A O 1
ATOM 1669 N N . GLY A 1 211 ? 17.404 -10.642 -0.078 1.00 87.19 211 GLY A N 1
ATOM 1670 C CA . GLY A 1 211 ? 16.701 -11.771 0.543 1.00 87.19 211 GLY A CA 1
ATOM 1671 C C . GLY A 1 211 ? 15.344 -12.132 -0.075 1.00 87.19 211 GLY A C 1
ATOM 1672 O O . GLY A 1 211 ? 14.633 -12.996 0.440 1.00 87.19 211 GLY A O 1
ATOM 1673 N N . SER A 1 212 ? 14.960 -11.526 -1.200 1.00 92.94 212 SER A N 1
ATOM 1674 C CA . SER A 1 212 ? 13.822 -12.002 -1.998 1.00 92.94 212 SER A CA 1
ATOM 1675 C C . SER A 1 212 ? 14.146 -13.327 -2.708 1.00 92.94 212 SER A C 1
ATOM 1677 O O . SER A 1 212 ? 15.313 -13.689 -2.891 1.00 92.94 212 SER A O 1
ATOM 1679 N N . ALA A 1 213 ? 13.124 -14.072 -3.142 1.00 93.81 213 ALA A N 1
ATOM 1680 C CA . ALA A 1 213 ? 13.353 -15.267 -3.959 1.00 93.81 213 ALA A CA 1
ATOM 1681 C C . ALA A 1 213 ? 13.977 -14.906 -5.315 1.00 93.81 213 ALA A C 1
ATOM 1683 O O . ALA A 1 213 ? 14.807 -15.665 -5.809 1.00 93.81 213 ALA A O 1
ATOM 1684 N N . VAL A 1 214 ? 13.636 -13.734 -5.868 1.00 95.31 214 VAL A N 1
ATOM 1685 C CA . VAL A 1 214 ? 14.284 -13.198 -7.074 1.00 95.31 214 VAL A CA 1
ATOM 1686 C C . VAL A 1 214 ? 15.783 -13.001 -6.851 1.00 95.31 214 VAL A C 1
ATOM 1688 O O . VAL A 1 214 ? 16.573 -13.389 -7.701 1.00 95.31 214 VAL A O 1
ATOM 1691 N N . ALA A 1 215 ? 16.198 -12.468 -5.699 1.00 93.00 215 ALA A N 1
ATOM 1692 C CA . ALA A 1 215 ? 17.619 -12.287 -5.399 1.00 93.00 215 ALA A CA 1
ATOM 1693 C C . ALA A 1 215 ? 18.358 -13.624 -5.200 1.00 93.00 215 ALA A C 1
ATOM 1695 O O . ALA A 1 215 ? 19.519 -13.741 -5.579 1.00 93.00 215 ALA A O 1
ATOM 1696 N N . ARG A 1 216 ? 17.694 -14.643 -4.632 1.00 92.12 216 ARG A N 1
ATOM 1697 C CA . ARG A 1 216 ? 18.290 -15.977 -4.425 1.00 92.12 216 ARG A CA 1
ATOM 1698 C C . ARG A 1 216 ? 18.356 -16.834 -5.688 1.00 92.12 216 ARG A C 1
ATOM 1700 O O . ARG A 1 216 ? 19.244 -17.670 -5.796 1.00 92.12 216 ARG A O 1
ATOM 1707 N N . LEU A 1 217 ? 17.398 -16.674 -6.600 1.00 94.69 217 LEU A N 1
ATOM 1708 C CA . LEU A 1 217 ? 17.263 -17.474 -7.820 1.00 94.69 217 LEU A CA 1
ATOM 1709 C C . LEU A 1 217 ? 17.083 -16.559 -9.047 1.00 94.69 217 LEU A C 1
ATOM 1711 O O . LEU A 1 217 ? 16.053 -16.643 -9.715 1.00 94.69 217 LEU A O 1
ATOM 1715 N N . PRO A 1 218 ? 18.048 -15.673 -9.356 1.00 95.25 218 PRO A N 1
ATOM 1716 C CA . PRO A 1 218 ? 17.873 -14.613 -10.353 1.00 95.25 218 PRO A CA 1
ATOM 1717 C C . PRO A 1 218 ? 17.510 -15.146 -11.744 1.00 95.25 218 PRO A C 1
ATOM 1719 O O . PRO A 1 218 ? 16.579 -14.640 -12.374 1.00 95.25 218 PRO A O 1
ATOM 1722 N N . GLU A 1 219 ? 18.169 -16.217 -12.187 1.00 95.25 219 GLU A N 1
ATOM 1723 C CA . GLU A 1 219 ? 17.941 -16.821 -13.504 1.00 95.25 219 GLU A CA 1
ATOM 1724 C C . GLU A 1 219 ? 16.504 -17.331 -13.673 1.00 95.25 219 GLU A C 1
ATOM 1726 O O . GLU A 1 219 ? 15.898 -17.099 -14.718 1.00 95.25 219 GLU A O 1
ATOM 1731 N N . LYS A 1 220 ? 15.913 -17.930 -12.623 1.00 96.25 220 LYS A N 1
ATOM 1732 C CA . LYS A 1 220 ? 14.518 -18.418 -12.634 1.00 96.25 220 LYS A CA 1
ATOM 1733 C C . LYS A 1 220 ? 13.537 -17.303 -12.994 1.00 96.25 220 LYS A C 1
ATOM 1735 O O . LYS A 1 220 ? 12.539 -17.554 -13.662 1.00 96.25 220 LYS A O 1
ATOM 1740 N N . TYR A 1 221 ? 13.806 -16.085 -12.534 1.00 96.69 221 TYR A N 1
ATOM 1741 C CA . TYR A 1 221 ? 12.900 -14.959 -12.724 1.00 96.69 221 TYR A CA 1
ATOM 1742 C C . TYR A 1 221 ? 13.279 -14.071 -13.910 1.00 96.69 221 TYR A C 1
ATOM 1744 O O . TYR A 1 221 ? 12.554 -13.127 -14.193 1.00 96.69 221 TYR A O 1
ATOM 1752 N N . GLY A 1 222 ? 14.358 -14.370 -14.640 1.00 95.75 222 GLY A N 1
ATOM 1753 C CA . GLY A 1 222 ? 14.793 -13.562 -15.782 1.00 95.75 222 GLY A CA 1
ATOM 1754 C C . GLY A 1 222 ? 15.650 -12.354 -15.396 1.00 95.75 222 GLY A C 1
ATOM 1755 O O . GLY A 1 222 ? 15.673 -11.355 -16.117 1.00 95.75 222 GLY A O 1
ATOM 1756 N N . VAL A 1 223 ? 16.367 -12.430 -14.272 1.00 95.94 223 VAL A N 1
ATOM 1757 C CA . VAL A 1 223 ? 17.425 -11.480 -13.908 1.00 95.94 223 VAL A CA 1
ATOM 1758 C C . VAL A 1 223 ? 18.754 -11.990 -14.473 1.00 95.94 223 VAL A C 1
ATOM 1760 O O . VAL A 1 223 ? 19.221 -13.059 -14.095 1.00 95.94 223 VAL A O 1
ATOM 1763 N N . SER A 1 224 ? 19.360 -11.223 -15.384 1.00 92.19 224 SER A N 1
ATOM 1764 C CA . SER A 1 224 ? 20.608 -11.573 -16.085 1.00 92.19 224 SER A CA 1
ATOM 1765 C C . SER A 1 224 ? 21.872 -11.197 -15.309 1.00 92.19 224 SER A C 1
ATOM 1767 O O . SER A 1 224 ? 22.960 -11.674 -15.622 1.00 92.19 224 SER A O 1
ATOM 1769 N N . GLY A 1 225 ? 21.751 -10.340 -14.294 1.00 89.31 225 GLY A N 1
ATOM 1770 C CA . GLY A 1 225 ? 22.863 -10.015 -13.410 1.00 89.31 225 GLY A CA 1
ATOM 1771 C C . GLY A 1 225 ? 22.474 -9.065 -12.288 1.00 89.31 225 GLY A C 1
ATOM 1772 O O . GLY A 1 225 ? 21.709 -8.122 -12.496 1.00 89.31 225 GLY A O 1
ATOM 1773 N N . ILE A 1 226 ? 23.037 -9.302 -11.106 1.00 88.38 226 ILE A N 1
ATOM 1774 C CA . ILE A 1 226 ? 22.968 -8.400 -9.956 1.00 88.38 226 ILE A CA 1
ATOM 1775 C C . ILE A 1 226 ? 24.226 -7.528 -9.971 1.00 88.38 226 ILE A C 1
ATOM 1777 O O . ILE A 1 226 ? 25.342 -8.028 -10.093 1.00 88.38 226 ILE A O 1
ATOM 1781 N N . ILE A 1 227 ? 24.043 -6.212 -9.902 1.00 82.38 227 ILE A N 1
ATOM 1782 C CA . ILE A 1 227 ? 25.133 -5.237 -9.921 1.00 82.38 227 ILE A CA 1
ATOM 1783 C C . ILE A 1 227 ? 25.466 -4.892 -8.470 1.00 82.38 227 ILE A C 1
ATOM 1785 O O . ILE A 1 227 ? 24.666 -4.248 -7.793 1.00 82.38 227 ILE A O 1
ATOM 1789 N N . GLU A 1 228 ? 26.646 -5.307 -8.011 1.00 70.38 228 GLU A N 1
ATOM 1790 C CA . GLU A 1 228 ? 27.144 -5.020 -6.664 1.00 70.38 228 GLU A CA 1
ATOM 1791 C C . GLU A 1 228 ? 28.131 -3.843 -6.670 1.00 70.38 228 GLU A C 1
ATOM 1793 O O . GLU A 1 228 ? 29.167 -3.867 -7.337 1.00 70.38 228 GLU A O 1
ATOM 1798 N N . SER A 1 229 ? 27.846 -2.808 -5.883 1.00 61.03 229 SER A N 1
ATOM 1799 C CA . SER A 1 229 ? 28.788 -1.748 -5.530 1.00 61.03 229 SER A CA 1
ATOM 1800 C C . SER A 1 229 ? 29.335 -1.983 -4.122 1.00 61.03 229 SER A C 1
ATOM 1802 O O . SER A 1 229 ? 28.631 -1.782 -3.134 1.00 61.03 229 SER A O 1
ATOM 1804 N N . LYS A 1 230 ? 30.626 -2.336 -4.026 1.00 60.31 230 LYS A N 1
ATOM 1805 C CA . LYS A 1 230 ? 31.328 -2.673 -2.768 1.00 60.31 230 LYS A CA 1
ATOM 1806 C C . LYS A 1 230 ? 31.311 -1.593 -1.669 1.00 60.31 230 LYS A C 1
ATOM 1808 O O . LYS A 1 230 ? 31.726 -1.891 -0.561 1.00 60.31 230 LYS A O 1
ATOM 1813 N N . THR A 1 231 ? 30.883 -0.357 -1.941 1.00 61.19 231 THR A N 1
ATOM 1814 C CA . THR A 1 231 ? 30.904 0.746 -0.954 1.00 61.19 231 THR A CA 1
ATOM 1815 C C . THR A 1 231 ? 29.583 1.500 -0.802 1.00 61.19 231 THR A C 1
ATOM 1817 O O . THR A 1 231 ? 29.358 2.111 0.237 1.00 61.19 231 THR A O 1
ATOM 1820 N N . ALA A 1 232 ? 28.691 1.473 -1.799 1.00 56.09 232 ALA A N 1
ATOM 1821 C CA . ALA A 1 232 ? 27.411 2.191 -1.753 1.00 56.09 232 ALA A CA 1
ATOM 1822 C C . ALA A 1 232 ? 26.205 1.284 -1.453 1.00 56.09 232 ALA A C 1
ATOM 1824 O O . ALA A 1 232 ? 25.126 1.796 -1.151 1.00 56.09 232 ALA A O 1
ATOM 1825 N N . ASP A 1 233 ? 26.363 -0.040 -1.552 1.00 58.94 233 ASP A N 1
ATOM 1826 C CA . ASP A 1 233 ? 25.243 -0.977 -1.448 1.00 58.94 233 ASP A CA 1
ATOM 1827 C C . ASP A 1 233 ? 25.107 -1.644 -0.077 1.00 58.94 233 ASP A C 1
ATOM 1829 O O . ASP A 1 233 ? 24.085 -2.287 0.152 1.00 58.94 233 ASP A O 1
ATOM 1833 N N . GLU A 1 234 ? 26.051 -1.479 0.860 1.00 66.88 234 GLU A N 1
ATOM 1834 C CA . GLU A 1 234 ? 25.959 -2.110 2.192 1.00 66.88 234 GLU A CA 1
ATOM 1835 C C . GLU A 1 234 ? 24.656 -1.734 2.914 1.00 66.88 234 GLU A C 1
ATOM 1837 O O . GLU A 1 234 ? 23.939 -2.614 3.388 1.00 66.88 234 GLU A O 1
ATOM 1842 N N . PHE A 1 235 ? 24.269 -0.455 2.872 1.00 73.69 235 PHE A N 1
ATOM 1843 C CA . PHE A 1 235 ? 23.054 0.047 3.526 1.00 73.69 235 PHE A CA 1
ATOM 1844 C C . PHE A 1 235 ? 21.790 0.013 2.658 1.00 73.69 235 PHE A C 1
ATOM 1846 O O . PHE A 1 235 ? 20.702 0.308 3.152 1.00 73.69 235 PHE A O 1
ATOM 1853 N N . LYS A 1 236 ? 21.885 -0.329 1.367 1.00 79.50 236 LYS A N 1
ATOM 1854 C CA . LYS A 1 236 ? 20.684 -0.422 0.523 1.00 79.50 236 LYS A CA 1
ATOM 1855 C C . LYS A 1 236 ? 19.894 -1.675 0.874 1.00 79.50 236 LYS A C 1
ATOM 1857 O O . LYS A 1 236 ? 20.471 -2.743 1.048 1.00 79.50 236 LYS A O 1
ATOM 1862 N N . LEU A 1 237 ? 18.571 -1.564 0.910 1.00 81.12 237 LEU A N 1
ATOM 1863 C CA . LEU A 1 237 ? 17.674 -2.710 1.104 1.00 81.12 237 LEU A CA 1
ATOM 1864 C C . LEU A 1 237 ? 17.422 -3.494 -0.194 1.00 81.12 237 LEU A C 1
ATOM 1866 O O . LEU A 1 237 ? 16.824 -4.568 -0.165 1.00 81.12 237 LEU A O 1
ATOM 1870 N N . SER A 1 238 ? 17.893 -2.980 -1.330 1.00 86.56 238 SER A N 1
ATOM 1871 C CA . SER A 1 238 ? 17.711 -3.586 -2.644 1.00 86.56 238 SER A CA 1
ATOM 1872 C C . SER A 1 238 ? 18.981 -3.572 -3.487 1.00 86.56 238 SER A C 1
ATOM 1874 O O . SER A 1 238 ? 19.891 -2.765 -3.285 1.00 86.56 238 SER A O 1
ATOM 1876 N N . HIS A 1 239 ? 19.024 -4.494 -4.442 1.00 85.31 239 HIS A N 1
ATOM 1877 C CA . HIS A 1 239 ? 20.063 -4.619 -5.445 1.00 85.31 239 HIS A CA 1
ATOM 1878 C C . HIS A 1 239 ? 19.719 -3.825 -6.707 1.00 85.31 239 HIS A C 1
ATOM 1880 O O . HIS A 1 239 ? 18.558 -3.728 -7.113 1.00 85.31 239 HIS A O 1
ATOM 1886 N N . SER A 1 240 ? 20.755 -3.322 -7.376 1.00 85.56 240 SER A N 1
ATOM 1887 C CA . SER A 1 240 ? 20.645 -2.950 -8.789 1.00 85.56 240 SER A CA 1
ATOM 1888 C C . SER A 1 240 ? 20.745 -4.224 -9.630 1.00 85.56 240 SER A C 1
ATOM 1890 O O . SER A 1 240 ? 21.499 -5.131 -9.279 1.00 85.56 240 SER A O 1
ATOM 1892 N N . TYR A 1 241 ? 19.991 -4.328 -10.722 1.00 89.81 241 TYR A N 1
ATOM 1893 C CA . TYR A 1 241 ? 19.938 -5.555 -11.518 1.00 89.81 241 TYR A CA 1
ATOM 1894 C C . TYR A 1 241 ? 19.722 -5.273 -13.005 1.00 89.81 241 TYR A C 1
ATOM 1896 O O . TYR A 1 241 ? 19.328 -4.176 -13.400 1.00 89.81 241 TYR A O 1
ATOM 1904 N N . LYS A 1 242 ? 20.002 -6.283 -13.828 1.00 90.38 242 LYS A N 1
ATOM 1905 C CA . LYS A 1 242 ? 19.664 -6.337 -15.251 1.00 90.38 242 LYS A CA 1
ATOM 1906 C C . LYS A 1 242 ? 18.674 -7.467 -15.490 1.00 90.38 242 LYS A C 1
ATOM 1908 O O . LYS A 1 242 ? 18.744 -8.504 -14.831 1.00 90.38 242 LYS A O 1
ATOM 1913 N N . THR A 1 243 ? 17.771 -7.275 -16.437 1.00 92.25 243 THR A N 1
ATOM 1914 C CA . THR A 1 243 ? 16.821 -8.300 -16.875 1.00 92.25 243 THR A CA 1
ATOM 1915 C C . THR A 1 243 ? 17.303 -8.956 -18.165 1.00 92.25 243 THR A C 1
ATOM 1917 O O . THR A 1 243 ? 18.153 -8.418 -18.877 1.00 92.25 243 THR A O 1
ATOM 1920 N N . VAL A 1 244 ? 16.817 -10.166 -18.437 1.00 92.38 244 VAL A N 1
ATOM 1921 C CA . VAL A 1 244 ? 17.011 -10.853 -19.726 1.00 92.38 244 VAL A CA 1
ATOM 1922 C C . VAL A 1 244 ? 16.089 -10.250 -20.792 1.00 92.38 244 VAL A C 1
ATOM 1924 O O . VAL A 1 244 ? 16.470 -10.134 -21.952 1.00 92.38 244 VAL A O 1
ATOM 1927 N N . SER A 1 245 ? 14.878 -9.865 -20.390 1.00 94.69 245 SER A N 1
ATOM 1928 C CA . SER A 1 245 ? 13.831 -9.301 -21.241 1.00 94.69 245 SER A CA 1
ATOM 1929 C C . SER A 1 245 ? 12.853 -8.460 -20.410 1.00 94.69 245 SER A C 1
ATOM 1931 O O . SER A 1 245 ? 12.938 -8.426 -19.177 1.00 94.69 245 SER A O 1
ATOM 1933 N N . GLY A 1 246 ? 11.910 -7.806 -21.089 1.00 94.56 246 GLY A N 1
ATOM 1934 C CA . GLY A 1 246 ? 10.961 -6.881 -20.474 1.00 94.56 246 GLY A CA 1
ATOM 1935 C C . GLY A 1 246 ? 11.517 -5.464 -20.363 1.00 94.56 246 GLY A C 1
ATOM 1936 O O . GLY A 1 246 ? 12.597 -5.168 -20.878 1.00 94.56 246 GLY A O 1
ATOM 1937 N N . ILE A 1 247 ? 10.770 -4.592 -19.696 1.00 94.00 247 ILE A N 1
ATOM 1938 C CA . ILE A 1 247 ? 11.185 -3.212 -19.449 1.00 94.00 247 ILE A CA 1
ATOM 1939 C C . ILE A 1 247 ? 12.360 -3.171 -18.471 1.00 94.00 247 ILE A C 1
ATOM 1941 O O . ILE A 1 247 ? 12.424 -3.922 -17.494 1.00 94.00 247 ILE A O 1
ATOM 1945 N N . SER A 1 248 ? 13.320 -2.291 -18.734 1.00 90.75 248 SER A N 1
ATOM 1946 C CA . SER A 1 248 ? 14.438 -2.061 -17.826 1.00 90.75 248 SER A CA 1
ATOM 1947 C C . SER A 1 248 ? 13.991 -1.267 -16.595 1.00 90.75 248 SER A C 1
ATOM 1949 O O . SER A 1 248 ? 12.992 -0.550 -16.615 1.00 90.75 248 SER A O 1
ATOM 1951 N N . GLN A 1 249 ? 14.760 -1.336 -15.506 1.00 86.25 249 GLN A N 1
ATOM 1952 C CA . GLN A 1 249 ? 14.439 -0.589 -14.285 1.00 86.25 249 GLN A CA 1
ATOM 1953 C C . GLN A 1 249 ? 14.330 0.941 -14.509 1.00 86.25 249 GLN A C 1
ATOM 1955 O O . GLN A 1 249 ? 13.407 1.545 -13.959 1.00 86.25 249 GLN A O 1
ATOM 1960 N N . PRO A 1 250 ? 15.208 1.602 -15.299 1.00 86.25 250 PRO A N 1
ATOM 1961 C CA . PRO A 1 250 ? 15.030 3.016 -15.634 1.00 86.25 250 PRO A CA 1
ATOM 1962 C C . PRO A 1 250 ? 13.740 3.309 -16.410 1.00 86.25 250 PRO A C 1
ATOM 1964 O O . PRO A 1 250 ? 13.061 4.278 -16.080 1.00 86.25 250 PRO A O 1
ATOM 1967 N N . GLU A 1 251 ? 13.384 2.469 -17.387 1.00 87.50 251 GLU A N 1
ATOM 1968 C CA . GLU A 1 251 ? 12.144 2.615 -18.167 1.00 87.50 251 GLU A CA 1
ATOM 1969 C C . GLU A 1 251 ? 10.911 2.419 -17.281 1.00 87.50 251 GLU A C 1
ATOM 1971 O O . GLU A 1 251 ? 9.999 3.239 -17.306 1.00 87.50 251 GLU A O 1
ATOM 1976 N N . ALA A 1 252 ? 10.915 1.398 -16.420 1.00 92.06 252 ALA A N 1
ATOM 1977 C CA . ALA A 1 252 ? 9.847 1.152 -15.455 1.00 92.06 252 ALA A CA 1
ATOM 1978 C C . ALA A 1 252 ? 9.658 2.326 -14.485 1.00 92.06 252 ALA A C 1
ATOM 1980 O O . ALA A 1 252 ? 8.529 2.701 -14.173 1.00 92.06 252 ALA A O 1
ATOM 1981 N N . ARG A 1 253 ? 10.759 2.945 -14.039 1.00 87.19 253 ARG A N 1
ATOM 1982 C CA . ARG A 1 253 ? 10.724 4.149 -13.199 1.00 87.19 253 ARG A CA 1
ATOM 1983 C C . ARG A 1 253 ? 10.142 5.353 -13.936 1.00 87.19 253 ARG A C 1
ATOM 1985 O O . ARG A 1 253 ? 9.379 6.117 -13.353 1.00 87.19 253 ARG A O 1
ATOM 1992 N N . GLU A 1 254 ? 10.519 5.566 -15.191 1.00 84.12 254 GLU A N 1
ATOM 1993 C CA . GLU A 1 254 ? 9.954 6.653 -15.997 1.00 84.12 254 GLU A CA 1
ATOM 1994 C C . GLU A 1 254 ? 8.457 6.429 -16.245 1.00 84.12 254 GLU A C 1
ATOM 1996 O O . GLU A 1 254 ? 7.641 7.334 -16.042 1.00 84.12 254 GLU A O 1
ATOM 2001 N N . MET A 1 255 ? 8.088 5.196 -16.594 1.00 87.31 255 MET A N 1
ATOM 2002 C CA . MET A 1 255 ? 6.711 4.778 -16.806 1.00 87.31 255 MET A CA 1
ATOM 2003 C C . MET A 1 255 ? 5.870 4.926 -15.537 1.00 87.31 255 MET A C 1
ATOM 2005 O O . MET A 1 255 ? 4.760 5.449 -15.629 1.00 87.31 255 MET A O 1
ATOM 2009 N N . SER A 1 256 ? 6.370 4.545 -14.357 1.00 83.12 256 SER A N 1
ATOM 2010 C CA . SER A 1 256 ? 5.622 4.679 -13.100 1.00 83.12 256 SER A CA 1
ATOM 2011 C C . SER A 1 256 ? 5.348 6.143 -12.751 1.00 83.12 256 SER A C 1
ATOM 2013 O O . SER A 1 256 ? 4.208 6.491 -12.448 1.00 83.12 256 SER A O 1
ATOM 2015 N N . ILE A 1 257 ? 6.340 7.030 -12.900 1.00 79.56 257 ILE A N 1
ATOM 2016 C CA . ILE A 1 257 ? 6.187 8.477 -12.667 1.00 79.56 257 ILE A CA 1
ATOM 2017 C C . ILE A 1 257 ? 5.165 9.089 -13.636 1.00 79.56 257 ILE A C 1
ATOM 2019 O O . ILE A 1 257 ? 4.272 9.838 -13.218 1.00 79.56 257 ILE A O 1
ATOM 2023 N N . ARG A 1 258 ? 5.281 8.773 -14.932 1.00 81.94 258 ARG A N 1
ATOM 2024 C CA . ARG A 1 258 ? 4.355 9.250 -15.970 1.00 81.94 258 ARG A CA 1
ATOM 2025 C C . ARG A 1 258 ? 2.927 8.782 -15.687 1.00 81.94 258 ARG A C 1
ATOM 2027 O O . ARG A 1 258 ? 2.011 9.601 -15.650 1.00 81.94 258 ARG A O 1
ATOM 2034 N N . SER A 1 259 ? 2.756 7.488 -15.435 1.00 80.81 259 SER A N 1
ATOM 2035 C CA . SER A 1 259 ? 1.442 6.857 -15.266 1.00 80.81 259 SER A CA 1
ATOM 2036 C C . SER A 1 259 ? 0.769 7.289 -13.972 1.00 80.81 259 SER A C 1
ATOM 2038 O O . SER A 1 259 ? -0.425 7.575 -13.973 1.00 80.81 259 SER A O 1
ATOM 2040 N N . TRP A 1 260 ? 1.534 7.429 -12.882 1.00 81.38 260 TRP A N 1
ATOM 2041 C CA . TRP A 1 260 ? 1.027 8.013 -11.643 1.00 81.38 260 TRP A CA 1
ATOM 2042 C C . TRP A 1 260 ? 0.459 9.411 -11.905 1.00 81.38 260 TRP A C 1
ATOM 2044 O O . TRP A 1 260 ? -0.664 9.706 -11.502 1.00 81.38 260 TRP A O 1
ATOM 2054 N N . THR A 1 261 ? 1.207 10.253 -12.628 1.00 73.19 261 THR A N 1
ATOM 2055 C CA . THR A 1 261 ? 0.817 11.647 -12.904 1.00 73.19 261 THR A CA 1
ATOM 2056 C C . THR A 1 261 ? -0.455 11.708 -13.741 1.00 73.19 261 THR A C 1
ATOM 2058 O O . THR A 1 261 ? -1.346 12.511 -13.470 1.00 73.19 261 THR A O 1
ATOM 2061 N N . GLU A 1 262 ? -0.573 10.849 -14.746 1.00 77.69 262 GLU A N 1
ATOM 2062 C CA . GLU A 1 262 ? -1.762 10.796 -15.586 1.00 77.69 262 GLU A CA 1
ATOM 2063 C C . GLU A 1 262 ? -2.989 10.287 -14.819 1.00 77.69 262 GLU A C 1
ATOM 2065 O O . GLU A 1 262 ? -4.041 10.936 -14.821 1.00 77.69 262 GLU A O 1
ATOM 2070 N N . LEU A 1 263 ? -2.855 9.145 -14.142 1.00 80.19 263 LEU A N 1
ATOM 2071 C CA . LEU A 1 263 ? -3.965 8.501 -13.452 1.00 80.19 263 LEU A CA 1
ATOM 2072 C C . LEU A 1 263 ? -4.455 9.343 -12.279 1.00 80.19 263 LEU A C 1
ATOM 2074 O O . LEU A 1 263 ? -5.666 9.505 -12.119 1.00 80.19 263 LEU A O 1
ATOM 2078 N N . ILE A 1 264 ? -3.548 9.932 -11.489 1.00 73.94 264 ILE A N 1
ATOM 2079 C CA . ILE A 1 264 ? -3.958 10.740 -10.341 1.00 73.94 264 ILE A CA 1
ATOM 2080 C C . ILE A 1 264 ? -4.806 11.926 -10.781 1.00 73.94 264 ILE A C 1
ATOM 2082 O O . ILE A 1 264 ? -5.781 12.251 -10.117 1.00 73.94 264 ILE A O 1
ATOM 2086 N N . ASN A 1 265 ? -4.478 12.567 -11.908 1.00 71.56 265 ASN A N 1
ATOM 2087 C CA . ASN A 1 265 ? -5.167 13.778 -12.349 1.00 71.56 265 ASN A CA 1
ATOM 2088 C C . ASN A 1 265 ? -6.619 13.488 -12.754 1.00 71.56 265 ASN A C 1
ATOM 2090 O O . ASN A 1 265 ? -7.485 14.360 -12.625 1.00 71.56 265 ASN A O 1
ATOM 2094 N N . LYS A 1 266 ? -6.877 12.245 -13.171 1.00 76.56 266 LYS A N 1
ATOM 2095 C CA . LYS A 1 266 ? -8.182 11.719 -13.578 1.00 76.56 266 LYS A CA 1
ATOM 2096 C C . LYS A 1 266 ? -8.922 10.991 -12.441 1.00 76.56 266 LYS A C 1
ATOM 2098 O O . LYS A 1 266 ? -10.103 10.680 -12.591 1.00 76.56 266 LYS A O 1
ATOM 2103 N N . HIS A 1 267 ? -8.264 10.703 -11.314 1.00 78.31 267 HIS A N 1
ATOM 2104 C CA . HIS A 1 267 ? -8.848 9.904 -10.235 1.00 78.31 267 HIS A CA 1
ATOM 2105 C C . HIS A 1 267 ? -9.840 10.714 -9.375 1.00 78.31 267 HIS A C 1
ATOM 2107 O O . HIS A 1 267 ? -9.532 11.847 -9.001 1.00 78.31 267 HIS A O 1
ATOM 2113 N N . PRO A 1 268 ? -10.995 10.151 -8.961 1.00 73.25 268 PRO A N 1
ATOM 2114 C CA . PRO A 1 268 ? -11.956 10.861 -8.108 1.00 73.25 268 PRO A CA 1
ATOM 2115 C C . PRO A 1 268 ? -11.348 11.377 -6.795 1.00 73.25 268 PRO A C 1
ATOM 2117 O O . PRO A 1 268 ? -11.595 12.505 -6.390 1.00 73.25 268 PRO A O 1
ATOM 2120 N N . SER A 1 269 ? -10.480 10.589 -6.158 1.00 69.25 269 SER A N 1
ATOM 2121 C CA . SER A 1 269 ? -9.811 10.965 -4.901 1.00 69.25 269 SER A CA 1
ATOM 2122 C C . SER A 1 269 ? -8.562 11.857 -5.074 1.00 69.25 269 SER A C 1
ATOM 2124 O O . SER A 1 269 ? -7.795 11.997 -4.124 1.00 69.25 269 SER A O 1
ATOM 2126 N N . ARG A 1 270 ? -8.303 12.445 -6.257 1.00 68.31 270 ARG A N 1
ATOM 2127 C CA . ARG A 1 270 ? -7.038 13.149 -6.579 1.00 68.31 270 ARG A CA 1
ATOM 2128 C C . ARG A 1 270 ? -6.603 14.194 -5.554 1.00 68.31 270 ARG A C 1
ATOM 2130 O O . ARG A 1 270 ? -5.425 14.296 -5.221 1.00 68.31 270 ARG A O 1
ATOM 2137 N N . ASP A 1 271 ? -7.553 14.975 -5.050 1.00 64.19 271 ASP A N 1
ATOM 2138 C CA . ASP A 1 271 ? -7.250 16.121 -4.195 1.00 64.19 271 ASP A CA 1
ATOM 2139 C C . ASP A 1 271 ? -6.908 15.697 -2.760 1.00 64.19 271 ASP A C 1
ATOM 2141 O O . ASP A 1 271 ? -6.224 16.441 -2.058 1.00 64.19 271 ASP A O 1
ATOM 2145 N N . ILE A 1 272 ? -7.269 14.469 -2.356 1.00 66.81 272 ILE A N 1
ATOM 2146 C CA . ILE A 1 272 ? -6.755 13.855 -1.126 1.00 66.81 272 ILE A CA 1
ATOM 2147 C C . ILE A 1 272 ? -5.249 13.611 -1.245 1.00 66.81 272 ILE A C 1
ATOM 2149 O O . ILE A 1 272 ? -4.510 13.990 -0.344 1.00 66.81 272 ILE A O 1
ATOM 2153 N N . PHE A 1 273 ? -4.753 13.079 -2.364 1.00 62.56 273 PHE A N 1
ATOM 2154 C CA . PHE A 1 273 ? -3.319 12.771 -2.505 1.00 62.56 273 PHE A CA 1
ATOM 2155 C C . PHE A 1 273 ? -2.432 13.998 -2.684 1.00 62.56 273 PHE A C 1
ATOM 2157 O O . PHE A 1 273 ? -1.238 13.932 -2.416 1.00 62.56 273 PHE A O 1
ATOM 2164 N N . LYS A 1 274 ? -2.994 15.138 -3.101 1.00 62.81 274 LYS A N 1
ATOM 2165 C CA . LYS A 1 274 ? -2.261 16.415 -3.093 1.00 62.81 274 LYS A CA 1
ATOM 2166 C C . LYS A 1 274 ? -1.996 16.931 -1.679 1.00 62.81 274 LYS A C 1
ATOM 2168 O O . LYS A 1 274 ? -1.141 17.792 -1.503 1.00 62.81 274 LYS A O 1
ATOM 2173 N N . ARG A 1 275 ? -2.783 16.476 -0.699 1.00 62.22 275 ARG A N 1
ATOM 2174 C CA . ARG A 1 275 ? -2.832 17.051 0.650 1.00 62.22 275 ARG A CA 1
ATOM 2175 C C . ARG A 1 275 ? -2.362 16.081 1.727 1.00 62.22 275 ARG A C 1
ATOM 2177 O O . ARG A 1 275 ? -1.873 16.539 2.752 1.00 62.22 275 ARG A O 1
ATOM 2184 N N . LEU A 1 276 ? -2.533 14.776 1.517 1.00 66.50 276 LEU A N 1
ATOM 2185 C CA . LEU A 1 276 ? -2.354 13.750 2.540 1.00 66.50 276 LEU A CA 1
ATOM 2186 C C . LEU A 1 276 ? -1.292 12.734 2.132 1.00 66.50 276 LEU A C 1
ATOM 2188 O O . LEU A 1 276 ? -1.285 12.250 0.998 1.00 66.50 276 LEU A O 1
ATOM 2192 N N . MET A 1 277 ? -0.450 12.347 3.088 1.00 72.12 277 MET A N 1
ATOM 2193 C CA . MET A 1 277 ? 0.385 11.162 2.942 1.00 72.12 277 MET A CA 1
ATOM 2194 C C . MET A 1 277 ? -0.439 9.905 3.234 1.00 72.12 277 MET A C 1
ATOM 2196 O O . MET A 1 277 ? -1.319 9.904 4.094 1.00 72.12 277 MET A O 1
ATOM 2200 N N . VAL A 1 278 ? -0.125 8.804 2.544 1.00 77.19 278 VAL A N 1
ATOM 2201 C CA . VAL A 1 278 ? -0.803 7.506 2.730 1.00 77.19 278 VAL A CA 1
ATOM 2202 C C . VAL A 1 278 ? -0.729 7.030 4.188 1.00 77.19 278 VAL A C 1
ATOM 2204 O O . VAL A 1 278 ? -1.694 6.459 4.693 1.00 77.19 278 VAL A O 1
ATOM 2207 N N . GLY A 1 279 ? 0.374 7.327 4.887 1.00 76.50 279 GLY A N 1
ATOM 2208 C CA . GLY A 1 279 ? 0.555 6.996 6.304 1.00 76.50 279 GLY A CA 1
ATOM 2209 C C . GLY A 1 279 ? -0.456 7.665 7.241 1.00 76.50 279 GLY A C 1
ATOM 2210 O O . GLY A 1 279 ? -0.801 7.091 8.271 1.00 76.50 279 GLY A O 1
ATOM 2211 N N . ASP A 1 280 ? -1.006 8.817 6.857 1.00 83.25 280 ASP A N 1
ATOM 2212 C CA . ASP A 1 280 ? -1.967 9.555 7.680 1.00 83.25 280 ASP A CA 1
ATOM 2213 C C . ASP A 1 280 ? -3.420 9.182 7.367 1.00 83.25 280 ASP A C 1
ATOM 2215 O O . ASP A 1 280 ? -4.343 9.646 8.035 1.00 83.25 280 ASP A O 1
ATOM 2219 N N . LEU A 1 281 ? -3.657 8.340 6.356 1.00 87.31 281 LEU A N 1
ATOM 2220 C CA . LEU A 1 281 ? -4.989 8.074 5.812 1.00 87.31 281 LEU A CA 1
ATOM 2221 C C . LEU A 1 281 ? -5.985 7.592 6.875 1.00 87.31 281 LEU A C 1
ATOM 2223 O O . LEU A 1 281 ? -7.143 8.009 6.866 1.00 87.31 281 LEU A O 1
ATOM 2227 N N . LEU A 1 282 ? -5.527 6.772 7.827 1.00 92.81 282 LEU A N 1
ATOM 2228 C CA . LEU A 1 282 ? -6.355 6.308 8.941 1.00 92.81 282 LEU A CA 1
ATOM 2229 C C . LEU A 1 282 ? -6.897 7.476 9.775 1.00 92.81 282 LEU A C 1
ATOM 2231 O O . LEU A 1 282 ? -8.077 7.469 10.122 1.00 92.81 282 LEU A O 1
ATOM 2235 N N . LEU A 1 283 ? -6.071 8.488 10.056 1.00 90.88 283 LEU A N 1
ATOM 2236 C CA . LEU A 1 283 ? -6.469 9.655 10.845 1.00 90.88 283 LEU A CA 1
ATOM 2237 C C . LEU A 1 283 ? -7.630 10.384 10.173 1.00 90.88 283 LEU A C 1
ATOM 2239 O O . LEU A 1 283 ? -8.640 10.663 10.810 1.00 90.88 283 LEU A O 1
ATOM 2243 N N . TYR A 1 284 ? -7.529 10.621 8.867 1.00 88.44 284 TYR A N 1
ATOM 2244 C CA . TYR A 1 284 ? -8.558 11.343 8.126 1.00 88.44 284 TYR A CA 1
ATOM 2245 C C . TYR A 1 284 ? -9.832 10.525 7.952 1.00 88.44 284 TYR A C 1
ATOM 2247 O O . TYR A 1 284 ? -10.916 11.036 8.215 1.00 88.44 284 TYR A O 1
ATOM 2255 N N . VAL A 1 285 ? -9.721 9.251 7.564 1.00 90.62 285 VAL A N 1
ATOM 2256 C CA . VAL A 1 285 ? -10.897 8.386 7.376 1.00 90.62 285 VAL A CA 1
ATOM 2257 C C . VAL A 1 285 ? -11.635 8.166 8.700 1.00 90.62 285 VAL A C 1
ATOM 2259 O O . VAL A 1 285 ? -12.863 8.144 8.716 1.00 90.62 285 VAL A O 1
ATOM 2262 N N . SER A 1 286 ? -10.915 8.057 9.820 1.00 92.62 286 SER A N 1
ATOM 2263 C CA . SER A 1 286 ? -11.521 7.840 11.142 1.00 92.62 286 SER A CA 1
ATOM 2264 C C . SER A 1 286 ? -12.364 9.015 11.649 1.00 92.62 286 SER A C 1
ATOM 2266 O O . SER A 1 286 ? -13.297 8.792 12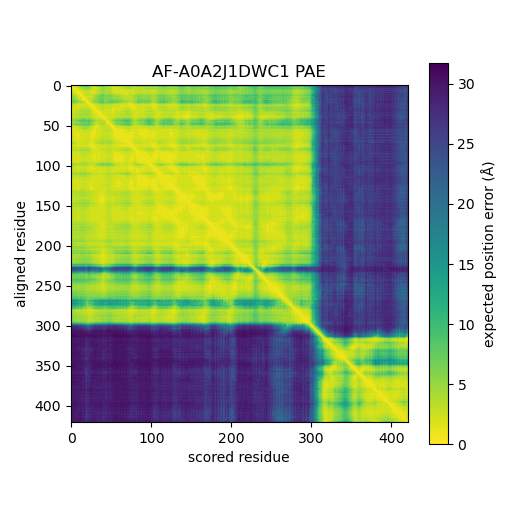.415 1.00 92.62 286 SER A O 1
ATOM 2268 N N . ARG A 1 287 ? -12.104 10.247 11.186 1.00 90.88 287 ARG A N 1
ATOM 2269 C CA . ARG A 1 287 ? -12.848 11.455 11.599 1.00 90.88 287 ARG A CA 1
ATOM 2270 C C . ARG A 1 287 ? -14.267 11.534 11.044 1.00 90.88 287 ARG A C 1
ATOM 2272 O O . ARG A 1 287 ? -15.062 12.326 11.544 1.00 90.88 287 ARG A O 1
ATOM 2279 N N . TYR A 1 288 ? -14.581 10.747 10.019 1.00 91.12 288 TYR A N 1
ATOM 2280 C CA . TYR A 1 288 ? -15.866 10.804 9.334 1.00 91.12 288 TYR A CA 1
ATOM 2281 C C . TYR A 1 288 ? -16.627 9.481 9.471 1.00 91.12 288 TYR A C 1
ATOM 2283 O O . TYR A 1 288 ? -16.015 8.406 9.387 1.00 91.12 288 TYR A O 1
ATOM 2291 N N . PRO A 1 289 ? -17.961 9.520 9.656 1.00 89.38 289 PRO A N 1
ATOM 2292 C CA . PRO A 1 289 ? -18.782 8.318 9.673 1.00 89.38 289 PRO A CA 1
ATOM 2293 C C . PRO A 1 289 ? -18.691 7.555 8.361 1.00 89.38 289 PRO A C 1
ATOM 2295 O O . PRO A 1 289 ? -18.477 6.350 8.417 1.00 89.38 289 PRO A O 1
ATOM 2298 N N . LEU A 1 290 ? -18.785 8.243 7.217 1.00 92.19 290 LEU A N 1
ATOM 2299 C CA . LEU A 1 290 ? -18.654 7.660 5.882 1.00 92.19 290 LEU A CA 1
ATOM 2300 C C . LEU A 1 290 ? -17.485 8.276 5.112 1.00 92.19 290 LEU A C 1
ATOM 2302 O O . LEU A 1 290 ? -17.126 9.438 5.314 1.00 92.19 290 LEU A O 1
ATOM 2306 N N . ILE A 1 291 ? -16.912 7.522 4.171 1.00 89.44 291 ILE A N 1
ATOM 2307 C CA . ILE A 1 291 ? -15.853 8.048 3.295 1.00 89.44 291 ILE A CA 1
ATOM 2308 C C . ILE A 1 291 ? -16.388 9.187 2.418 1.00 89.44 291 ILE A C 1
ATOM 2310 O O . ILE A 1 291 ? -15.666 10.137 2.131 1.00 89.44 291 ILE A O 1
ATOM 2314 N N . GLU A 1 292 ? -17.655 9.134 2.007 1.00 86.44 292 GLU A N 1
ATOM 2315 C CA . GLU A 1 292 ? -18.267 10.215 1.227 1.00 86.44 292 GLU A CA 1
ATOM 2316 C C . GLU A 1 292 ? -18.293 11.548 1.994 1.00 86.44 292 GLU A C 1
ATOM 2318 O O . GLU A 1 292 ? -18.085 12.599 1.390 1.00 86.44 292 GLU A O 1
ATOM 2323 N N . ASP A 1 293 ? -18.469 11.519 3.318 1.00 89.19 293 ASP A N 1
ATOM 2324 C CA . ASP A 1 293 ? -18.451 12.727 4.150 1.00 89.19 293 ASP A CA 1
ATOM 2325 C C . ASP A 1 293 ? -17.051 13.349 4.194 1.00 89.19 293 ASP A C 1
ATOM 2327 O O . ASP A 1 293 ? -16.914 14.569 4.095 1.00 89.19 293 ASP A O 1
ATOM 2331 N N . LEU A 1 294 ? -16.007 12.512 4.258 1.00 86.75 294 LEU A N 1
ATOM 2332 C CA . LEU A 1 294 ? -14.618 12.954 4.113 1.00 86.75 294 LEU A CA 1
ATOM 2333 C C . LEU A 1 294 ? -14.401 13.621 2.749 1.00 86.75 294 LEU A C 1
ATOM 2335 O O . LEU A 1 294 ? -13.815 14.700 2.683 1.00 86.75 294 LEU A O 1
ATOM 2339 N N . LEU A 1 295 ? -14.873 12.998 1.664 1.00 82.00 295 LEU A N 1
ATOM 2340 C CA . LEU A 1 295 ? -14.728 13.553 0.315 1.00 82.00 295 LEU A CA 1
ATOM 2341 C C . LEU A 1 295 ? -15.441 14.907 0.190 1.00 82.00 295 LEU A C 1
ATOM 2343 O O . LEU A 1 295 ? -14.839 15.869 -0.285 1.00 82.00 295 LEU A O 1
ATOM 2347 N N . LYS A 1 296 ? -16.673 15.020 0.701 1.00 81.50 296 LYS A N 1
ATOM 2348 C CA . LYS A 1 296 ? -17.425 16.285 0.745 1.00 81.50 296 LYS A CA 1
ATOM 2349 C C . LYS A 1 296 ? -16.697 17.354 1.555 1.00 81.50 296 LYS A C 1
ATOM 2351 O O . LYS A 1 296 ? -16.547 18.478 1.082 1.00 81.50 296 LYS A O 1
ATOM 2356 N N . ALA A 1 297 ? -16.206 17.012 2.745 1.00 79.00 297 ALA A N 1
ATOM 2357 C CA . ALA A 1 297 ? -15.489 17.946 3.610 1.00 79.00 297 ALA A CA 1
ATOM 2358 C C . ALA A 1 297 ? -14.152 18.402 3.006 1.00 79.00 297 ALA A C 1
ATOM 2360 O O . ALA A 1 297 ? -13.762 19.560 3.154 1.00 79.00 297 ALA A O 1
ATOM 2361 N N . ALA A 1 298 ? -13.479 17.522 2.264 1.00 71.75 298 ALA A N 1
ATOM 2362 C CA . ALA A 1 298 ? -12.288 17.860 1.494 1.00 71.75 298 ALA A CA 1
ATOM 2363 C C . ALA A 1 298 ? -12.590 18.731 0.253 1.00 71.75 298 ALA A C 1
ATOM 2365 O O . ALA A 1 298 ? -11.645 19.160 -0.417 1.00 71.75 298 ALA A O 1
ATOM 2366 N N . GLN A 1 299 ? -13.873 19.029 -0.011 1.00 68.31 299 GLN A N 1
ATOM 2367 C CA . GLN A 1 299 ? -14.392 19.712 -1.202 1.00 68.31 299 GLN A CA 1
ATOM 2368 C C . GLN A 1 299 ? -14.059 18.954 -2.494 1.00 68.31 299 GLN A C 1
ATOM 2370 O O . GLN A 1 299 ? -13.767 19.550 -3.527 1.00 68.31 299 GLN A O 1
ATOM 2375 N N . ILE A 1 300 ? -14.078 17.622 -2.421 1.00 58.09 300 ILE A N 1
ATOM 2376 C CA . ILE A 1 300 ? -13.834 16.733 -3.554 1.00 58.09 300 ILE A CA 1
ATOM 2377 C C . ILE A 1 300 ? -15.184 16.413 -4.194 1.00 58.09 300 ILE A C 1
ATOM 2379 O O . ILE A 1 300 ? -16.057 15.865 -3.512 1.00 58.09 300 ILE A O 1
ATOM 2383 N N . PRO A 1 301 ? -15.399 16.742 -5.479 1.00 50.09 301 PRO A N 1
ATOM 2384 C CA . PRO A 1 301 ? -16.655 16.427 -6.139 1.00 50.09 301 PRO A CA 1
ATOM 2385 C C . PRO A 1 301 ? -16.877 14.899 -6.174 1.00 50.09 301 PRO A C 1
ATOM 2387 O O . PRO A 1 301 ? -15.936 14.138 -6.407 1.00 50.09 301 PRO A O 1
ATOM 2390 N N . PRO A 1 302 ? -18.118 14.417 -5.957 1.00 45.53 302 PRO A N 1
ATOM 2391 C CA . PRO A 1 302 ? -18.437 12.987 -5.823 1.00 45.53 302 PRO A CA 1
ATOM 2392 C C . PRO A 1 302 ? -18.218 12.169 -7.107 1.00 45.53 302 PRO A C 1
ATOM 2394 O O . PRO A 1 302 ? -18.190 10.940 -7.072 1.00 45.53 302 PRO A O 1
ATOM 2397 N N . LYS A 1 303 ? -18.030 12.839 -8.245 1.00 47.69 303 LYS A N 1
ATOM 2398 C CA . LYS A 1 303 ? -17.497 12.267 -9.480 1.00 47.69 303 LYS A CA 1
ATOM 2399 C C . LYS A 1 303 ? -16.310 13.117 -9.903 1.00 47.69 303 LYS A C 1
ATOM 2401 O O . LYS A 1 303 ? -16.382 14.341 -9.807 1.00 47.69 303 LYS A O 1
ATOM 2406 N N . ALA A 1 304 ? -15.260 12.474 -10.418 1.00 43.88 304 ALA A N 1
ATOM 2407 C CA . ALA A 1 304 ? -14.304 13.176 -11.262 1.00 43.88 304 ALA A CA 1
ATOM 2408 C C . ALA A 1 304 ? -15.131 13.886 -12.337 1.00 43.88 304 ALA A C 1
ATOM 2410 O O . ALA A 1 304 ? -15.866 13.219 -13.072 1.00 43.88 304 ALA A O 1
ATOM 2411 N N . GLU A 1 305 ? -15.100 15.218 -12.352 1.00 38.03 305 GLU A N 1
ATOM 2412 C CA . GLU A 1 305 ? -15.689 15.971 -13.448 1.00 38.03 305 GLU A CA 1
ATOM 2413 C C . GLU A 1 305 ? -15.132 15.351 -14.726 1.00 38.03 305 GLU A C 1
ATOM 2415 O O . GLU A 1 305 ? -13.914 15.259 -14.905 1.00 38.03 305 GLU A O 1
ATOM 2420 N N . THR A 1 306 ? -16.019 14.846 -15.584 1.00 38.69 306 THR A N 1
ATOM 2421 C CA . THR A 1 306 ? -15.664 14.650 -16.982 1.00 38.69 306 THR A CA 1
ATOM 2422 C C . THR A 1 306 ? -15.102 15.986 -17.410 1.00 38.69 306 THR A C 1
ATOM 2424 O O . THR A 1 306 ? -15.845 16.969 -17.400 1.00 38.69 306 THR A O 1
ATOM 2427 N N . HIS A 1 307 ? -13.795 16.045 -17.671 1.00 38.91 307 HIS A N 1
ATOM 2428 C CA . HIS A 1 307 ? -13.197 17.233 -18.241 1.00 38.91 307 HIS A CA 1
ATOM 2429 C C . HIS A 1 307 ? -14.022 17.549 -19.486 1.00 38.91 307 HIS A C 1
ATOM 2431 O O . HIS A 1 307 ? -13.970 16.829 -20.479 1.00 38.91 307 HIS A O 1
ATOM 2437 N N . GLN A 1 308 ? -14.850 18.590 -19.398 1.00 32.47 308 GLN A N 1
ATOM 2438 C CA . GLN A 1 308 ? -15.189 19.338 -20.583 1.00 32.47 308 GLN A CA 1
ATOM 2439 C C . GLN A 1 308 ? -13.845 19.853 -21.065 1.00 32.47 308 GLN A C 1
ATOM 2441 O O . GLN A 1 308 ? -13.165 20.590 -20.344 1.00 32.47 308 GLN A O 1
ATOM 2446 N N . ASP A 1 309 ? -13.441 19.398 -22.245 1.00 30.55 309 ASP A N 1
ATOM 2447 C CA . ASP A 1 309 ? -12.454 20.102 -23.038 1.00 30.55 309 ASP A CA 1
ATOM 2448 C C . ASP A 1 309 ? -12.959 21.535 -23.162 1.00 30.55 309 ASP A C 1
ATOM 2450 O O . ASP A 1 309 ? -13.820 21.848 -23.981 1.00 30.55 309 ASP A O 1
ATOM 2454 N N . TYR A 1 310 ? -12.472 22.412 -22.292 1.00 32.69 310 TYR A N 1
ATOM 2455 C CA . TYR A 1 310 ? -12.548 23.826 -22.560 1.00 32.69 310 TYR A CA 1
ATOM 2456 C C . TYR A 1 310 ? -11.475 24.058 -23.614 1.00 32.69 310 TYR A C 1
ATOM 2458 O O . TYR A 1 310 ? -10.284 23.973 -23.275 1.00 32.69 310 TYR A O 1
ATOM 2466 N N . PRO A 1 311 ? -11.839 24.335 -24.883 1.00 38.91 311 PRO A N 1
ATOM 2467 C CA . PRO A 1 311 ? -10.864 24.914 -25.782 1.00 38.91 311 PRO A CA 1
ATOM 2468 C C . PRO A 1 311 ? -10.294 26.125 -25.048 1.00 38.91 311 PRO A C 1
ATOM 2470 O O . PRO A 1 311 ? -11.036 26.839 -24.372 1.00 38.91 311 PRO A O 1
ATOM 2473 N N . VAL A 1 312 ? -8.981 26.336 -25.133 1.00 43.19 312 VAL A N 1
ATOM 2474 C CA . VAL A 1 312 ? -8.381 27.622 -24.763 1.00 43.19 312 VAL A CA 1
ATOM 2475 C C . VAL A 1 312 ? -9.105 28.656 -25.617 1.00 43.19 312 VAL A C 1
ATOM 2477 O O . VAL A 1 312 ? -8.785 28.837 -26.796 1.00 43.19 312 VAL A O 1
ATOM 2480 N N . SER A 1 313 ? -10.182 29.226 -25.083 1.00 44.03 313 SER A N 1
ATOM 2481 C CA . SER A 1 313 ? -10.936 30.247 -25.772 1.00 44.03 313 SER A CA 1
ATOM 2482 C C . SER A 1 313 ? -9.997 31.433 -25.882 1.00 44.03 313 SER A C 1
ATOM 2484 O O . SER A 1 313 ? -9.155 31.669 -25.011 1.00 44.03 313 SER A O 1
ATOM 2486 N N . ALA A 1 314 ? -10.132 32.188 -26.964 1.00 48.53 314 ALA A N 1
ATOM 2487 C CA . ALA A 1 314 ? -9.348 33.391 -27.215 1.00 48.53 314 ALA A CA 1
ATOM 2488 C C . ALA A 1 314 ? -9.490 34.478 -26.117 1.00 48.53 314 ALA A C 1
ATOM 2490 O O . ALA A 1 314 ? -8.936 35.555 -26.270 1.00 48.53 314 ALA A O 1
ATOM 2491 N N . SER A 1 315 ? -10.219 34.206 -25.027 1.00 50.56 315 SER A N 1
ATOM 2492 C CA . SER A 1 315 ? -10.499 35.099 -23.903 1.00 50.56 315 SER A CA 1
ATOM 2493 C C . SER A 1 315 ? -9.729 34.776 -22.612 1.00 50.56 315 SER A C 1
ATOM 2495 O O . SER A 1 315 ? -9.860 35.527 -21.650 1.00 50.56 315 SER A O 1
ATOM 2497 N N . GLY A 1 316 ? -8.986 33.663 -22.537 1.00 65.69 316 GLY A N 1
ATOM 2498 C CA . GLY A 1 316 ? -8.152 33.338 -21.369 1.00 65.69 316 GLY A CA 1
ATOM 2499 C C . GLY A 1 316 ? -6.816 34.083 -21.411 1.00 65.69 316 GLY A C 1
ATOM 2500 O O . GLY A 1 316 ? -6.172 34.117 -22.462 1.00 65.69 316 GLY A O 1
ATOM 2501 N N . VAL A 1 317 ? -6.388 34.656 -20.283 1.00 84.12 317 VAL A N 1
ATOM 2502 C CA . VAL A 1 317 ? -5.196 35.515 -20.218 1.00 84.12 317 VAL A CA 1
ATOM 2503 C C . VAL A 1 317 ? -4.088 34.773 -19.462 1.00 84.12 317 VAL A C 1
ATOM 2505 O O . VAL A 1 317 ? -4.121 34.721 -18.231 1.00 84.12 317 VAL A O 1
ATOM 2508 N N . PRO A 1 318 ? -3.110 34.162 -20.158 1.00 87.00 318 PRO A N 1
ATOM 2509 C CA . PRO A 1 318 ? -2.114 33.323 -19.510 1.00 87.00 318 PRO A CA 1
ATOM 2510 C C . PRO A 1 318 ? -1.260 34.108 -18.509 1.00 87.00 318 PRO A C 1
ATOM 2512 O O . PRO A 1 318 ? -0.762 35.198 -18.800 1.00 87.00 318 PRO A O 1
ATOM 2515 N N . ARG A 1 319 ? -1.038 33.516 -17.336 1.00 88.75 319 ARG A N 1
ATOM 2516 C CA . ARG A 1 319 ? -0.221 34.064 -16.251 1.00 88.75 319 ARG A CA 1
ATOM 2517 C C . ARG A 1 319 ? 0.842 33.061 -15.824 1.00 88.75 319 ARG A C 1
ATOM 2519 O O . ARG A 1 319 ? 0.512 31.962 -15.390 1.00 88.75 319 ARG A O 1
ATOM 2526 N N . LEU A 1 320 ? 2.109 33.454 -15.900 1.00 87.19 320 LEU A N 1
ATOM 2527 C CA . LEU A 1 320 ? 3.227 32.713 -15.327 1.00 87.19 320 LEU A CA 1
ATOM 2528 C C . LEU A 1 320 ? 3.109 32.691 -13.799 1.00 87.19 320 LEU A C 1
ATOM 2530 O O . LEU A 1 320 ? 2.853 33.724 -13.174 1.00 87.19 320 LEU A O 1
ATOM 2534 N N . ASP A 1 321 ? 3.300 31.521 -13.192 1.00 81.38 321 ASP A N 1
ATOM 2535 C CA . ASP A 1 321 ? 3.298 31.413 -11.735 1.00 81.38 321 ASP A CA 1
ATOM 2536 C C . ASP A 1 321 ? 4.419 32.282 -11.137 1.00 81.38 321 ASP A C 1
ATOM 2538 O O . ASP A 1 321 ? 5.590 32.186 -11.509 1.00 81.38 321 ASP A O 1
ATOM 2542 N N . LYS A 1 322 ? 4.044 33.146 -10.188 1.00 78.62 322 LYS A N 1
ATOM 2543 C CA . LYS A 1 322 ? 4.917 34.142 -9.548 1.00 78.62 322 LYS A CA 1
ATOM 2544 C C . LYS A 1 322 ? 6.121 33.542 -8.817 1.00 78.62 322 LYS A C 1
ATOM 2546 O O . LYS A 1 322 ? 7.057 34.269 -8.495 1.00 78.62 322 LYS A O 1
ATOM 2551 N N . HIS A 1 323 ? 6.078 32.253 -8.493 1.00 78.62 323 HIS A N 1
ATOM 2552 C CA . HIS A 1 323 ? 7.163 31.552 -7.816 1.00 78.62 323 HIS A CA 1
ATOM 2553 C C . HIS A 1 323 ? 8.195 30.971 -8.789 1.00 78.62 323 HIS A C 1
ATOM 2555 O O . HIS A 1 323 ? 9.211 30.445 -8.336 1.00 78.62 323 HIS A O 1
ATOM 2561 N N . LEU A 1 324 ? 7.955 31.052 -10.100 1.00 82.56 324 LEU A N 1
ATOM 2562 C CA . LEU A 1 324 ? 8.851 30.539 -11.128 1.00 82.56 324 LEU A CA 1
ATOM 2563 C C . LEU A 1 324 ? 9.811 31.615 -11.620 1.00 82.56 324 LEU A C 1
ATOM 2565 O O . LEU A 1 324 ? 9.432 32.758 -11.872 1.00 82.56 324 LEU A O 1
ATOM 2569 N N . THR A 1 325 ? 11.058 31.211 -11.834 1.00 83.44 325 THR A N 1
ATOM 2570 C CA . THR A 1 325 ? 12.086 32.062 -12.428 1.00 83.44 325 THR A CA 1
ATOM 2571 C C . THR A 1 325 ? 12.331 31.633 -13.862 1.00 83.44 325 THR A C 1
ATOM 2573 O O . THR A 1 325 ? 12.662 30.479 -14.127 1.00 83.44 325 THR A O 1
ATOM 2576 N N . VAL A 1 326 ? 12.222 32.576 -14.792 1.00 86.00 326 VAL A N 1
ATOM 2577 C CA . VAL A 1 326 ? 12.516 32.361 -16.210 1.00 86.00 326 VAL A CA 1
ATOM 2578 C C . VAL A 1 326 ? 13.831 33.064 -16.536 1.00 86.00 326 VAL A C 1
ATOM 2580 O O . VAL A 1 326 ? 13.940 34.280 -16.387 1.00 86.00 326 VAL A O 1
ATOM 2583 N N . ALA A 1 327 ? 14.849 32.311 -16.947 1.00 84.00 327 ALA A N 1
ATOM 2584 C CA . ALA A 1 327 ? 16.208 32.828 -17.104 1.00 84.00 327 ALA A CA 1
ATOM 2585 C C . ALA A 1 327 ? 16.928 32.209 -18.305 1.00 84.00 327 ALA A C 1
ATOM 2587 O O . ALA A 1 327 ? 16.543 31.160 -18.809 1.00 84.00 327 ALA A O 1
ATOM 2588 N N . VAL A 1 328 ? 18.005 32.857 -18.748 1.00 86.00 328 VAL A N 1
ATOM 2589 C CA . VAL A 1 328 ? 18.983 32.256 -19.661 1.00 86.00 328 VAL A CA 1
ATOM 2590 C C . VAL A 1 328 ? 20.258 32.040 -18.864 1.00 86.00 328 VAL A C 1
ATOM 2592 O O . VAL A 1 328 ? 20.879 33.002 -18.416 1.00 86.00 328 VAL A O 1
ATOM 2595 N N . LEU A 1 329 ? 20.629 30.781 -18.653 1.00 82.56 329 LEU A N 1
ATOM 2596 C CA . LEU A 1 329 ? 21.878 30.420 -17.987 1.00 82.56 329 LEU A CA 1
ATOM 2597 C C . LEU A 1 329 ? 23.014 30.424 -19.007 1.00 82.56 329 LEU A C 1
ATOM 2599 O O . LEU A 1 329 ? 22.784 30.115 -20.168 1.00 82.56 329 LEU A O 1
ATOM 2603 N N . ASN A 1 330 ? 24.244 30.726 -18.588 1.00 84.06 330 ASN A N 1
ATOM 2604 C CA . ASN A 1 330 ? 25.421 30.697 -19.473 1.00 84.06 330 ASN A CA 1
ATOM 2605 C C . ASN A 1 330 ? 25.990 29.281 -19.692 1.00 84.06 330 ASN A C 1
ATOM 2607 O O . ASN A 1 330 ? 27.051 29.134 -20.290 1.00 84.06 330 ASN A O 1
ATOM 2611 N N . PHE A 1 331 ? 25.319 28.254 -19.177 1.00 81.00 331 PHE A N 1
ATOM 2612 C CA . PHE A 1 331 ? 25.730 26.855 -19.228 1.00 81.00 331 PHE A CA 1
ATOM 2613 C C . PHE A 1 331 ? 24.500 25.941 -19.226 1.00 81.00 331 PHE A C 1
ATOM 2615 O O . PHE A 1 331 ? 23.443 26.310 -18.705 1.00 81.00 331 PHE A O 1
ATOM 2622 N N . ASP A 1 332 ? 24.649 24.730 -19.766 1.00 82.31 332 ASP A N 1
ATOM 2623 C CA . ASP A 1 332 ? 23.596 23.711 -19.760 1.00 82.31 332 ASP A CA 1
ATOM 2624 C C . ASP A 1 332 ? 23.544 23.003 -18.397 1.00 82.31 332 ASP A C 1
ATOM 2626 O O . ASP A 1 332 ? 24.210 21.998 -18.138 1.00 82.31 332 ASP A O 1
ATOM 2630 N N . LEU A 1 333 ? 22.752 23.565 -17.481 1.00 76.19 333 LEU A N 1
ATOM 2631 C CA . LEU A 1 333 ? 22.618 23.056 -16.117 1.00 76.19 333 LEU A CA 1
ATOM 2632 C C . LEU A 1 333 ? 22.005 21.645 -16.065 1.00 76.19 333 LEU A C 1
ATOM 2634 O O . LEU A 1 333 ? 22.287 20.892 -15.130 1.00 76.19 333 LEU A O 1
ATOM 2638 N N . LEU A 1 334 ? 21.205 21.255 -17.062 1.00 73.31 334 LEU A N 1
ATOM 2639 C CA . LEU A 1 334 ? 20.627 19.916 -17.124 1.00 73.31 334 LEU A CA 1
ATOM 2640 C C . LEU A 1 334 ? 21.684 18.891 -17.538 1.00 73.31 334 LEU A C 1
ATOM 2642 O O . LEU A 1 334 ? 21.795 17.852 -16.888 1.00 73.31 334 LEU A O 1
ATOM 2646 N N . GLN A 1 335 ? 22.499 19.202 -18.548 1.00 82.25 335 GLN A N 1
ATOM 2647 C CA . GLN A 1 335 ? 23.647 18.380 -18.928 1.00 82.25 335 GLN A CA 1
ATOM 2648 C C . GLN A 1 335 ? 24.643 18.258 -17.769 1.00 82.25 335 GLN A C 1
ATOM 2650 O O . GLN A 1 335 ? 25.099 17.158 -17.469 1.00 82.25 335 GLN A O 1
ATOM 2655 N N . ILE A 1 336 ? 24.920 19.348 -17.045 1.00 80.06 336 ILE A N 1
ATOM 2656 C CA . ILE A 1 336 ? 25.765 19.312 -15.841 1.00 80.06 336 ILE A CA 1
ATOM 2657 C C . ILE A 1 336 ? 25.158 18.383 -14.782 1.00 80.06 336 ILE A C 1
ATOM 2659 O O . ILE A 1 336 ? 25.852 17.518 -14.247 1.00 80.06 336 ILE A O 1
ATOM 2663 N N . LYS A 1 337 ? 23.853 18.499 -14.506 1.00 77.31 337 LYS A N 1
ATOM 2664 C CA . LYS A 1 337 ? 23.148 17.628 -13.553 1.00 77.31 337 LYS A CA 1
ATOM 2665 C C . LYS A 1 337 ? 23.189 16.160 -13.989 1.00 77.31 337 LYS A C 1
ATOM 2667 O O . LYS A 1 337 ? 23.405 15.280 -13.155 1.00 77.31 337 LYS A O 1
ATOM 2672 N N . GLN A 1 338 ? 23.034 15.889 -15.284 1.00 80.06 338 GLN A N 1
ATOM 2673 C CA . GLN A 1 338 ? 23.156 14.550 -15.857 1.00 80.06 338 GLN A CA 1
ATOM 2674 C C . GLN A 1 338 ? 24.580 14.008 -15.709 1.00 80.06 338 GLN A C 1
ATOM 2676 O O . GLN A 1 338 ? 24.740 12.888 -15.225 1.00 80.06 338 GLN A O 1
ATOM 2681 N N . ASN A 1 339 ? 25.601 14.804 -16.029 1.00 84.12 339 ASN A N 1
ATOM 2682 C CA . ASN A 1 339 ? 27.007 14.432 -15.881 1.00 84.12 339 ASN A CA 1
ATOM 2683 C C . ASN A 1 339 ? 27.340 14.093 -14.424 1.00 84.12 339 ASN A C 1
ATOM 2685 O O . ASN A 1 339 ? 27.903 13.031 -14.169 1.00 84.12 339 ASN A O 1
ATOM 2689 N N . ILE A 1 340 ? 26.902 14.919 -13.465 1.00 79.81 340 ILE A N 1
ATOM 2690 C CA . ILE A 1 340 ? 27.059 14.651 -12.025 1.00 79.81 340 ILE A CA 1
ATOM 2691 C C . ILE A 1 340 ? 26.355 13.345 -11.640 1.00 79.81 340 ILE A C 1
ATOM 2693 O O . ILE A 1 340 ? 26.964 12.477 -11.017 1.00 79.81 340 ILE A O 1
ATOM 2697 N N . SER A 1 341 ? 25.094 13.163 -12.047 1.00 77.69 341 SER A N 1
ATOM 2698 C CA . SER A 1 341 ? 24.321 11.959 -11.709 1.00 77.69 341 SER A CA 1
ATOM 2699 C C . SER A 1 341 ? 24.932 10.672 -12.276 1.00 77.69 341 SER A C 1
ATOM 2701 O O . SER A 1 341 ? 24.875 9.623 -11.639 1.00 77.69 341 SER A O 1
ATOM 2703 N N . ARG A 1 342 ? 25.558 10.763 -13.456 1.00 84.75 342 ARG A N 1
ATOM 2704 C CA . ARG A 1 342 ? 26.208 9.653 -14.163 1.00 84.75 342 ARG A CA 1
ATOM 2705 C C . ARG A 1 342 ? 27.702 9.532 -13.844 1.00 84.75 342 ARG A C 1
ATOM 2707 O O . ARG A 1 342 ? 28.356 8.658 -14.401 1.00 84.75 342 ARG A O 1
ATOM 2714 N N . LYS A 1 343 ? 28.236 10.384 -12.958 1.00 87.44 343 LYS A N 1
ATOM 2715 C CA . LYS A 1 343 ? 29.666 10.471 -12.604 1.00 87.44 343 LYS A CA 1
ATOM 2716 C C . LYS A 1 343 ? 30.587 10.626 -13.825 1.00 87.44 343 LYS A C 1
ATOM 2718 O O . LYS A 1 343 ? 31.691 10.091 -13.848 1.00 87.44 343 LYS A O 1
ATOM 2723 N N . LEU A 1 344 ? 30.126 11.345 -14.845 1.00 81.06 344 LEU A N 1
ATOM 2724 C CA . LEU A 1 344 ? 30.889 11.614 -16.060 1.00 81.06 344 LEU A CA 1
ATOM 2725 C C . LEU A 1 344 ? 31.764 12.856 -15.866 1.00 81.06 344 LEU A C 1
ATOM 2727 O O . LEU A 1 344 ? 31.271 13.911 -15.472 1.00 81.06 344 LEU A O 1
ATOM 2731 N N . THR A 1 345 ? 33.046 12.758 -16.212 1.00 83.38 345 THR A N 1
ATOM 2732 C CA . THR A 1 345 ? 34.010 13.874 -16.260 1.00 83.38 345 THR A CA 1
ATOM 2733 C C . THR A 1 345 ? 33.999 14.563 -17.626 1.00 83.38 345 THR A C 1
ATOM 2735 O O . THR A 1 345 ? 35.035 14.786 -18.247 1.00 83.38 345 THR A O 1
ATOM 2738 N N . LEU A 1 346 ? 32.802 14.882 -18.124 1.00 80.69 346 LEU A N 1
ATOM 2739 C CA . LEU A 1 346 ? 32.646 15.651 -19.356 1.00 80.69 346 LEU A CA 1
ATOM 2740 C C . LEU A 1 346 ? 32.701 17.156 -19.049 1.00 80.69 346 LEU A C 1
ATOM 2742 O O . LEU A 1 346 ? 32.105 17.591 -18.057 1.00 80.69 346 LEU A O 1
ATOM 2746 N N . PRO A 1 347 ? 33.387 17.962 -19.880 1.00 71.81 347 PRO A N 1
ATOM 2747 C CA . PRO A 1 347 ? 33.448 19.404 -19.689 1.00 71.81 347 PRO A CA 1
ATOM 2748 C C . PRO A 1 347 ? 32.053 20.022 -19.829 1.00 71.81 347 PRO A C 1
ATOM 2750 O O . PRO A 1 347 ? 31.292 19.678 -20.732 1.00 71.81 347 PRO A O 1
ATOM 2753 N N . ALA A 1 348 ? 31.724 20.956 -18.936 1.00 69.62 348 ALA A N 1
ATOM 2754 C CA . ALA A 1 348 ? 30.519 21.761 -19.056 1.00 69.62 348 ALA A CA 1
ATOM 2755 C C . ALA A 1 348 ? 30.730 22.804 -20.157 1.00 69.62 348 ALA A C 1
ATOM 2757 O O . ALA A 1 348 ? 31.489 23.759 -19.984 1.00 69.62 348 ALA A O 1
ATOM 2758 N N . THR A 1 349 ? 30.078 22.621 -21.300 1.00 68.00 349 THR A N 1
ATOM 2759 C CA . THR A 1 349 ? 30.123 23.616 -22.370 1.00 68.00 349 THR A CA 1
ATOM 2760 C C . THR A 1 349 ? 29.275 24.838 -21.995 1.00 68.00 349 THR A C 1
ATOM 2762 O O . THR A 1 349 ? 28.114 24.672 -21.603 1.00 68.00 349 THR A O 1
ATOM 2765 N N . PRO A 1 350 ? 29.814 26.069 -22.110 1.00 71.88 350 PRO A N 1
ATOM 2766 C CA . PRO A 1 350 ? 29.096 27.299 -21.789 1.00 71.88 350 PRO A CA 1
ATOM 2767 C C . PRO A 1 350 ? 28.095 27.642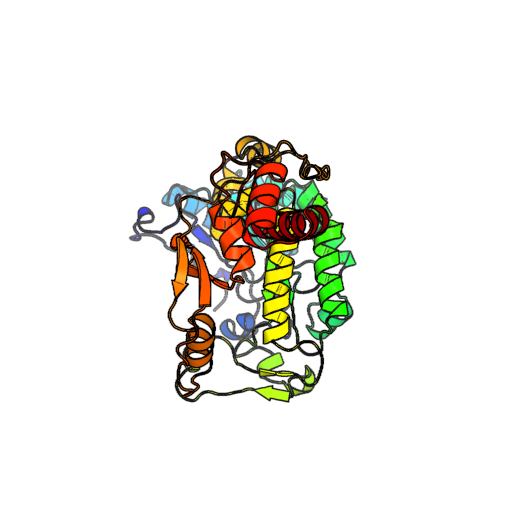 -22.900 1.00 71.88 350 PRO A C 1
ATOM 2769 O O . PRO A 1 350 ? 28.295 28.550 -23.707 1.00 71.88 350 PRO A O 1
ATOM 2772 N N . VAL A 1 351 ? 27.023 26.857 -22.979 1.00 81.31 351 VAL A N 1
ATOM 2773 C CA . VAL A 1 351 ? 25.921 27.059 -23.920 1.00 81.31 351 VAL A CA 1
ATOM 2774 C C . VAL A 1 351 ? 24.814 27.823 -23.215 1.00 81.31 351 VAL A C 1
ATOM 2776 O O . VAL A 1 351 ? 24.319 27.402 -22.165 1.00 81.31 351 VAL A O 1
ATOM 2779 N N . LYS A 1 352 ? 24.407 28.951 -23.809 1.00 81.38 352 LYS A N 1
ATOM 2780 C CA . LYS A 1 352 ? 23.294 29.742 -23.291 1.00 81.38 352 LYS A CA 1
ATOM 2781 C C . LYS A 1 352 ? 22.003 28.939 -23.366 1.00 81.38 352 LYS A C 1
ATOM 2783 O O . LYS A 1 352 ? 21.502 28.689 -24.458 1.00 81.38 352 LYS A O 1
ATOM 2788 N N . THR A 1 353 ? 21.473 28.561 -22.209 1.00 83.12 353 THR A N 1
ATOM 2789 C CA . THR A 1 353 ? 20.326 27.657 -22.110 1.00 83.12 353 THR A CA 1
ATOM 2790 C C . THR A 1 353 ? 19.153 28.384 -21.458 1.00 83.12 353 THR A C 1
ATOM 2792 O O . THR A 1 353 ? 19.259 28.783 -20.292 1.00 83.12 353 THR A O 1
ATOM 2795 N N . PRO A 1 354 ? 18.048 28.612 -22.189 1.00 89.12 354 PRO A N 1
ATOM 2796 C CA . PRO A 1 354 ? 16.833 29.177 -21.625 1.00 89.12 354 PRO A CA 1
ATOM 2797 C C . PRO A 1 354 ? 16.135 28.144 -20.737 1.00 89.12 354 PRO A C 1
ATOM 2799 O O . PRO A 1 354 ? 15.955 26.987 -21.120 1.00 89.12 354 PRO A O 1
ATOM 2802 N N . VAL A 1 355 ? 15.750 28.560 -19.536 1.00 88.50 355 VAL A N 1
ATOM 2803 C CA . VAL A 1 355 ? 15.170 27.672 -18.529 1.00 88.50 355 VAL A CA 1
ATOM 2804 C C . VAL A 1 355 ? 14.008 28.320 -17.794 1.00 88.50 355 VAL A C 1
ATOM 2806 O O . VAL A 1 355 ? 13.968 29.536 -17.586 1.00 88.50 355 VAL A O 1
ATOM 2809 N N . VAL A 1 356 ? 13.106 27.463 -17.327 1.00 89.31 356 VAL A N 1
ATOM 2810 C CA . VAL A 1 356 ? 12.148 27.758 -16.261 1.00 89.31 356 VAL A CA 1
ATOM 2811 C C . VAL A 1 356 ? 12.588 26.995 -15.018 1.00 89.31 356 VAL A C 1
ATOM 2813 O O . VAL A 1 356 ? 12.780 25.778 -15.064 1.00 89.31 356 VAL A O 1
ATOM 2816 N N . TYR A 1 357 ? 12.760 27.704 -13.909 1.00 84.19 357 TYR A N 1
ATOM 2817 C CA . TYR A 1 357 ? 13.169 27.145 -12.630 1.00 84.19 357 TYR A CA 1
ATOM 2818 C C . TYR A 1 357 ? 12.070 27.323 -11.581 1.00 84.19 357 TYR A C 1
ATOM 2820 O O . TYR A 1 357 ? 11.635 28.439 -11.305 1.00 84.19 357 TYR A O 1
ATOM 2828 N N . GLU A 1 358 ? 11.647 26.213 -10.979 1.00 83.44 358 GLU A N 1
ATOM 2829 C CA . GLU A 1 358 ? 10.725 26.167 -9.846 1.00 83.44 358 GLU A CA 1
ATOM 2830 C C . GLU A 1 358 ? 11.518 25.870 -8.564 1.00 83.44 358 GLU A C 1
ATOM 2832 O O . GLU A 1 358 ? 11.883 24.712 -8.325 1.00 83.44 358 GLU A O 1
ATOM 2837 N N . PRO A 1 359 ? 11.785 26.879 -7.717 1.00 71.88 359 PRO A N 1
ATOM 2838 C CA . PRO A 1 359 ? 12.619 26.716 -6.531 1.00 71.88 359 PRO A CA 1
ATOM 2839 C C . PRO A 1 359 ? 12.003 25.757 -5.504 1.00 71.88 359 PRO A C 1
ATOM 2841 O O . PRO A 1 359 ? 12.724 24.959 -4.913 1.00 71.88 359 PRO A O 1
ATOM 2844 N N . VAL A 1 360 ? 10.674 25.768 -5.335 1.00 70.81 360 VAL A N 1
ATOM 2845 C CA . VAL A 1 360 ? 9.973 24.953 -4.321 1.00 70.81 360 VAL A CA 1
ATOM 2846 C C . VAL A 1 360 ? 10.100 23.453 -4.600 1.00 70.81 360 VAL A C 1
ATOM 2848 O O . VAL A 1 360 ? 10.327 22.672 -3.682 1.00 70.81 360 VAL A O 1
ATOM 2851 N N . LYS A 1 361 ? 9.993 23.042 -5.869 1.00 72.94 361 LYS A N 1
ATOM 2852 C CA . LYS A 1 361 ? 10.109 21.631 -6.282 1.00 72.94 361 LYS A CA 1
ATOM 2853 C C . LYS A 1 361 ? 11.498 21.274 -6.816 1.00 72.94 361 LYS A C 1
ATOM 2855 O O . LYS A 1 361 ? 11.702 20.153 -7.274 1.00 72.94 361 LYS A O 1
ATOM 2860 N N . SER A 1 362 ? 12.445 22.221 -6.803 1.00 75.81 362 SER A N 1
ATOM 2861 C CA . SER A 1 362 ? 13.769 22.087 -7.434 1.00 75.81 362 SER A CA 1
ATOM 2862 C C . SER A 1 362 ? 13.694 21.573 -8.884 1.00 75.81 362 SER A C 1
ATOM 2864 O O . SER A 1 362 ? 14.526 20.773 -9.333 1.00 75.81 362 SER A O 1
ATOM 2866 N N . ARG A 1 363 ? 12.663 22.009 -9.622 1.00 82.62 363 ARG A N 1
ATOM 2867 C CA . ARG A 1 363 ? 12.383 21.575 -10.996 1.00 82.62 363 ARG A CA 1
ATOM 2868 C C . ARG A 1 363 ? 12.992 22.572 -11.977 1.00 82.62 363 ARG A C 1
ATOM 2870 O O . ARG A 1 363 ? 12.789 23.774 -11.852 1.00 82.62 363 ARG A O 1
ATOM 2877 N N . LEU A 1 364 ? 13.736 22.058 -12.952 1.00 82.25 364 LEU A N 1
ATOM 2878 C CA . LEU A 1 364 ? 14.352 22.832 -14.028 1.00 82.25 364 LEU A CA 1
ATOM 2879 C C . LEU A 1 364 ? 13.835 22.294 -15.361 1.00 82.25 364 LEU A C 1
ATOM 2881 O O . LEU A 1 364 ? 13.946 21.095 -15.617 1.00 82.25 364 LEU A O 1
ATOM 2885 N N . VAL A 1 365 ? 13.267 23.167 -16.186 1.00 84.62 365 VAL A N 1
ATOM 2886 C CA . VAL A 1 365 ? 12.712 22.822 -17.499 1.00 84.62 365 VAL A CA 1
ATOM 2887 C C . VAL A 1 365 ? 13.460 23.612 -18.561 1.00 84.62 365 VAL A C 1
ATOM 2889 O O . VAL A 1 365 ? 13.496 24.840 -18.494 1.00 84.62 365 VAL A O 1
ATOM 2892 N N . ASN A 1 366 ? 14.043 22.914 -19.536 1.00 85.19 366 ASN A N 1
ATOM 2893 C CA . ASN A 1 366 ? 14.635 23.558 -20.703 1.00 85.19 366 ASN A CA 1
ATOM 2894 C C . ASN A 1 366 ? 13.523 24.029 -21.634 1.00 85.19 366 ASN A C 1
ATOM 2896 O O . ASN A 1 366 ? 12.601 23.272 -21.945 1.00 85.19 366 ASN A O 1
ATOM 2900 N N . VAL A 1 367 ? 13.648 25.268 -22.086 1.00 87.25 367 VAL A N 1
ATOM 2901 C CA . VAL A 1 367 ? 12.783 25.854 -23.105 1.00 87.25 367 VAL A CA 1
ATOM 2902 C C . VAL A 1 367 ? 13.655 26.448 -24.203 1.00 87.25 367 VAL A C 1
ATOM 2904 O O . VAL A 1 367 ? 14.827 26.764 -24.002 1.00 87.25 367 VAL A O 1
ATOM 2907 N N . THR A 1 368 ? 13.106 26.579 -25.397 1.00 85.56 368 THR A N 1
ATOM 2908 C CA . THR A 1 368 ? 13.750 27.312 -26.487 1.00 85.56 368 THR A CA 1
ATOM 2909 C C . THR A 1 368 ? 13.688 28.820 -26.230 1.00 85.56 368 THR A C 1
ATOM 2911 O O . THR A 1 368 ? 12.951 29.300 -25.367 1.00 85.56 368 THR A O 1
ATOM 2914 N N . LEU A 1 369 ? 14.456 29.607 -26.990 1.00 81.38 369 LEU A N 1
ATOM 2915 C CA . LEU A 1 369 ? 14.402 31.072 -26.896 1.00 81.38 369 LEU A CA 1
ATOM 2916 C C . LEU A 1 369 ? 13.016 31.623 -27.260 1.00 81.38 369 LEU A C 1
ATOM 2918 O O . LEU A 1 369 ? 12.548 32.562 -26.621 1.00 81.38 369 LEU A O 1
ATOM 2922 N N . THR A 1 370 ? 12.345 31.007 -28.233 1.00 82.50 370 THR A N 1
ATOM 2923 C CA . THR A 1 370 ? 10.982 31.366 -28.647 1.00 82.50 370 THR A CA 1
ATOM 2924 C C . THR A 1 370 ? 9.968 31.056 -27.548 1.00 82.50 370 THR A C 1
ATOM 2926 O O . THR A 1 370 ? 9.133 31.889 -27.210 1.00 82.50 370 THR A O 1
ATOM 2929 N N . GLU A 1 371 ? 10.077 29.889 -26.918 1.00 88.88 371 GLU A N 1
ATOM 2930 C CA . GLU A 1 371 ? 9.243 29.507 -25.773 1.00 88.88 371 GLU A CA 1
ATOM 2931 C C . GLU A 1 371 ? 9.465 30.431 -24.563 1.00 88.88 371 GLU A C 1
ATOM 2933 O O . GLU A 1 371 ? 8.512 30.826 -23.891 1.00 88.88 371 GLU A O 1
ATOM 2938 N N . LEU A 1 372 ? 10.711 30.853 -24.321 1.00 88.38 372 LEU A N 1
ATOM 2939 C CA . LEU A 1 372 ? 11.042 31.848 -23.300 1.00 88.38 372 LEU A CA 1
ATOM 2940 C C . LEU A 1 372 ? 10.367 33.200 -23.574 1.00 88.38 372 LEU A C 1
ATOM 2942 O O . LEU A 1 372 ? 9.878 33.844 -22.644 1.00 88.38 372 LEU A O 1
ATOM 2946 N N . ALA A 1 373 ? 10.348 33.634 -24.837 1.00 87.88 373 ALA A N 1
ATOM 2947 C CA . ALA A 1 373 ? 9.684 34.865 -25.251 1.00 87.88 373 ALA A CA 1
ATOM 2948 C C . ALA A 1 373 ? 8.170 34.786 -25.002 1.00 87.88 373 ALA A C 1
ATOM 2950 O O . ALA A 1 373 ? 7.603 35.715 -24.433 1.00 87.88 373 ALA A O 1
ATOM 2951 N N . ILE A 1 374 ? 7.538 33.645 -25.304 1.00 91.25 374 ILE A N 1
ATOM 2952 C CA . ILE A 1 374 ? 6.117 33.410 -25.005 1.00 91.25 374 ILE A CA 1
ATOM 2953 C C . ILE A 1 374 ? 5.846 33.507 -23.494 1.00 91.25 374 ILE A C 1
ATOM 2955 O O . ILE A 1 374 ? 4.935 34.220 -23.073 1.00 91.25 374 ILE A O 1
ATOM 2959 N N . LEU A 1 375 ? 6.654 32.841 -22.659 1.00 90.94 375 LEU A N 1
ATOM 2960 C CA . LEU A 1 375 ? 6.480 32.861 -21.199 1.00 90.94 375 LEU A CA 1
ATOM 2961 C C . LEU A 1 375 ? 6.626 34.262 -20.597 1.00 90.94 375 LEU A C 1
ATOM 2963 O O . LEU A 1 375 ? 5.903 34.601 -19.664 1.00 90.94 375 LEU A O 1
ATOM 2967 N N . ARG A 1 376 ? 7.525 35.093 -21.137 1.00 89.19 376 ARG A N 1
ATOM 2968 C CA . ARG A 1 376 ? 7.702 36.489 -20.695 1.00 89.19 376 ARG A CA 1
ATOM 2969 C C . ARG A 1 376 ? 6.482 37.366 -20.966 1.00 89.19 376 ARG A C 1
ATOM 2971 O O . ARG A 1 376 ? 6.325 38.386 -20.303 1.00 89.19 376 ARG A O 1
ATOM 2978 N N . LEU A 1 377 ? 5.636 36.975 -21.916 1.00 91.44 377 LEU A N 1
ATOM 2979 C CA . LEU A 1 377 ? 4.403 37.683 -22.252 1.00 91.44 377 LEU A CA 1
ATOM 2980 C C . LEU A 1 377 ? 3.177 37.147 -21.499 1.00 91.44 377 LEU A C 1
ATOM 2982 O O . LEU A 1 377 ? 2.115 37.757 -21.589 1.00 91.44 377 LEU A O 1
ATOM 2986 N N . CYS A 1 378 ? 3.322 36.059 -20.731 1.00 90.94 378 CYS A N 1
ATOM 2987 C CA . CYS A 1 378 ? 2.280 35.489 -19.872 1.00 90.94 378 CYS A CA 1
ATOM 2988 C C . CYS A 1 378 ? 2.171 36.266 -18.549 1.00 90.94 378 CYS A C 1
ATOM 2990 O O . CYS A 1 378 ? 2.460 35.745 -17.472 1.00 90.94 378 CYS A O 1
ATOM 2992 N N . ASP A 1 379 ? 1.792 37.535 -18.617 1.00 87.19 379 ASP A N 1
ATOM 2993 C CA . ASP A 1 379 ? 1.696 38.440 -17.464 1.00 87.19 379 ASP A CA 1
ATOM 2994 C C . ASP A 1 379 ? 0.291 38.503 -16.841 1.00 87.19 379 ASP A C 1
ATOM 2996 O O . ASP A 1 379 ? 0.050 39.245 -15.886 1.00 87.19 379 ASP A O 1
ATOM 3000 N N . GLY A 1 380 ? -0.655 37.720 -17.363 1.00 86.25 380 GLY A N 1
ATOM 3001 C CA . GLY A 1 380 ? -2.058 37.797 -16.980 1.00 86.25 380 GLY A CA 1
ATOM 3002 C C . GLY A 1 380 ? -2.744 39.092 -17.424 1.00 86.25 380 GLY A C 1
ATOM 3003 O O . GLY A 1 380 ? -3.783 39.418 -16.853 1.00 86.25 380 GLY A O 1
ATOM 3004 N N . GLN A 1 381 ? -2.174 39.826 -18.391 1.00 86.12 381 GLN A N 1
ATOM 3005 C CA . GLN A 1 381 ? -2.782 40.992 -19.049 1.00 86.12 381 GLN A CA 1
ATOM 3006 C C . GLN A 1 381 ? -3.002 40.775 -20.551 1.00 86.12 381 GLN A C 1
ATOM 3008 O O . GLN A 1 381 ? -3.961 41.317 -21.097 1.00 86.12 381 GLN A O 1
ATOM 3013 N N . ARG A 1 382 ? -2.136 39.998 -21.219 1.00 88.19 382 ARG A N 1
ATOM 3014 C CA . ARG A 1 382 ? -2.235 39.735 -22.665 1.00 88.19 382 ARG A CA 1
ATOM 3015 C C . ARG A 1 382 ? -2.911 38.409 -22.987 1.00 88.19 382 ARG A C 1
ATOM 3017 O O . ARG A 1 382 ? -2.483 37.371 -22.492 1.00 88.19 382 ARG A O 1
ATOM 3024 N N . ASP A 1 383 ? -3.923 38.431 -23.850 1.00 88.31 383 ASP A N 1
ATOM 3025 C CA . ASP A 1 383 ? -4.530 37.215 -24.402 1.00 88.31 383 ASP A CA 1
ATOM 3026 C C . ASP A 1 383 ? -3.645 36.564 -25.488 1.00 88.31 383 ASP A C 1
ATOM 3028 O O . ASP A 1 383 ? -2.634 37.118 -25.934 1.00 88.31 383 ASP A O 1
ATOM 3032 N N . LEU A 1 384 ? -4.022 35.362 -25.941 1.00 85.19 384 LEU A N 1
ATOM 3033 C CA . LEU A 1 384 ? -3.281 34.634 -26.978 1.00 85.19 384 LEU A CA 1
ATOM 3034 C C . LEU A 1 384 ? -3.135 35.439 -28.281 1.00 85.19 384 LEU A C 1
ATOM 3036 O O . LEU A 1 384 ? -2.089 35.368 -28.929 1.00 85.19 384 LEU A O 1
ATOM 3040 N N . GLY A 1 385 ? -4.154 36.203 -28.673 1.00 86.44 385 GLY A N 1
ATOM 3041 C CA . GLY A 1 385 ? -4.136 37.001 -29.896 1.00 86.44 385 GLY A CA 1
ATOM 3042 C C . GLY A 1 385 ? -3.137 38.156 -29.817 1.00 86.44 385 GLY A C 1
ATOM 3043 O O . GLY A 1 385 ? -2.436 38.423 -30.797 1.00 86.44 385 GLY A O 1
ATOM 3044 N N . GLN A 1 386 ? -3.039 38.798 -28.653 1.00 90.12 386 GLN A N 1
ATOM 3045 C CA . GLN A 1 386 ? -2.096 39.875 -28.350 1.00 90.12 386 GLN A CA 1
ATOM 3046 C C . GLN A 1 386 ? -0.657 39.358 -28.244 1.00 90.12 386 GLN A C 1
ATOM 3048 O O . GLN A 1 386 ? 0.242 39.940 -28.853 1.00 90.12 386 GLN A O 1
ATOM 3053 N N . ILE A 1 387 ? -0.443 38.235 -27.548 1.00 90.94 387 ILE A N 1
ATOM 3054 C CA . ILE A 1 387 ? 0.864 37.559 -27.467 1.00 90.94 387 ILE A CA 1
ATOM 3055 C C . ILE A 1 387 ? 1.348 37.188 -28.872 1.00 90.94 387 ILE A C 1
ATOM 3057 O O . ILE A 1 387 ? 2.468 37.517 -29.260 1.00 90.94 387 ILE A O 1
ATOM 3061 N N . THR A 1 388 ? 0.479 36.564 -29.668 1.00 90.38 388 THR A N 1
ATOM 3062 C CA . THR A 1 388 ? 0.808 36.137 -31.032 1.00 90.38 388 THR A CA 1
ATOM 3063 C C . THR A 1 388 ? 1.114 37.325 -31.941 1.00 90.38 388 THR A C 1
ATOM 3065 O O . THR A 1 388 ? 2.080 37.279 -32.695 1.00 90.38 388 THR A O 1
ATOM 3068 N N . ALA A 1 389 ? 0.321 38.400 -31.884 1.00 89.62 389 ALA A N 1
ATOM 3069 C CA . ALA A 1 389 ? 0.554 39.588 -32.706 1.00 89.62 389 ALA A CA 1
ATOM 3070 C C . ALA A 1 389 ? 1.911 40.241 -32.402 1.00 89.62 389 ALA A C 1
ATOM 3072 O O . ALA A 1 389 ? 2.618 40.644 -33.324 1.00 89.62 389 ALA A O 1
ATOM 3073 N N . GLN A 1 390 ? 2.290 40.297 -31.124 1.00 92.00 390 GLN A N 1
ATOM 3074 C CA . GLN A 1 390 ? 3.578 40.837 -30.707 1.00 92.00 390 GLN A CA 1
ATOM 3075 C C . GLN A 1 390 ? 4.746 39.972 -31.202 1.00 92.00 390 GLN A C 1
ATOM 3077 O O . GLN A 1 390 ? 5.690 40.500 -31.785 1.00 92.00 390 GLN A O 1
ATOM 3082 N N . LEU A 1 391 ? 4.659 38.649 -31.040 1.00 90.75 391 LEU A N 1
ATOM 3083 C CA . LEU A 1 391 ? 5.695 37.721 -31.504 1.00 90.75 391 LEU A CA 1
ATOM 3084 C C . LEU A 1 391 ? 5.799 37.695 -33.038 1.00 90.75 391 LEU A C 1
ATOM 3086 O O . LEU A 1 391 ? 6.898 37.621 -33.577 1.00 90.75 391 LEU A O 1
ATOM 3090 N N . ALA A 1 392 ? 4.679 37.806 -33.756 1.00 88.69 392 ALA A N 1
ATOM 3091 C CA . ALA A 1 392 ? 4.671 37.877 -35.218 1.00 88.69 392 ALA A CA 1
ATOM 3092 C C . ALA A 1 392 ? 5.399 39.112 -35.754 1.00 88.69 392 ALA A C 1
ATOM 3094 O O . ALA A 1 392 ? 6.141 39.004 -36.731 1.00 88.69 392 ALA A O 1
ATOM 3095 N N . ALA A 1 393 ? 5.241 40.255 -35.082 1.00 89.62 393 ALA A N 1
ATOM 3096 C CA . ALA A 1 393 ? 5.993 41.464 -35.393 1.00 89.62 393 ALA A CA 1
ATOM 3097 C C . ALA A 1 393 ? 7.486 41.326 -35.041 1.00 89.62 393 ALA A C 1
ATOM 3099 O O . ALA A 1 393 ? 8.334 41.732 -35.830 1.00 89.62 393 ALA A O 1
ATOM 3100 N N . GLU A 1 394 ? 7.813 40.731 -33.890 1.00 88.06 394 GLU A N 1
ATOM 3101 C CA . GLU A 1 394 ? 9.196 40.558 -33.420 1.00 88.06 394 GLU A CA 1
ATOM 3102 C C . GLU A 1 394 ? 10.013 39.603 -34.306 1.00 88.06 394 GLU A C 1
ATOM 3104 O O . GLU A 1 394 ? 11.173 39.879 -34.611 1.00 88.06 394 GLU A O 1
ATOM 3109 N N . TYR A 1 395 ? 9.405 38.503 -34.756 1.00 83.81 395 TYR A N 1
ATOM 3110 C CA . TYR A 1 395 ? 10.076 37.458 -35.538 1.00 83.81 395 TYR A CA 1
ATOM 3111 C C . TYR A 1 395 ? 9.825 37.538 -37.051 1.00 83.81 395 TYR A C 1
ATOM 3113 O O . TYR A 1 395 ? 10.319 36.684 -37.786 1.00 83.81 395 TYR A O 1
ATOM 3121 N N . ASN A 1 396 ? 9.081 38.544 -37.527 1.00 88.31 396 ASN A N 1
ATOM 3122 C CA . ASN A 1 396 ? 8.703 38.724 -38.935 1.00 88.31 396 ASN A CA 1
ATOM 3123 C C . ASN A 1 396 ? 8.138 37.437 -39.576 1.00 88.31 396 ASN A C 1
ATOM 3125 O O . ASN A 1 396 ? 8.615 36.971 -40.613 1.00 88.31 396 ASN A O 1
ATOM 3129 N N . ALA A 1 397 ? 7.141 36.835 -38.925 1.00 81.69 397 ALA A N 1
ATOM 3130 C CA . ALA A 1 397 ? 6.562 35.554 -39.328 1.00 81.69 397 ALA A CA 1
ATOM 3131 C C . ALA A 1 397 ? 5.021 35.592 -39.357 1.00 81.69 397 ALA A C 1
ATOM 3133 O O . ALA A 1 397 ? 4.412 36.421 -38.674 1.00 81.69 397 ALA A O 1
ATOM 3134 N N . PRO A 1 398 ? 4.366 34.713 -40.147 1.00 86.38 398 PRO A N 1
ATOM 3135 C CA . PRO A 1 398 ? 2.911 34.697 -40.266 1.00 86.38 398 PRO A CA 1
ATOM 3136 C C . PRO A 1 398 ? 2.220 34.458 -38.918 1.00 86.38 398 PRO A C 1
ATOM 3138 O O . PRO A 1 398 ? 2.578 33.548 -38.162 1.00 86.38 398 PRO A O 1
ATOM 3141 N N . LYS A 1 399 ? 1.211 35.285 -38.616 1.00 79.94 399 LYS A N 1
ATOM 3142 C CA . LYS A 1 399 ? 0.499 35.271 -37.329 1.00 79.94 399 LYS A CA 1
ATOM 3143 C C . LYS A 1 399 ? -0.177 33.924 -37.056 1.00 79.94 399 LYS A C 1
ATOM 3145 O O . LYS A 1 399 ? -0.156 33.454 -35.927 1.00 79.94 399 LYS A O 1
ATOM 3150 N N . ASP A 1 400 ? -0.742 33.298 -38.079 1.00 73.19 400 ASP A N 1
ATOM 3151 C CA . ASP A 1 400 ? -1.419 32.000 -38.015 1.00 73.19 400 ASP A CA 1
ATOM 3152 C C . ASP A 1 400 ? -0.468 30.849 -37.647 1.00 73.19 400 ASP A C 1
ATOM 3154 O O . ASP A 1 400 ? -0.831 29.963 -36.867 1.00 73.19 400 ASP A O 1
ATOM 3158 N N . VAL A 1 401 ? 0.771 30.893 -38.145 1.00 74.06 401 VAL A N 1
ATOM 3159 C CA . VAL A 1 401 ? 1.818 29.919 -37.806 1.00 74.06 401 VAL A CA 1
ATOM 3160 C C . VAL A 1 401 ? 2.225 30.073 -36.339 1.00 74.06 401 VAL A C 1
ATOM 3162 O O . VAL A 1 401 ? 2.214 29.098 -35.587 1.00 74.06 401 VAL A O 1
ATOM 3165 N N . ILE A 1 402 ? 2.495 31.308 -35.904 1.00 79.69 402 ILE A N 1
ATOM 3166 C CA . ILE A 1 402 ? 2.888 31.601 -34.519 1.00 79.69 402 ILE A CA 1
ATOM 3167 C C . ILE A 1 402 ? 1.758 31.290 -33.540 1.00 79.69 402 ILE A C 1
ATOM 3169 O O . ILE A 1 402 ? 2.028 30.774 -32.457 1.00 79.69 402 ILE A O 1
ATOM 3173 N N . GLU A 1 403 ? 0.497 31.549 -33.898 1.00 82.00 403 GLU A N 1
ATOM 3174 C CA . GLU A 1 403 ? -0.634 31.316 -32.995 1.00 82.00 403 GLU A CA 1
ATOM 3175 C C . GLU A 1 403 ? -0.767 29.833 -32.659 1.00 82.00 403 GLU A C 1
ATOM 3177 O O . GLU A 1 403 ? -0.990 29.462 -31.505 1.00 82.00 403 GLU A O 1
ATOM 3182 N N . LYS A 1 404 ? -0.601 28.970 -33.667 1.00 75.62 404 LYS A N 1
ATOM 3183 C CA . LYS A 1 404 ? -0.682 27.517 -33.507 1.00 75.62 404 LYS A CA 1
ATOM 3184 C C . LYS A 1 404 ? 0.410 26.995 -32.574 1.00 75.62 404 LYS A C 1
ATOM 3186 O O . LYS A 1 404 ? 0.126 26.150 -31.718 1.00 75.62 404 LYS A O 1
ATOM 3191 N N . ASP A 1 405 ? 1.629 27.505 -32.719 1.00 78.12 405 ASP A N 1
ATOM 3192 C CA . ASP A 1 405 ? 2.767 27.105 -31.892 1.00 78.12 405 ASP A CA 1
ATOM 3193 C C . ASP A 1 405 ? 2.659 27.671 -30.471 1.00 78.12 405 ASP A C 1
ATOM 3195 O O . ASP A 1 405 ? 2.828 26.924 -29.504 1.00 78.12 405 ASP A O 1
ATOM 3199 N N . CYS A 1 406 ? 2.243 28.934 -30.321 1.00 83.56 406 CYS A N 1
ATOM 3200 C CA . CYS A 1 406 ? 1.950 29.545 -29.023 1.00 83.56 406 CYS A CA 1
ATOM 3201 C C . CYS A 1 406 ? 0.858 28.774 -28.283 1.00 83.56 406 CYS A C 1
ATOM 3203 O O . CYS A 1 406 ? 1.025 28.424 -27.118 1.00 83.56 406 CYS A O 1
ATOM 3205 N N . ARG A 1 407 ? -0.245 28.441 -28.959 1.00 83.00 407 ARG A N 1
ATOM 3206 C CA . ARG A 1 407 ? -1.356 27.685 -28.370 1.00 83.00 407 ARG A CA 1
ATOM 3207 C C . ARG A 1 407 ? -0.904 26.313 -27.875 1.00 83.00 407 ARG A C 1
ATOM 3209 O O . ARG A 1 407 ? -1.213 25.948 -26.743 1.00 83.00 407 ARG A O 1
ATOM 3216 N N . ARG A 1 408 ? -0.160 25.563 -28.697 1.00 80.00 408 ARG A N 1
ATOM 3217 C CA . ARG A 1 408 ? 0.365 24.239 -28.321 1.00 80.00 408 ARG A CA 1
ATOM 3218 C C . ARG A 1 408 ? 1.310 24.333 -27.127 1.00 80.00 408 ARG A C 1
ATOM 3220 O O . ARG A 1 408 ? 1.219 23.529 -26.202 1.00 80.00 408 ARG A O 1
ATOM 3227 N N . PHE A 1 409 ? 2.198 25.320 -27.142 1.00 86.25 409 PHE A N 1
ATOM 3228 C CA . PHE A 1 409 ? 3.160 25.530 -26.073 1.00 86.25 409 PHE A CA 1
ATOM 3229 C C . PHE A 1 409 ? 2.484 25.935 -24.755 1.00 86.25 409 PHE A C 1
ATOM 3231 O O . PHE A 1 409 ? 2.752 25.325 -23.723 1.00 86.25 409 PHE A O 1
ATOM 3238 N N . LEU A 1 410 ? 1.557 26.897 -24.776 1.00 86.38 410 LEU A N 1
ATOM 3239 C CA . LEU A 1 410 ? 0.845 27.347 -23.576 1.00 86.38 410 LEU A CA 1
ATOM 3240 C C . LEU A 1 410 ? -0.021 26.234 -22.967 1.00 86.38 410 LEU A C 1
ATOM 3242 O O . LEU A 1 410 ? -0.077 26.104 -21.746 1.00 86.38 410 LEU A O 1
ATOM 3246 N N . LEU A 1 411 ? -0.640 25.384 -23.793 1.00 80.31 411 LEU A N 1
ATOM 3247 C CA . LEU A 1 411 ? -1.340 24.185 -23.320 1.00 80.31 411 LEU A CA 1
ATOM 3248 C C . LEU A 1 411 ? -0.402 23.254 -22.543 1.00 80.31 411 LEU A C 1
ATOM 3250 O O . LEU A 1 411 ? -0.689 22.910 -21.398 1.00 80.31 411 LEU A O 1
ATOM 3254 N N . ARG A 1 412 ? 0.765 22.943 -23.116 1.00 82.00 412 ARG A N 1
ATOM 3255 C CA . ARG A 1 412 ? 1.796 22.136 -22.449 1.00 82.00 412 ARG A CA 1
ATOM 3256 C C . ARG A 1 412 ? 2.281 22.787 -21.148 1.00 82.00 412 ARG A C 1
ATOM 3258 O O . ARG A 1 412 ? 2.450 22.111 -20.138 1.00 82.00 412 ARG A O 1
ATOM 3265 N N . MET A 1 413 ? 2.498 24.103 -21.134 1.00 85.94 413 MET A N 1
ATOM 3266 C CA . MET A 1 413 ? 2.926 24.822 -19.926 1.00 85.94 413 MET A CA 1
ATOM 3267 C C . MET A 1 413 ? 1.847 24.824 -18.837 1.00 85.94 413 MET A C 1
ATOM 3269 O O . MET A 1 413 ? 2.177 24.720 -17.654 1.00 85.94 413 MET A O 1
ATOM 3273 N N . ARG A 1 414 ? 0.566 24.884 -19.215 1.00 80.00 414 ARG A N 1
ATOM 3274 C CA . ARG A 1 414 ? -0.568 24.757 -18.289 1.00 80.00 414 ARG A CA 1
ATOM 3275 C C . ARG A 1 414 ? -0.619 23.368 -17.658 1.00 80.00 414 ARG A C 1
ATOM 3277 O O . ARG A 1 414 ? -0.762 23.263 -16.443 1.00 80.00 414 ARG A O 1
ATOM 3284 N N . GLU A 1 415 ? -0.455 22.312 -18.452 1.00 75.75 415 GLU A N 1
ATOM 3285 C CA . GLU A 1 415 ? -0.373 20.928 -17.953 1.00 75.75 415 GLU A CA 1
ATOM 3286 C C . GLU A 1 415 ? 0.780 20.755 -16.957 1.00 75.75 415 GLU A C 1
ATOM 3288 O O . GLU A 1 415 ? 0.640 20.099 -15.927 1.00 75.75 415 GLU A O 1
ATOM 3293 N N . MET A 1 416 ? 1.907 21.422 -17.218 1.00 73.94 416 MET A N 1
ATOM 3294 C CA . MET A 1 416 ? 3.072 21.435 -16.335 1.00 73.94 416 MET A CA 1
ATOM 3295 C C . MET A 1 416 ? 2.924 22.356 -15.112 1.00 73.94 416 MET A C 1
ATOM 3297 O O . MET A 1 416 ? 3.872 22.449 -14.322 1.00 73.94 416 MET A O 1
ATOM 3301 N N . GLN A 1 417 ? 1.773 23.018 -14.941 1.00 80.19 417 GLN A N 1
ATOM 3302 C CA . GLN A 1 417 ? 1.504 24.016 -13.897 1.00 80.19 417 GLN A CA 1
ATOM 3303 C C . GLN A 1 417 ? 2.517 25.174 -13.894 1.00 80.19 417 GLN A C 1
ATOM 3305 O O . GLN A 1 417 ? 2.850 25.711 -12.843 1.00 80.19 417 GLN A O 1
ATOM 3310 N N . ILE A 1 418 ? 3.064 25.518 -15.062 1.00 82.00 418 ILE A N 1
ATOM 3311 C CA . ILE A 1 418 ? 3.987 26.648 -15.234 1.00 82.00 418 ILE A CA 1
ATOM 3312 C C . ILE A 1 418 ? 3.204 27.951 -15.422 1.00 82.00 418 ILE A C 1
ATOM 3314 O O . ILE A 1 418 ? 3.614 29.004 -14.937 1.00 82.00 418 ILE A O 1
ATOM 3318 N N . ILE A 1 419 ? 2.058 27.868 -16.098 1.00 82.19 419 ILE A N 1
ATOM 3319 C CA . ILE A 1 419 ? 1.138 28.987 -16.292 1.00 82.19 419 ILE A CA 1
ATOM 3320 C C . ILE A 1 419 ? -0.287 28.603 -15.873 1.00 82.19 419 ILE A C 1
ATOM 3322 O O . ILE A 1 419 ? -0.670 27.432 -15.939 1.00 82.19 419 ILE A O 1
ATOM 3326 N N . SER A 1 420 ? -1.087 29.595 -15.497 1.00 80.81 420 SER A N 1
ATOM 3327 C CA . SER A 1 420 ? -2.549 29.517 -15.390 1.00 80.81 420 SER A CA 1
ATOM 3328 C C . SER A 1 420 ? -3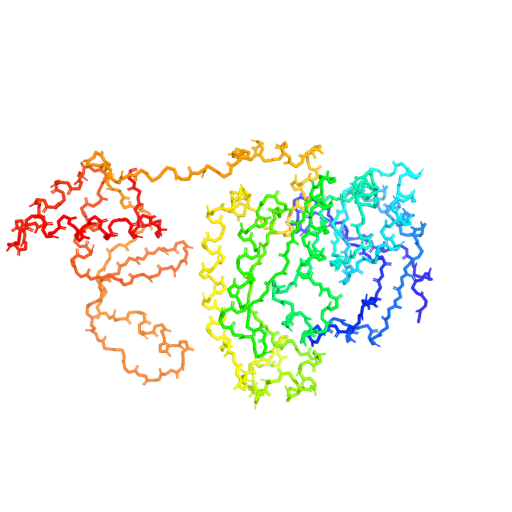.211 30.381 -16.471 1.00 80.81 420 SER A C 1
ATOM 3330 O O . SER A 1 420 ? -2.519 31.141 -17.143 1.00 80.81 420 SER A O 1
ATOM 3332 N N . PHE A 1 421 ? -4.523 30.237 -16.671 1.00 73.88 421 PHE A N 1
ATOM 3333 C CA . PHE A 1 421 ? -5.332 31.055 -17.587 1.00 73.88 421 PHE A CA 1
ATOM 3334 C C . PHE A 1 421 ? -6.415 31.810 -16.827 1.00 73.88 421 PHE A C 1
ATOM 3336 O O . PHE A 1 421 ? -6.844 31.273 -15.776 1.00 73.88 421 PHE A O 1
#

Nearest PDB structures (foldseek):
  6fd2-assembly1_B  TM=7.498E-01  e=3.615E-10  Streptoalloteichus tenebrarius
  9ccb-assembly1_A  TM=6.381E-01  e=3.043E-10  Methanothermobacter marburgensis
  5ul4-assembly1_A  TM=4.887E-01  e=1.442E-10  Priestia megaterium
  5ul3-assembly1_A  TM=4.887E-01  e=2.036E-10  Priestia megaterium
  8pty-assembly1_C  TM=6.129E-01  e=4.720E-06  Homo sapiens

Secondary structure (DSSP, 8-state):
--GGGSPPPP-TT--GGGSSSSS--EEE-SEES-SS---TT--HHHHTTT--EE--HHHHHHHHHHHHHHHT--EEEE--S---HHHHHHHHHHHHHTT---EEEEEEE--TT--HHHHHHHHHTTEEEEEEEEE-S-HHHHHHTT----HHHHHHHHHHHHHTT-EEEEEEEE--TT--HHHHHHHHHHHHHTTTT--EE--EE--EETTSHHHHSHHHHTEEEEE--TTTSTT-SEEEEEESSS--HHHHHHHHHHHHHHHHHHSTTHHHHTT--GGGHHHHHHTSSSHHHHHHHTT--SS----------TT---EE-TT-EEEEESS-HHHHHHHHHTT---------EEEEEETTTTEEEE--HHHHHHHHT-BSS--HHHHHHHHHHHHT--HHHHHHHHHHHHHHHHHTTSEE-

Solvent-accessible surface area (backbone atoms only — not comparable to full-atom values): 22917 Å² total; per-residue (Å²): 134,64,70,72,76,57,75,67,87,82,65,80,93,58,67,66,82,78,46,93,55,98,60,68,63,49,76,42,68,59,38,44,34,35,84,78,77,53,40,26,62,52,30,70,35,57,86,41,73,73,43,60,47,67,47,55,35,64,60,51,40,50,35,51,51,52,47,23,69,74,69,75,40,47,37,36,38,39,73,27,78,31,55,48,57,75,52,49,50,49,30,20,52,39,23,51,75,66,69,54,79,40,35,28,31,36,30,30,67,51,43,78,73,49,34,56,66,49,30,40,44,31,34,73,28,19,42,45,31,39,37,29,66,60,41,51,40,27,53,69,57,24,52,73,33,43,57,83,49,43,49,69,38,40,53,53,29,40,42,21,34,36,74,33,63,25,45,42,32,36,39,34,39,28,32,49,62,51,32,37,68,69,46,47,42,40,28,52,48,46,54,66,76,38,47,90,38,46,59,45,67,55,56,38,43,55,66,50,26,58,73,5,49,41,66,76,41,29,66,86,49,31,35,68,42,77,56,83,51,98,80,75,41,82,84,46,68,46,52,50,71,41,56,71,44,48,40,49,62,70,55,15,42,52,48,19,56,53,48,43,58,54,50,41,76,64,37,51,52,34,70,52,64,78,76,48,56,79,90,51,45,55,64,59,55,61,76,30,96,46,62,66,55,43,35,52,74,72,70,40,59,96,54,52,73,77,77,70,82,70,69,87,52,80,79,45,31,33,23,49,46,89,75,50,47,78,49,72,38,66,36,44,62,64,60,48,50,48,29,61,76,68,72,48,93,69,82,82,59,74,43,76,32,33,32,41,35,33,70,91,78,71,42,78,43,85,43,51,70,68,55,49,54,54,53,73,48,23,71,50,77,38,29,58,66,56,48,24,52,53,50,21,65,75,67,75,47,63,49,72,64,46,38,55,53,50,52,55,50,53,51,53,34,38,76,68,65,48,31,51,97

Mean predicted aligned error: 13.68 Å

Radius of gyration: 25.97 Å; Cα contacts (8 Å, |Δi|>4): 706; chains: 1; bounding box: 54×61×70 Å

Foldseek 3Di:
DAPQVDAQDDPPPPPQVVDPFPARAAEDEQKQADPLLQQQQDQRCVVVVSDIHGYQLLRRLVSQVVCCVPVVAQHYEYPDPADDLVSLQRNLVNLLVVVRRHAYEYEHELDQSLALVSLLSSLSSHHAEYEYEPAFQAQVVCVLSVSVDHNVSNLRNLQSNQVSLHQYEYEYEDDQFQAAPVRNVSRLVSCQVSLVSHQYYAYHHRFRFDNGNCNVCVVSRFWPDWDDDPPPCPPPRGTQTHGNDHDHRVRRHVVRVVSRLVSLLQHQNNLCVVPDDPVNVSVQSVVDPGVVVSCVVSVRPPHRPPPPPPQLPQPFQKAFDPQKDWDWFQWDVVVVVVCVVVVHPDDTDRHGWTWIARPVVRDIDTDDPLLSLLNVRSHSPDTLQRSLVVVCVVVVHDSVVSSVVSSVSSVVCVSVVRIDD

InterPro domains:
  IPR006638 Elp3/MiaA/NifB-like, radical SAM core domain [SM00729] (24-237)
  IPR007197 Radical SAM [PF04055] (31-191)
  IPR007197 Radical SAM [PS51918] (20-245)
  IPR007197 Radical SAM [SFLDS00029] (3-245)
  IPR008792 Coenzyme PQQ synthesis protein D [PF05402] (372-417)
  IPR023404 Radical SAM, alpha/beta horseshoe [G3DSA:3.80.30.20] (26-243)
  IPR041881 Coenzyme PQQ synthesis protein D superfamily [G3DSA:1.10.10.1150] (338-420)
  IPR051198 Tetrapyrrole and bacteriochlorophyll biosynthesis methyltransferases [PTHR43409] (3-242)
  IPR058240 Radical SAM superfamily [SSF102114] (9-217)

pLDDT: mean 87.26, std 12.65, range [30.55, 98.81]

Sequence (421 aa):
MKINSLPTPCFDGLNLKDYLSPEPVLPLLGSRGCYWGKCAFCSHNEAYGWHYQKREAAKIAEDMRSLSERHKVDKFAFADEGLAPSLADALSDELIKGGIQVSCSVNVRLESRFTPELCLKMRKAGFRVLFLGLESGCNRVLEHMEKGTTREIAVQVCRNIYRADIWNHLYVFLGFPTESEAEAGETIDFLADNRDIIRSFNIDYFSLGKGSAVARLPEKYGV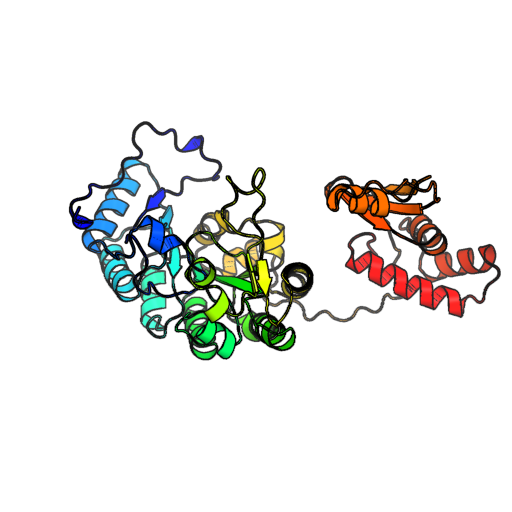SGIIESKTADEFKLSHSYKTVSGISQPEAREMSIRSWTELINKHPSRDIFKRLMVGDLLLYVSRYPLIEDLLKAAQIPPKAETHQDYPVSASGVPRLDKHLTVAVLNFDLLQIKQNISRKLTLPATPVKTPVVYEPVKSRLVNVTLTELAILRLCDGQRDLGQITAQLAAEYNAPKDVIEKDCRRFLLRMREMQIISF

Organism: NCBI:txid61435